Protein AF-0000000083336779 (afdb_homodimer)

Sequence (594 aa):
MQIEPLPPLNTLIAFECVARYGNISRACLELNLTQSAISRQIIQLEEMLGCKLFLRTQRRVLLTPRGEAYVAQVRTQLAALSQATAEVMGWNGQPLVTIACTSAMSSLWLSPRLAALHRQLPDLQVRMRISDSFADLRTSEFDLAIFYLREPPPGLESTVLFDEICYPMCAPDYLAKMGPLDSAADLLRFTLLVQDDPQREWTGWREWFESQQVPGFFPRQCWRANNYPFLVQAAVQGDGILLGWEGLVQDQITRGELVPAWPGKLGAAGKCFLMTPKERYLKPVIRQVINALYQSRMQIEPLPPLNTLIAFECVARYGNISRACLELNLTQSAISRQIIQLEEMLGCKLFLRTQRRVLLTPRGEAYVAQVRTQLAALSQATAEVMGWNGQPLVTIACTSAMSSLWLSPRLAALHRQLPDLQVRMRISDSFADLRTSEFDLAIFYLREPPPGLESTVLFDEICYPMCAPDYLAKMGPLDSAADLLRFTLLVQDDPQREWTGWREWFESQQVPGFFPRQCWRANNYPFLVQAAVQGDGILLGWEGLVQDQITRGELVPAWPGKLGAAGKCFLMTPKERYLKPVIRQVINALYQSR

Secondary structure (DSSP, 8-state):
----S---HHHHHHHHHHHHHT-HHHHHHHHT--HHHHHHHHHHHHHHHTS--EEE-SS-EEE-HHHHHHHHHHHHHHHHHHHHHHHHHSTTT--EEEEEE-HHIIIIIIHHHHHHHHHH-TT-EEEEEE-S-GGG--GGG-SEEEEEESSPPTTEEEEEEEEEEEEEEE-HHHHHHH---SSGGGGGGSEEEEE--TT--S--HHHHHHHTT------SEEEEES-HHHHHHHHHTTSSEEEEETTTTHHHHHTTS-EESS---EEEEEEEEEEEETTS---HHHHHHHHHHHHT-/----S---HHHHHHHHHHHHHT-HHHHHHHHT--HHHHHHHHHHHHHHHTS--EEE-SS-EEE-HHHHHHHHHHHHHHHHHHHHHHHHHS-SS--EEEEEE-HHIIIIIIHHHHHHHHHH-TT-EEEEEE-S-GGG--GGG-SEEEEEESSPPTTEEEEEEEEEEEEEEE-HHHHHHH---SSGGGGGGSEEEEE--TT--S--HHHHHHHTT------SEEEEES-HHHHHHHHHTTSSEEEEETTTTHHHHHTTS-EESS---EEEEEEEEEEEETTS---HHHHHHHHHHHHT-

InterPro domains:
  IPR000847 LysR, HTH, N-terminal domain [PF00126] (9-68)
  IPR000847 LysR, HTH, N-terminal domain [PR00039] (24-35)
  IPR000847 LysR, HTH, N-terminal domain [PR00039] (35-45)
  IPR000847 LysR, HTH, N-terminal domain [PR00039] (45-56)
  IPR000847 LysR, HTH, N-terminal domain [PS50931] (7-64)
  IPR005119 LysR, substrate-binding [PF03466] (96-293)
  IPR036388 Winged helix-like DNA-binding domain superfamily [G3DSA:1.10.10.10] (8-93)
  IPR036390 Winged helix DNA-binding domain superfamily [SSF46785] (6-86)
  IPR058163 LysR-type transcriptional regulator, proteobacterial-type [PTHR30537] (6-294)

Radius of gyration: 25.36 Å; Cα contacts (8 Å, |Δi|>4): 992; chains: 2; bounding box: 46×72×71 Å

Solvent-accessible surface area (backbone atoms only — not comparable to full-atom values): 32330 Å² total; per-residue (Å²): 128,76,71,71,90,60,72,61,61,67,28,50,52,47,43,43,40,26,63,72,63,30,25,59,68,60,28,19,64,74,67,72,42,51,62,66,55,47,50,49,31,42,50,50,44,22,60,74,70,70,46,67,38,60,44,83,52,100,84,42,48,38,68,30,74,62,22,52,57,47,39,55,50,46,47,50,51,49,49,43,44,46,44,47,38,40,48,54,63,62,32,77,73,52,52,70,44,33,38,28,26,24,60,43,46,43,62,54,46,43,44,66,51,49,51,55,46,37,73,77,36,74,65,59,26,41,34,41,45,65,42,87,48,69,88,78,57,58,75,83,75,37,60,32,35,41,45,77,34,73,62,83,61,85,74,44,44,74,43,81,70,44,66,34,38,35,30,38,22,18,9,57,71,42,50,64,70,66,53,89,73,91,50,79,65,56,58,35,74,36,39,33,40,40,74,54,47,93,78,57,83,56,94,48,69,56,62,48,35,50,76,69,72,32,85,76,80,77,58,74,35,48,35,36,24,61,42,61,55,52,44,54,51,38,12,53,71,47,65,27,36,25,70,33,43,49,71,51,44,43,63,42,41,74,71,55,42,35,38,74,69,43,84,70,70,38,77,51,80,33,29,28,31,42,31,30,54,57,93,48,87,76,52,69,65,52,54,51,50,49,52,53,54,62,70,68,102,128,76,73,71,90,61,72,60,62,68,27,51,53,47,42,40,40,24,63,73,63,30,26,58,70,60,28,17,65,74,67,71,43,53,60,67,55,46,51,48,32,42,50,50,45,24,59,74,69,68,45,65,37,61,44,81,52,99,84,42,48,37,69,30,75,62,22,51,57,47,40,55,50,47,45,52,49,48,49,42,45,47,45,47,38,43,47,54,67,59,33,77,70,53,51,71,44,33,38,28,24,24,61,44,46,42,60,53,46,43,44,66,50,50,51,56,47,38,73,75,36,74,65,59,26,41,34,41,46,65,43,86,46,68,87,76,58,59,76,83,75,38,57,33,34,41,44,76,35,72,63,83,60,86,74,43,43,73,42,80,69,44,67,34,36,34,31,38,22,18,9,57,71,43,49,63,70,66,53,89,74,93,49,80,65,54,58,34,74,37,40,34,41,41,76,53,47,93,78,58,84,58,94,46,68,57,60,48,35,50,74,69,72,31,85,75,79,75,57,72,34,50,36,36,24,60,40,62,54,53,44,53,52,38,13,54,71,47,67,26,36,23,72,33,45,50,71,48,44,44,63,43,41,75,71,56,40,35,38,74,68,44,86,71,70,37,78,51,80,33,29,30,30,43,31,32,54,57,92,48,88,75,52,69,63,52,53,51,51,51,52,54,54,62,71,67,104

Structure (mmCIF, N/CA/C/O backbone):
data_AF-0000000083336779-model_v1
#
loop_
_entity.id
_entity.type
_entity.pdbx_description
1 polymer 'LysR family transcriptional regulator'
#
loop_
_atom_site.group_PDB
_atom_site.id
_atom_site.type_symbol
_atom_site.label_atom_id
_atom_site.label_alt_id
_atom_site.label_comp_id
_atom_site.label_asym_id
_atom_site.label_entity_id
_atom_site.label_seq_id
_atom_site.pdbx_PDB_ins_code
_atom_site.Cartn_x
_atom_site.Cartn_y
_atom_site.Cartn_z
_atom_site.occupancy
_atom_site.B_iso_or_equiv
_atom_site.auth_seq_id
_atom_site.auth_comp_id
_atom_site.auth_asym_id
_atom_site.auth_atom_id
_atom_site.pdbx_PDB_model_num
ATOM 1 N N . MET A 1 1 ? 14.188 40.625 -8.062 1 27.42 1 MET A N 1
ATOM 2 C CA . MET A 1 1 ? 13.891 39.594 -9.031 1 27.42 1 MET A CA 1
ATOM 3 C C . MET A 1 1 ? 12.484 39.75 -9.609 1 27.42 1 MET A C 1
ATOM 5 O O . MET A 1 1 ? 11.516 39.906 -8.859 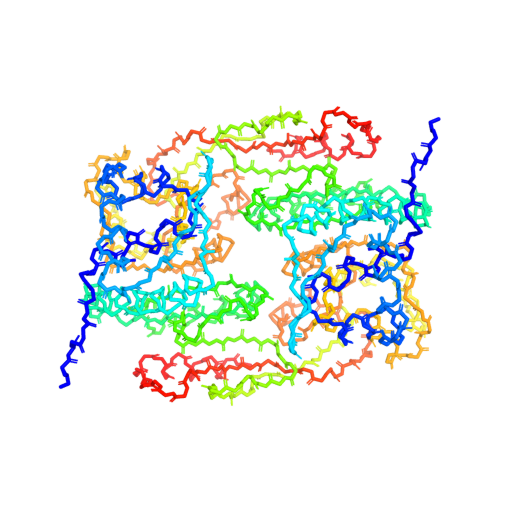1 27.42 1 MET A O 1
ATOM 9 N N . GLN A 1 2 ? 12.336 40.375 -10.68 1 30.06 2 GLN A N 1
ATOM 10 C CA . GLN A 1 2 ? 11.062 40.75 -11.297 1 30.06 2 GLN A CA 1
ATOM 11 C C . GLN A 1 2 ? 10.188 39.5 -11.531 1 30.06 2 GLN A C 1
ATOM 13 O O . GLN A 1 2 ? 10.617 38.531 -12.164 1 30.06 2 GLN A O 1
ATOM 18 N N . ILE A 1 3 ? 9.469 39.219 -10.609 1 45.75 3 ILE A N 1
ATOM 19 C CA . ILE A 1 3 ? 8.477 38.156 -10.695 1 45.75 3 ILE A CA 1
ATOM 20 C C . ILE A 1 3 ? 7.715 38.281 -12.016 1 45.75 3 ILE A C 1
ATOM 22 O O . ILE A 1 3 ? 6.801 37.469 -12.273 1 45.75 3 ILE A O 1
ATOM 26 N N . GLU A 1 4 ? 8.023 39.125 -12.969 1 48.72 4 GLU A N 1
ATOM 27 C CA . GLU A 1 4 ? 7.387 39.312 -14.273 1 48.72 4 GLU A CA 1
ATOM 28 C C . GLU A 1 4 ? 8.031 38.438 -15.336 1 48.72 4 GLU A C 1
ATOM 30 O O . GLU A 1 4 ? 9.234 38.188 -15.281 1 48.72 4 GLU A O 1
ATOM 35 N N . PRO A 1 5 ? 7.121 37.969 -16.203 1 54.41 5 PRO A N 1
ATOM 36 C CA . PRO A 1 5 ? 5.672 37.812 -16.375 1 54.41 5 PRO A CA 1
ATOM 37 C C . PRO A 1 5 ? 5.098 36.625 -15.602 1 54.41 5 PRO A C 1
ATOM 39 O O . PRO A 1 5 ? 5.676 35.531 -15.609 1 54.41 5 PRO A O 1
ATOM 42 N N . LEU A 1 6 ? 4.328 36.875 -14.562 1 56.88 6 LEU A N 1
ATOM 43 C CA . LEU A 1 6 ? 3.561 35.875 -13.828 1 56.88 6 LEU A CA 1
ATOM 44 C C . LEU A 1 6 ? 2.088 35.938 -14.219 1 56.88 6 LEU A C 1
ATOM 46 O O . LEU A 1 6 ? 1.431 36.969 -14.055 1 56.88 6 LEU A O 1
ATOM 50 N N . PRO A 1 7 ? 1.692 34.812 -14.969 1 60.56 7 PRO A N 1
ATOM 51 C CA . PRO A 1 7 ? 0.241 34.812 -15.164 1 60.56 7 PRO A CA 1
ATOM 52 C C . PRO A 1 7 ? -0.534 34.875 -13.852 1 60.56 7 PRO A C 1
ATOM 54 O O . PRO A 1 7 ? 0.007 34.531 -12.797 1 60.56 7 PRO A O 1
ATOM 57 N N . PRO A 1 8 ? -1.663 35.531 -13.953 1 62.25 8 PRO A N 1
ATOM 58 C CA . PRO A 1 8 ? -2.484 35.438 -12.742 1 62.25 8 PRO A CA 1
ATOM 59 C C . PRO A 1 8 ? -2.557 34.031 -12.164 1 62.25 8 PRO A C 1
ATOM 61 O O . PRO A 1 8 ? -2.816 33.094 -12.898 1 62.25 8 PRO A O 1
ATOM 64 N N . LEU A 1 9 ? -2.342 33.875 -10.953 1 65.06 9 LEU A N 1
ATOM 65 C CA . LEU A 1 9 ? -2.195 32.594 -10.281 1 65.06 9 LEU A CA 1
ATOM 66 C C . LEU A 1 9 ? -3.467 31.766 -10.422 1 65.06 9 LEU A C 1
ATOM 68 O O . LEU A 1 9 ? -3.406 30.547 -10.531 1 65.06 9 LEU A O 1
ATOM 72 N N . ASN A 1 10 ? -4.531 32.5 -10.43 1 72.31 10 ASN A N 1
ATOM 73 C CA . ASN A 1 10 ? -5.797 31.797 -10.578 1 72.31 10 ASN A CA 1
ATOM 74 C C . ASN A 1 10 ? -5.879 31.062 -11.914 1 72.31 10 ASN A C 1
ATOM 76 O O . ASN A 1 10 ? -6.48 29.984 -12.008 1 72.31 10 ASN A O 1
ATOM 80 N N . THR A 1 11 ? -5.23 31.672 -12.914 1 77.69 11 THR A N 1
ATOM 81 C CA . THR A 1 11 ? -5.238 31 -14.219 1 77.69 11 THR A CA 1
ATOM 82 C C . THR A 1 11 ? -4.375 29.75 -14.195 1 77.69 11 THR A C 1
ATOM 84 O O . THR A 1 11 ? -4.707 28.75 -14.844 1 77.69 11 THR A O 1
ATOM 87 N N . LEU A 1 12 ? -3.373 29.828 -13.43 1 78.69 12 LEU A N 1
ATOM 88 C CA . LEU A 1 12 ? -2.488 28.672 -13.32 1 78.69 12 LEU A CA 1
ATOM 89 C C . LEU A 1 12 ? -3.168 27.531 -12.562 1 78.69 12 LEU A C 1
ATOM 91 O O . LEU A 1 12 ? -3.031 26.359 -12.93 1 78.69 12 LEU A O 1
ATOM 95 N N . ILE A 1 13 ? -3.873 27.891 -11.562 1 77.31 13 ILE A N 1
ATOM 96 C CA . ILE A 1 13 ? -4.617 26.906 -10.773 1 77.31 13 ILE A CA 1
ATOM 97 C C . ILE A 1 13 ? -5.691 26.25 -11.633 1 77.31 13 ILE A C 1
ATOM 99 O O . ILE A 1 13 ? -5.84 25.031 -11.633 1 77.31 13 ILE A O 1
ATOM 103 N N . ALA A 1 14 ? -6.398 27.078 -12.367 1 80.81 14 ALA A N 1
ATOM 104 C CA . ALA A 1 14 ? -7.422 26.562 -13.281 1 80.81 14 ALA A CA 1
ATOM 105 C C . ALA A 1 14 ? -6.809 25.656 -14.336 1 80.81 14 ALA A C 1
ATOM 107 O O . ALA A 1 14 ? -7.348 24.578 -14.617 1 80.81 14 ALA A O 1
ATOM 108 N N . PHE A 1 15 ? -5.684 26.094 -14.852 1 84.81 15 PHE A N 1
ATOM 109 C CA . PHE A 1 15 ? -4.965 25.344 -15.867 1 84.81 15 PHE A CA 1
ATOM 110 C C . PHE A 1 15 ? -4.539 23.984 -15.328 1 84.81 15 PHE A C 1
ATOM 112 O O . PHE A 1 15 ? -4.793 22.953 -15.961 1 84.81 15 PHE A O 1
ATOM 119 N N . GLU A 1 16 ? -3.971 24.062 -14.258 1 80.69 16 GLU A N 1
ATOM 120 C CA . GLU A 1 16 ? -3.502 22.828 -13.641 1 80.69 16 GLU A CA 1
ATOM 121 C C . GLU A 1 16 ? -4.664 21.875 -13.359 1 80.69 16 GLU A C 1
ATOM 123 O O . GLU A 1 16 ? -4.555 20.672 -13.586 1 80.69 16 GLU A O 1
ATOM 128 N N . CYS A 1 17 ? -5.734 22.344 -12.883 1 79.75 17 CYS A N 1
ATOM 129 C CA . CYS A 1 17 ? -6.914 21.562 -12.539 1 79.75 17 CYS A CA 1
ATOM 130 C C . CYS A 1 17 ? -7.516 20.906 -13.781 1 79.75 17 CYS A C 1
ATOM 132 O O . CYS A 1 17 ? -7.828 19.719 -13.773 1 79.75 17 CYS A O 1
ATOM 134 N N . VAL A 1 18 ? -7.637 21.672 -14.789 1 84.25 18 VAL A N 1
ATOM 135 C CA . VAL A 1 18 ? -8.211 21.172 -16.031 1 84.25 18 VAL A CA 1
ATOM 136 C C . VAL A 1 18 ? -7.281 20.109 -16.641 1 84.25 18 VAL A C 1
ATOM 138 O O . VAL A 1 18 ? -7.742 19.094 -17.141 1 84.25 18 VAL A O 1
ATOM 141 N N . ALA A 1 19 ? -6.062 20.406 -16.578 1 82.69 19 ALA A N 1
ATOM 142 C CA . ALA A 1 19 ? -5.078 19.469 -17.125 1 82.69 19 ALA A CA 1
ATOM 143 C C . ALA A 1 19 ? -5.121 18.141 -16.375 1 82.69 19 ALA A C 1
ATOM 145 O O . ALA A 1 19 ? -4.996 17.062 -16.984 1 82.69 19 ALA A O 1
ATOM 146 N N . ARG A 1 20 ? -5.223 18.234 -15.141 1 77.94 20 ARG A N 1
ATOM 147 C CA . ARG A 1 20 ? -5.234 17.047 -14.273 1 77.94 20 ARG A CA 1
ATOM 148 C C . ARG A 1 20 ? -6.469 16.188 -14.539 1 77.94 20 ARG A C 1
ATOM 150 O O . ARG A 1 20 ? -6.363 14.969 -14.664 1 77.94 20 ARG A O 1
ATOM 157 N N . TYR A 1 21 ? -7.566 16.828 -14.672 1 75.19 21 TYR A N 1
ATOM 158 C CA . TYR A 1 21 ? -8.828 16.109 -14.844 1 75.19 21 TYR A CA 1
ATOM 159 C C . TYR A 1 21 ? -9.078 15.781 -16.312 1 75.19 21 TYR A C 1
ATOM 161 O O . TYR A 1 21 ? -9.805 14.844 -16.625 1 75.19 21 TYR A O 1
ATOM 169 N N . GLY A 1 22 ? -8.453 16.5 -17.188 1 78.12 22 GLY A N 1
ATOM 170 C CA . GLY A 1 22 ? -8.711 16.391 -18.609 1 78.12 22 GLY A CA 1
ATOM 171 C C . GLY A 1 22 ? -10.141 16.75 -18.984 1 78.12 22 GLY A C 1
ATOM 172 O O . GLY A 1 22 ? -10.633 16.344 -20.047 1 78.12 22 GLY A O 1
ATOM 173 N N . ASN A 1 23 ? -10.82 17.344 -18.047 1 79.56 23 ASN A N 1
ATOM 174 C CA . ASN A 1 23 ? -12.227 17.703 -18.188 1 79.56 23 ASN A CA 1
ATOM 175 C C . ASN A 1 23 ? -12.539 19 -17.453 1 79.56 23 ASN A C 1
ATOM 177 O O . ASN A 1 23 ? -12.297 19.109 -16.25 1 79.56 23 ASN A O 1
ATOM 181 N N . ILE A 1 24 ? -13.203 19.922 -18.172 1 81.88 24 ILE A N 1
ATOM 182 C CA . ILE A 1 24 ? -13.461 21.25 -17.625 1 81.88 24 ILE A CA 1
ATOM 183 C C . ILE A 1 24 ? -14.562 21.172 -16.578 1 81.88 24 ILE A C 1
ATOM 185 O O . ILE A 1 24 ? -14.492 21.844 -15.547 1 81.88 24 ILE A O 1
ATOM 189 N N . SER A 1 25 ? -15.484 20.297 -16.859 1 81.12 25 SER A N 1
ATOM 190 C CA . SER A 1 25 ? -16.594 20.188 -15.93 1 81.12 25 SER A CA 1
ATOM 191 C C . SER A 1 25 ? -16.125 19.719 -14.562 1 81.12 25 SER A C 1
ATOM 193 O O . SER A 1 25 ? -16.578 20.219 -13.531 1 81.12 25 SER A O 1
ATOM 195 N N . ARG A 1 26 ? -15.305 18.891 -14.594 1 78.75 26 ARG A N 1
ATOM 196 C CA . ARG A 1 26 ? -14.773 18.375 -13.336 1 78.75 26 ARG A CA 1
ATOM 197 C C . ARG A 1 26 ? -13.922 19.422 -12.633 1 78.75 26 ARG A C 1
ATOM 199 O O . ARG A 1 26 ? -13.938 19.516 -11.406 1 78.75 26 ARG A O 1
ATOM 206 N N . ALA A 1 27 ? -13.234 20.109 -13.367 1 80.31 27 ALA A N 1
ATOM 207 C CA . ALA A 1 27 ? -12.43 21.203 -12.812 1 80.31 27 ALA A CA 1
ATOM 208 C C . ALA A 1 27 ? -13.312 22.25 -12.164 1 80.31 27 ALA A C 1
ATOM 210 O O . ALA A 1 27 ? -12.961 22.828 -11.125 1 80.31 27 ALA A O 1
ATOM 211 N N . CYS A 1 28 ? -14.445 22.5 -12.703 1 80 28 CYS A N 1
ATOM 212 C CA . CYS A 1 28 ? -15.406 23.453 -12.164 1 80 28 CYS A CA 1
ATOM 213 C C . CYS A 1 28 ? -15.852 23.062 -10.766 1 80 28 CYS A C 1
ATOM 215 O O . CYS A 1 28 ? -15.938 23.891 -9.867 1 80 28 CYS A O 1
ATOM 217 N N . LEU A 1 29 ? -16.016 21.875 -10.688 1 70.44 29 LEU A N 1
ATOM 218 C CA . LEU A 1 29 ? -16.469 21.344 -9.406 1 70.44 29 LEU A CA 1
ATOM 219 C C . LEU A 1 29 ? -15.406 21.516 -8.336 1 70.44 29 LEU A C 1
ATOM 221 O O . LEU A 1 29 ? -15.703 21.938 -7.215 1 70.44 29 LEU A O 1
ATOM 225 N N . GLU A 1 30 ? -14.219 21.281 -8.719 1 68.38 30 GLU A N 1
ATOM 226 C CA . GLU A 1 30 ? -13.125 21.391 -7.75 1 68.38 30 GLU A CA 1
ATOM 227 C C . GLU A 1 30 ? -12.859 22.844 -7.371 1 68.38 30 GLU A C 1
ATOM 229 O O . GLU A 1 30 ? -12.625 23.156 -6.199 1 68.38 30 GLU A O 1
ATOM 234 N N . LEU A 1 31 ? -12.898 23.656 -8.273 1 69.94 31 LEU A N 1
ATOM 235 C CA . LEU A 1 31 ? -12.477 25.031 -8.062 1 69.94 31 LEU A CA 1
ATOM 236 C C . LEU A 1 31 ? -13.672 25.906 -7.699 1 69.94 31 LEU A C 1
ATOM 238 O O . LEU A 1 31 ? -13.508 27.078 -7.359 1 69.94 31 LEU A O 1
ATOM 242 N N . ASN A 1 32 ? -14.891 25.219 -7.699 1 73.62 32 ASN A N 1
ATOM 243 C CA . ASN A 1 32 ? -16.125 25.969 -7.457 1 73.62 32 ASN A CA 1
ATOM 244 C C . ASN A 1 32 ? -16.219 27.188 -8.359 1 73.62 32 ASN A C 1
ATOM 246 O O . ASN A 1 32 ? -16.453 28.297 -7.875 1 73.62 32 ASN A O 1
ATOM 250 N N . LEU A 1 33 ? -15.938 26.984 -9.57 1 76.81 33 LEU A N 1
ATOM 251 C CA . LEU A 1 33 ? -16.031 28 -10.609 1 76.81 33 LEU A CA 1
ATOM 252 C C . LEU A 1 33 ? -16.922 27.531 -11.75 1 76.81 33 LEU A C 1
ATOM 254 O O . LEU A 1 33 ? -17.125 26.344 -11.93 1 76.81 33 LEU A O 1
ATOM 258 N N . THR A 1 34 ? -17.562 28.406 -12.438 1 80.5 34 THR A N 1
ATOM 259 C CA . THR A 1 34 ? -18.375 28.062 -13.609 1 80.5 34 THR A CA 1
ATOM 260 C C . THR A 1 34 ? -17.484 27.672 -14.781 1 80.5 34 THR A C 1
ATOM 262 O O . THR A 1 34 ? -16.297 28 -14.812 1 80.5 34 THR A O 1
ATOM 265 N N . GLN A 1 35 ? -18.078 26.906 -15.648 1 85.94 35 GLN A N 1
ATOM 266 C CA . GLN A 1 35 ? -17.359 26.516 -16.859 1 85.94 35 GLN A CA 1
ATOM 267 C C . GLN A 1 35 ? -16.875 27.734 -17.641 1 85.94 35 GLN A C 1
ATOM 269 O O . GLN A 1 35 ? -15.781 27.734 -18.188 1 85.94 35 GLN A O 1
ATOM 274 N N . SER A 1 36 ? -17.719 28.703 -17.688 1 87.75 36 SER A N 1
ATOM 275 C CA . SER A 1 36 ? -17.359 29.922 -18.391 1 87.75 36 SER A CA 1
ATOM 276 C C . SER A 1 36 ? -16.156 30.594 -17.734 1 87.75 36 SER A C 1
ATOM 278 O O . SER A 1 36 ? -15.266 31.094 -18.438 1 87.75 36 SER A O 1
ATOM 280 N N . ALA A 1 37 ? -16.109 30.594 -16.469 1 82.38 37 ALA A N 1
ATOM 281 C CA . ALA A 1 37 ? -15 31.203 -15.727 1 82.38 37 ALA A CA 1
ATOM 282 C C . ALA A 1 37 ? -13.695 30.453 -15.961 1 82.38 37 ALA A C 1
ATOM 284 O O . ALA A 1 37 ? -12.656 31.062 -16.219 1 82.38 37 ALA A O 1
ATOM 285 N N . ILE A 1 38 ? -13.797 29.188 -15.883 1 86.62 38 ILE A N 1
ATOM 286 C CA . ILE A 1 38 ? -12.609 28.359 -16.094 1 86.62 38 ILE A CA 1
ATOM 287 C C . ILE A 1 38 ? -12.109 28.531 -17.531 1 86.62 38 ILE A C 1
ATOM 289 O O . ILE A 1 38 ? -10.906 28.688 -17.766 1 86.62 38 ILE A O 1
ATOM 293 N N . SER A 1 39 ? -13.047 28.484 -18.453 1 86.94 39 SER A N 1
ATOM 294 C CA . SER A 1 39 ? -12.688 28.672 -19.859 1 86.94 39 SER A CA 1
ATOM 295 C C . SER A 1 39 ? -12.016 30.016 -20.094 1 86.94 39 SER A C 1
ATOM 297 O O . SER A 1 39 ? -11.016 30.109 -20.812 1 86.94 39 SER A O 1
ATOM 299 N N . ARG A 1 40 ? -12.523 30.984 -19.51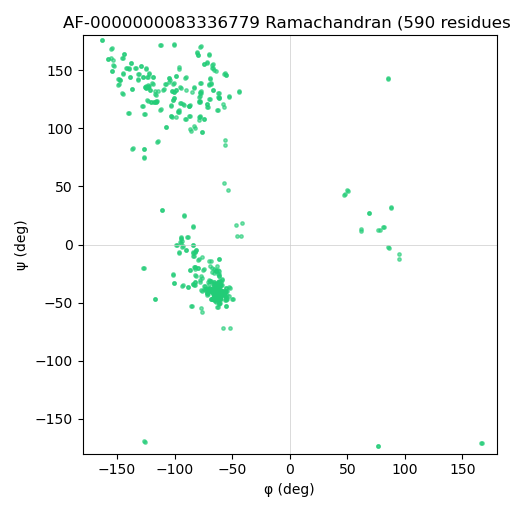6 1 86.12 40 ARG A N 1
ATOM 300 C CA . ARG A 1 40 ? -11.961 32.344 -19.641 1 86.12 40 ARG A CA 1
ATOM 301 C C . ARG A 1 40 ? -10.547 32.375 -19.062 1 86.12 40 ARG A C 1
ATOM 303 O O . ARG A 1 40 ? -9.664 33.031 -19.641 1 86.12 40 ARG A O 1
ATOM 310 N N . GLN A 1 41 ? -10.398 31.797 -17.922 1 85.31 41 GLN A N 1
ATOM 311 C CA . GLN A 1 41 ? -9.086 31.766 -17.281 1 85.31 41 GLN A CA 1
ATOM 312 C C . GLN A 1 41 ? -8.062 31.047 -18.156 1 85.31 41 GLN A C 1
ATOM 314 O O . GLN A 1 41 ? -6.918 31.484 -18.266 1 85.31 41 GLN A O 1
ATOM 319 N N . ILE A 1 42 ? -8.508 30.016 -18.75 1 87.62 42 ILE A N 1
ATOM 320 C CA . ILE A 1 42 ? -7.625 29.25 -19.625 1 87.62 42 ILE A CA 1
ATOM 321 C C . ILE A 1 42 ? -7.254 30.078 -20.844 1 87.62 42 ILE A C 1
ATOM 323 O O . ILE A 1 42 ? -6.082 30.141 -21.234 1 87.62 42 ILE A O 1
ATOM 327 N N . ILE A 1 43 ? -8.234 30.688 -21.406 1 86.5 43 ILE A N 1
ATOM 328 C CA . ILE A 1 43 ? -8.016 31.531 -22.578 1 86.5 43 ILE A CA 1
ATOM 329 C C . ILE A 1 43 ? -7.066 32.656 -22.219 1 86.5 43 ILE A C 1
ATOM 331 O O . ILE A 1 43 ? -6.133 32.969 -22.969 1 86.5 43 ILE A O 1
ATOM 335 N N . GLN A 1 44 ? -7.332 33.281 -21.109 1 82.56 44 GLN A N 1
ATOM 336 C CA . GLN A 1 44 ? -6.465 34.375 -20.625 1 82.56 44 GLN A CA 1
ATOM 337 C C . GLN A 1 44 ? -5.023 33.875 -20.484 1 82.56 44 GLN A C 1
ATOM 339 O O . GLN A 1 44 ? -4.09 34.594 -20.875 1 82.56 44 GLN A O 1
ATOM 344 N N . LEU A 1 45 ? -4.855 32.781 -19.891 1 84.5 45 LEU A N 1
ATOM 345 C CA . LEU A 1 45 ? -3.525 32.219 -19.719 1 84.5 45 LEU A CA 1
ATOM 346 C C . LEU A 1 45 ? -2.861 31.953 -21.062 1 84.5 45 LEU A C 1
ATOM 348 O O . LEU A 1 45 ? -1.695 32.312 -21.266 1 84.5 45 LEU A O 1
ATOM 352 N N . GLU A 1 46 ? -3.631 31.359 -21.969 1 87.62 46 GLU A N 1
ATOM 353 C CA . GLU A 1 46 ? -3.104 31.062 -23.297 1 87.62 46 GLU A CA 1
ATOM 354 C C . GLU A 1 46 ? -2.75 32.344 -24.047 1 87.62 46 GLU A C 1
ATOM 356 O O . GLU A 1 46 ? -1.74 32.375 -24.766 1 87.62 46 GLU A O 1
ATOM 361 N N . GLU A 1 47 ? -3.521 33.344 -23.891 1 81.88 47 GLU A N 1
ATOM 362 C CA . GLU A 1 47 ? -3.258 34.625 -24.516 1 81.88 47 GLU A CA 1
ATOM 363 C C . GLU A 1 47 ? -1.982 35.25 -23.969 1 81.88 47 GLU A C 1
ATOM 365 O O . GLU A 1 47 ? -1.169 35.812 -24.719 1 81.88 47 GLU A O 1
ATOM 370 N N . MET A 1 48 ? -1.874 35.188 -22.703 1 78.31 48 MET A N 1
ATOM 371 C CA . MET A 1 48 ? -0.688 35.75 -22.062 1 78.31 48 MET A CA 1
ATOM 372 C C . MET A 1 48 ? 0.57 35 -22.5 1 78.31 48 MET A C 1
ATOM 374 O O . MET A 1 48 ? 1.623 35.625 -22.688 1 78.31 48 MET A O 1
ATOM 378 N N . LEU A 1 49 ? 0.412 33.719 -22.656 1 80.56 49 LEU A N 1
ATOM 379 C CA . LEU A 1 49 ? 1.55 32.875 -23 1 80.56 49 LEU A CA 1
ATOM 380 C C . LEU A 1 49 ? 1.797 32.906 -24.516 1 80.56 49 LEU A C 1
ATOM 382 O O . LEU A 1 49 ? 2.883 32.562 -24.969 1 80.56 49 LEU A O 1
ATOM 386 N N . GLY A 1 50 ? 0.772 33.312 -25.219 1 81.81 50 GLY A N 1
ATOM 387 C CA . GLY A 1 50 ? 0.881 33.406 -26.656 1 81.81 50 GLY A CA 1
ATOM 388 C C . GLY A 1 50 ? 0.794 32.062 -27.359 1 81.81 50 GLY A C 1
ATOM 389 O O . GLY A 1 50 ? 1.255 31.891 -28.484 1 81.81 50 GLY A O 1
ATOM 390 N N . CYS A 1 51 ? 0.4 31.109 -26.625 1 83.56 51 CYS A N 1
ATOM 391 C CA . CYS A 1 51 ? 0.254 29.781 -27.219 1 83.56 51 CYS A CA 1
ATOM 392 C C . CYS A 1 51 ? -0.929 29.031 -26.609 1 83.56 51 CYS A C 1
ATOM 394 O O . CYS A 1 51 ? -1.407 29.391 -25.531 1 83.56 51 CYS A O 1
ATOM 396 N N . LYS A 1 52 ? -1.404 28.031 -27.297 1 87.06 52 LYS A N 1
ATOM 397 C CA . LYS A 1 52 ? -2.473 27.156 -26.812 1 87.06 52 LYS A CA 1
ATOM 398 C C . LYS A 1 52 ? -1.916 26.062 -25.906 1 87.06 52 LYS A C 1
ATOM 400 O O . LYS A 1 52 ? -0.862 25.484 -26.203 1 87.06 52 LYS A O 1
ATOM 405 N N . LEU A 1 53 ? -2.635 25.938 -24.859 1 87.81 53 LEU A N 1
ATOM 406 C CA . LEU A 1 53 ? -2.23 24.891 -23.922 1 87.81 53 LEU A CA 1
ATOM 407 C C . LEU A 1 53 ? -3.113 23.656 -24.062 1 87.81 53 LEU A C 1
ATOM 409 O O . LEU A 1 53 ? -2.701 22.547 -23.703 1 87.81 53 LEU A O 1
ATOM 413 N N . PHE A 1 54 ? -4.301 23.859 -24.531 1 88.81 54 PHE A N 1
ATOM 414 C CA . PHE A 1 54 ? -5.258 22.766 -24.688 1 88.81 54 PHE A CA 1
ATOM 415 C C . PHE A 1 54 ? -5.738 22.688 -26.141 1 88.81 54 PHE A C 1
ATOM 417 O O . PHE A 1 54 ? -5.777 23.703 -26.844 1 88.81 54 PHE A O 1
ATOM 424 N N . LEU A 1 55 ? -5.945 21.406 -26.531 1 81.31 55 LEU A N 1
ATOM 425 C CA . LEU A 1 55 ? -6.695 21.141 -27.766 1 81.31 55 LEU A CA 1
ATOM 426 C C . LEU A 1 55 ? -8.125 20.703 -27.438 1 81.31 55 LEU A C 1
ATOM 428 O O . LEU A 1 55 ? -8.336 19.844 -26.578 1 81.31 55 LEU A O 1
ATOM 432 N N . ARG A 1 56 ? -9.078 21.547 -27.734 1 70.75 56 ARG A N 1
ATOM 433 C CA . ARG A 1 56 ? -10.477 21.266 -27.453 1 70.75 56 ARG A CA 1
ATOM 434 C C . ARG A 1 56 ? -11.031 20.25 -28.438 1 70.75 56 ARG A C 1
ATOM 436 O O . ARG A 1 56 ? -10.875 20.406 -29.656 1 70.75 56 ARG A O 1
ATOM 443 N N . THR A 1 57 ? -11.234 19.109 -27.922 1 68.81 57 THR A N 1
ATOM 444 C CA . THR A 1 57 ? -12.023 18.172 -28.703 1 68.81 57 THR A CA 1
ATOM 445 C C . THR A 1 57 ? -13.461 18.125 -28.203 1 68.81 57 THR A C 1
ATOM 447 O O . THR A 1 57 ? -13.812 18.797 -27.234 1 68.81 57 THR A O 1
ATOM 450 N N . GLN A 1 58 ? -14.516 17.438 -28.844 1 60.31 58 GLN A N 1
ATOM 451 C CA . GLN A 1 58 ? -15.938 17.469 -28.531 1 60.31 58 GLN A CA 1
ATOM 452 C C . GLN A 1 58 ? -16.188 17.016 -27.094 1 60.31 58 GLN A C 1
ATOM 454 O O . GLN A 1 58 ? -17.141 17.453 -26.453 1 60.31 58 GLN A O 1
ATOM 459 N N . ARG A 1 59 ? -15.406 16.188 -26.578 1 57.94 59 ARG A N 1
ATOM 460 C CA . ARG A 1 59 ? -15.812 15.609 -25.297 1 57.94 59 ARG A CA 1
ATOM 461 C C . ARG A 1 59 ? -14.711 15.773 -24.25 1 57.94 59 ARG A C 1
ATOM 463 O O . ARG A 1 59 ? -14.953 15.594 -23.047 1 57.94 59 ARG A O 1
ATOM 470 N N . ARG A 1 60 ? -13.477 15.992 -24.625 1 67.81 60 ARG A N 1
ATOM 471 C CA . ARG A 1 60 ? -12.375 16.047 -23.672 1 67.81 60 ARG A CA 1
ATOM 472 C C . ARG A 1 60 ? -11.398 17.156 -24.016 1 67.81 60 ARG A C 1
ATOM 474 O O . ARG A 1 60 ? -11.391 17.656 -25.141 1 67.81 60 ARG A O 1
ATOM 481 N N . VAL A 1 61 ? -10.734 17.672 -22.969 1 77 61 VAL A N 1
ATOM 482 C CA . VAL A 1 61 ? -9.664 18.656 -23.109 1 77 61 VAL A CA 1
ATOM 483 C C . VAL A 1 61 ? -8.312 17.969 -23.062 1 77 61 VAL A C 1
ATOM 485 O O . VAL A 1 61 ? -8 17.25 -22.109 1 77 61 VAL A O 1
ATOM 488 N N . LEU A 1 62 ? -7.699 18.078 -24.219 1 81.44 62 LEU A N 1
ATOM 489 C CA . LEU A 1 62 ? -6.379 17.453 -24.297 1 81.44 62 LEU A CA 1
ATOM 490 C C . LEU A 1 62 ? -5.285 18.516 -24.25 1 81.44 62 LEU A C 1
ATOM 492 O O . LEU A 1 62 ? -5.441 19.609 -24.812 1 81.44 62 LEU A O 1
ATOM 496 N N . LEU A 1 63 ? -4.176 18.172 -23.578 1 83.5 63 LEU A N 1
ATOM 497 C CA . LEU A 1 63 ? -3.051 19.109 -23.484 1 83.5 63 LEU A CA 1
ATOM 498 C C . LEU A 1 63 ? -2.254 19.125 -24.797 1 83.5 63 LEU A C 1
ATOM 500 O O . LEU A 1 63 ? -2.059 18.078 -25.422 1 83.5 63 LEU A O 1
ATOM 504 N N . THR A 1 64 ? -1.804 20.297 -25.281 1 81.5 64 THR A N 1
ATOM 505 C CA . THR A 1 64 ? -0.772 20.438 -26.312 1 81.5 64 THR A CA 1
ATOM 506 C C . THR A 1 64 ? 0.592 20.031 -25.75 1 81.5 64 THR A C 1
ATOM 508 O O . THR A 1 64 ? 0.767 19.922 -24.547 1 81.5 64 THR A O 1
ATOM 511 N N . PRO A 1 65 ? 1.532 19.797 -26.578 1 76.06 65 PRO A N 1
ATOM 512 C CA . PRO A 1 65 ? 2.881 19.531 -26.078 1 76.06 65 PRO A CA 1
ATOM 513 C C . PRO A 1 65 ? 3.408 20.625 -25.172 1 76.06 65 PRO A C 1
ATOM 515 O O . PRO A 1 65 ? 4.043 20.344 -24.156 1 76.06 65 PRO A O 1
ATOM 518 N N . ARG A 1 66 ? 3.145 21.797 -25.516 1 79.31 66 ARG A N 1
ATOM 519 C CA . ARG A 1 66 ? 3.533 22.922 -24.672 1 79.31 66 ARG A CA 1
ATOM 520 C C . ARG A 1 66 ? 2.75 22.922 -23.359 1 79.31 66 ARG A C 1
ATOM 522 O O . ARG A 1 66 ? 3.295 23.25 -22.312 1 79.31 66 ARG A O 1
ATOM 529 N N . GLY A 1 67 ? 1.512 22.578 -23.5 1 84.12 67 GLY A N 1
ATOM 530 C CA . GLY A 1 67 ? 0.688 22.453 -22.312 1 84.12 67 GLY A CA 1
ATOM 531 C C . GLY A 1 67 ? 1.201 21.406 -21.344 1 84.12 67 GLY A C 1
ATOM 532 O O . GLY A 1 67 ? 1.21 21.625 -20.125 1 84.12 67 GLY A O 1
ATOM 533 N N . GLU A 1 68 ? 1.655 20.391 -21.844 1 80 68 GLU A N 1
ATOM 534 C CA . GLU A 1 68 ? 2.188 19.312 -21.031 1 80 68 GLU A CA 1
ATOM 535 C C . GLU A 1 68 ? 3.445 19.75 -20.281 1 80 68 GLU A C 1
ATOM 537 O O . GLU A 1 68 ? 3.59 19.484 -19.094 1 80 68 GLU A O 1
ATOM 542 N N . ALA A 1 69 ? 4.293 20.422 -21.031 1 76.69 69 ALA A N 1
ATOM 543 C CA . ALA A 1 69 ? 5.52 20.922 -20.422 1 76.69 69 ALA A CA 1
ATOM 544 C C . ALA A 1 69 ? 5.211 21.969 -19.359 1 76.69 69 ALA A C 1
ATOM 546 O O . ALA A 1 69 ? 5.809 21.969 -18.281 1 76.69 69 ALA A O 1
ATOM 547 N N . TYR A 1 70 ? 4.301 22.828 -19.766 1 80.94 70 TYR A N 1
ATOM 548 C CA . TYR A 1 70 ? 3.977 23.938 -18.875 1 80.94 70 TYR A CA 1
ATOM 549 C C . TYR A 1 70 ? 3.271 23.438 -17.609 1 80.94 70 TYR A C 1
ATOM 551 O O . TYR A 1 70 ? 3.553 23.891 -16.516 1 80.94 70 TYR A O 1
ATOM 559 N N . VAL A 1 71 ? 2.422 22.453 -17.781 1 81.19 71 VAL A N 1
ATOM 560 C CA . VAL A 1 71 ? 1.644 22 -16.625 1 81.19 71 VAL A CA 1
ATOM 561 C C . VAL A 1 71 ? 2.557 21.281 -15.641 1 81.19 71 VAL A C 1
ATOM 563 O O . VAL A 1 71 ? 2.369 21.391 -14.422 1 81.19 71 VAL A O 1
ATOM 566 N N . ALA A 1 72 ? 3.465 20.719 -16.125 1 72.62 72 ALA A N 1
ATOM 567 C CA . ALA A 1 72 ? 4.434 20.078 -15.234 1 72.62 72 ALA A CA 1
ATOM 568 C C . ALA A 1 72 ? 5.137 21.109 -14.352 1 72.62 72 ALA A C 1
ATOM 570 O O . ALA A 1 72 ? 5.312 20.891 -13.148 1 72.62 72 ALA A O 1
ATOM 571 N N . GLN A 1 73 ? 5.477 22.188 -14.992 1 71.81 73 GLN A N 1
ATOM 572 C CA . GLN A 1 73 ? 6.141 23.25 -14.25 1 71.81 73 GLN A CA 1
ATOM 573 C C . GLN A 1 73 ? 5.176 23.953 -13.297 1 71.81 73 GLN A C 1
ATOM 575 O O . GLN A 1 73 ? 5.52 24.219 -12.148 1 71.81 73 GLN A O 1
ATOM 580 N N . VAL A 1 74 ? 3.994 24.203 -13.797 1 74.44 74 VAL A N 1
ATOM 581 C CA . VAL A 1 74 ? 2.984 24.891 -13 1 74.44 74 VAL A CA 1
ATOM 582 C C . VAL A 1 74 ? 2.635 24.047 -11.773 1 74.44 74 VAL A C 1
ATOM 584 O O . VAL A 1 74 ? 2.555 24.578 -10.656 1 74.44 74 VAL A O 1
ATOM 587 N N . ARG A 1 75 ? 2.443 22.859 -12.062 1 69 75 ARG A N 1
ATOM 588 C CA . ARG A 1 75 ? 2.129 21.953 -10.961 1 69 75 ARG A CA 1
ATOM 589 C C . ARG A 1 75 ? 3.223 21.984 -9.898 1 69 75 ARG A C 1
ATOM 591 O O . ARG A 1 75 ? 2.932 22.062 -8.703 1 69 75 ARG A O 1
ATOM 598 N N . THR A 1 76 ? 4.406 21.969 -10.289 1 63.38 76 THR A N 1
ATOM 599 C CA . THR A 1 76 ? 5.547 21.984 -9.383 1 63.38 76 THR A CA 1
ATOM 600 C C . THR A 1 76 ? 5.578 23.297 -8.586 1 63.38 76 THR A C 1
ATOM 602 O O . THR A 1 76 ? 5.77 23.281 -7.367 1 63.38 76 THR A O 1
ATOM 605 N N . GLN A 1 77 ? 5.367 24.297 -9.32 1 62.84 77 GLN A N 1
ATOM 606 C CA . GLN A 1 77 ? 5.473 25.609 -8.68 1 62.84 77 GLN A CA 1
ATOM 607 C C . GLN A 1 77 ? 4.277 25.875 -7.77 1 62.84 77 GLN A C 1
ATOM 609 O O . GLN A 1 77 ? 4.434 26.422 -6.68 1 62.84 77 GLN A O 1
ATOM 614 N N . LEU A 1 78 ? 3.119 25.453 -8.242 1 64 78 LEU A N 1
ATOM 615 C CA . LEU A 1 78 ? 1.94 25.641 -7.402 1 64 78 LEU A CA 1
ATOM 616 C C . LEU A 1 78 ? 2.012 24.766 -6.16 1 64 78 LEU A C 1
ATOM 618 O O . LEU A 1 78 ? 1.623 25.188 -5.07 1 64 78 LEU A O 1
ATOM 622 N N . ALA A 1 79 ? 2.457 23.609 -6.398 1 58.44 79 ALA A N 1
ATOM 623 C CA . ALA A 1 79 ? 2.678 22.75 -5.246 1 58.44 79 ALA A CA 1
ATOM 624 C C . ALA A 1 79 ? 3.691 23.359 -4.281 1 58.44 79 ALA A C 1
ATOM 626 O O . ALA A 1 79 ? 3.494 23.328 -3.064 1 58.44 79 ALA A O 1
ATOM 627 N N . ALA A 1 80 ? 4.691 23.906 -4.832 1 56.69 80 ALA A N 1
ATOM 628 C CA . ALA A 1 80 ? 5.699 24.578 -4.02 1 56.69 80 ALA A CA 1
ATOM 629 C C . ALA A 1 80 ? 5.105 25.781 -3.293 1 56.69 80 ALA A C 1
ATOM 631 O O . ALA A 1 80 ? 5.395 26.016 -2.117 1 56.69 80 ALA A O 1
ATOM 632 N N . LEU A 1 81 ? 4.312 26.5 -4.02 1 55.97 81 LEU A N 1
ATOM 633 C CA . LEU A 1 81 ? 3.648 27.641 -3.406 1 55.97 81 LEU A CA 1
ATOM 634 C C . LEU A 1 81 ? 2.67 27.188 -2.328 1 55.97 81 LEU A C 1
ATOM 636 O O . LEU A 1 81 ? 2.574 27.812 -1.27 1 55.97 81 LEU A O 1
ATOM 640 N N . SER A 1 82 ? 1.921 26.203 -2.764 1 52.69 82 SER A N 1
ATOM 641 C CA . SER A 1 82 ? 1.016 25.656 -1.767 1 52.69 82 SER A CA 1
ATOM 642 C C . SER A 1 82 ? 1.776 25.172 -0.531 1 52.69 82 SER A C 1
ATOM 644 O O . SER A 1 82 ? 1.358 25.438 0.599 1 52.69 82 SER A O 1
ATOM 646 N N . GLN A 1 83 ? 2.787 24.547 -0.89 1 49.78 83 GLN A N 1
ATOM 647 C CA . GLN A 1 83 ? 3.627 24.094 0.215 1 49.78 83 GLN A CA 1
ATOM 648 C C . GLN A 1 83 ? 4.199 25.266 0.991 1 49.78 83 GLN A C 1
ATOM 650 O O . GLN A 1 83 ? 4.207 25.266 2.223 1 49.78 83 GLN A O 1
ATOM 655 N N . ALA A 1 84 ? 4.641 26.125 0.254 1 49.19 84 ALA A N 1
ATOM 656 C CA . ALA A 1 84 ? 5.164 27.328 0.893 1 49.19 84 ALA A CA 1
ATOM 657 C C . ALA A 1 84 ? 4.078 28.047 1.694 1 49.19 84 ALA A C 1
ATOM 659 O O . ALA A 1 84 ? 4.332 28.531 2.797 1 49.19 84 ALA A O 1
ATOM 660 N N . THR A 1 85 ? 2.965 28.125 1.024 1 46.59 85 THR A N 1
ATOM 661 C CA . THR A 1 85 ? 1.838 28.734 1.716 1 46.59 85 THR A CA 1
ATOM 662 C C . THR A 1 85 ? 1.436 27.906 2.936 1 46.59 85 THR A C 1
ATOM 664 O O . THR A 1 85 ? 1.19 28.469 4.012 1 46.59 85 THR A O 1
ATOM 667 N N . ALA A 1 86 ? 1.217 26.625 2.531 1 44.91 86 ALA A N 1
ATOM 668 C CA . ALA A 1 86 ? 0.934 25.75 3.66 1 44.91 86 ALA A CA 1
ATOM 669 C C . ALA A 1 86 ? 1.975 25.922 4.762 1 44.91 86 ALA A C 1
ATOM 671 O O . ALA A 1 86 ? 1.638 25.906 5.949 1 44.91 86 ALA A O 1
ATOM 672 N N . GLU A 1 87 ? 3.111 25.906 4.188 1 43.62 87 GLU A N 1
ATOM 673 C CA . GLU A 1 87 ? 4.195 26.141 5.137 1 43.62 87 GLU A CA 1
ATOM 674 C C . GLU A 1 87 ? 3.986 27.453 5.891 1 43.62 87 GLU A C 1
ATOM 676 O O . GLU A 1 87 ? 4.246 27.531 7.094 1 43.62 87 GLU A O 1
ATOM 681 N N . VAL A 1 88 ? 3.545 28.359 5.008 1 41.12 88 VAL A N 1
ATOM 682 C CA . VAL A 1 88 ? 3.309 29.656 5.645 1 41.12 88 VAL A CA 1
ATOM 683 C C . VAL A 1 88 ? 2 29.609 6.434 1 41.12 88 VAL A C 1
ATOM 685 O O . VAL A 1 88 ? 1.917 30.141 7.539 1 41.12 88 VAL A O 1
ATOM 688 N N . MET A 1 89 ? 1.05 29.25 5.719 1 39.44 89 MET A N 1
ATOM 689 C CA . MET A 1 89 ? -0.234 29.188 6.41 1 39.44 89 MET A CA 1
ATOM 690 C C . MET A 1 89 ? -0.163 28.234 7.602 1 39.44 89 MET A C 1
ATOM 692 O O . MET A 1 89 ? -0.723 28.516 8.664 1 39.44 89 MET A O 1
ATOM 696 N N . GLY A 1 90 ? -0.107 26.938 7.191 1 41 90 GLY A N 1
ATOM 697 C CA . GLY A 1 90 ? -0.119 25.969 8.266 1 41 90 GLY A CA 1
ATOM 698 C C . GLY A 1 90 ? 1.085 26.062 9.18 1 41 90 GLY A C 1
ATOM 699 O O . GLY A 1 90 ? 1.286 25.219 10.055 1 41 90 GLY A O 1
ATOM 700 N N . TRP A 1 91 ? 2.154 26.734 8.648 1 39.94 91 TRP A N 1
ATOM 701 C CA . TRP A 1 91 ? 3.178 26.781 9.688 1 39.94 91 TRP A CA 1
ATOM 702 C C . TRP A 1 91 ? 2.635 27.453 10.953 1 39.94 91 TRP A C 1
ATOM 704 O O . TRP A 1 91 ? 2.439 28.656 10.992 1 39.94 91 TRP A O 1
ATOM 714 N N . ASN A 1 92 ? 1.64 26.969 11.336 1 44.31 92 ASN A N 1
ATOM 715 C CA . ASN A 1 92 ? 1.405 27.438 12.703 1 44.31 92 ASN A CA 1
ATOM 716 C C . ASN A 1 92 ? 2.668 27.328 13.555 1 44.31 92 ASN A C 1
ATOM 718 O O . ASN A 1 92 ? 2.594 27.297 14.781 1 44.31 92 ASN A O 1
ATOM 722 N N . GLY A 1 93 ? 3.803 27.172 12.781 1 53.94 93 GLY A N 1
ATOM 723 C CA . GLY A 1 93 ? 5.023 27.062 13.562 1 53.94 93 GLY A CA 1
ATOM 724 C C . GLY A 1 93 ? 5.441 25.625 13.828 1 53.94 93 GLY A C 1
ATOM 725 O O . GLY A 1 93 ? 6.516 25.375 14.383 1 53.94 93 GLY A O 1
ATOM 726 N N . GLN A 1 94 ? 4.52 24.688 13.453 1 61.09 94 GLN A N 1
ATOM 727 C CA . GLN A 1 94 ? 4.93 23.344 13.867 1 61.09 94 GLN A CA 1
ATOM 728 C C . GLN A 1 94 ? 5.762 22.656 12.789 1 61.09 94 GLN A C 1
ATOM 730 O O . GLN A 1 94 ? 5.551 22.891 11.602 1 61.09 94 GLN A O 1
ATOM 735 N N . PRO A 1 95 ? 6.809 22.094 13.141 1 76.19 95 PRO A N 1
ATOM 736 C CA . PRO A 1 95 ? 7.742 21.422 12.227 1 76.19 95 PRO A CA 1
ATOM 737 C C . PRO A 1 95 ? 7.082 20.297 11.43 1 76.19 95 PRO A C 1
ATOM 739 O O . PRO A 1 95 ? 6.402 19.438 12.008 1 76.19 95 PRO A O 1
ATOM 742 N N . LEU A 1 96 ? 7.117 20.406 10.047 1 85.75 96 LEU A N 1
ATOM 743 C CA . LEU A 1 96 ? 6.555 19.422 9.133 1 85.75 96 LEU A CA 1
ATOM 744 C C . LEU A 1 96 ? 7.648 18.797 8.266 1 85.75 96 LEU A C 1
ATOM 746 O O . LEU A 1 96 ? 8.523 19.516 7.766 1 85.75 96 LEU A O 1
ATOM 750 N N . VAL A 1 97 ? 7.613 17.484 8.188 1 91.19 97 VAL A N 1
ATOM 751 C CA . VAL A 1 97 ? 8.516 16.766 7.301 1 91.19 97 VAL A CA 1
ATOM 752 C C . VAL A 1 97 ? 7.711 15.891 6.344 1 91.19 97 VAL A C 1
ATOM 754 O O . VAL A 1 97 ? 6.883 15.086 6.777 1 91.19 97 VAL A O 1
ATOM 757 N N . THR A 1 98 ? 7.914 16.078 5.023 1 92.44 98 THR A N 1
ATOM 758 C CA . THR A 1 98 ? 7.305 15.219 4.016 1 92.44 98 THR A CA 1
ATOM 759 C C . THR A 1 98 ? 8.266 14.109 3.6 1 92.44 98 THR A C 1
ATOM 761 O O . THR A 1 98 ? 9.359 14.383 3.1 1 92.44 98 THR A O 1
ATOM 764 N N . ILE A 1 99 ? 7.801 12.883 3.781 1 96 99 ILE A N 1
ATOM 765 C CA . ILE A 1 99 ? 8.641 11.727 3.492 1 96 99 ILE A CA 1
ATOM 766 C C . ILE A 1 99 ? 8.039 10.922 2.35 1 96 99 ILE A C 1
ATOM 768 O O . ILE A 1 99 ? 6.879 10.492 2.426 1 96 99 ILE A O 1
ATOM 772 N N . ALA A 1 100 ? 8.805 10.75 1.302 1 96.12 100 ALA A N 1
ATOM 773 C CA . ALA A 1 100 ? 8.414 9.875 0.2 1 96.12 100 ALA A CA 1
ATOM 774 C C . ALA A 1 100 ? 9.086 8.508 0.32 1 96.12 100 ALA A C 1
ATOM 776 O O . ALA A 1 100 ? 10.289 8.422 0.587 1 96.12 100 ALA A O 1
ATOM 777 N N . CYS A 1 101 ? 8.273 7.477 0.15 1 96.38 101 CYS A N 1
ATOM 778 C CA . CYS A 1 101 ? 8.82 6.129 0.234 1 96.38 101 CYS A CA 1
ATOM 779 C C . CYS A 1 101 ? 7.863 5.113 -0.375 1 96.38 101 CYS A C 1
ATOM 781 O O . CYS A 1 101 ? 6.805 5.48 -0.89 1 96.38 101 CYS A O 1
ATOM 783 N N . THR A 1 102 ? 8.297 3.855 -0.431 1 93.69 102 THR A N 1
ATOM 784 C CA . THR A 1 102 ? 7.453 2.775 -0.93 1 93.69 102 THR A CA 1
ATOM 785 C C . THR A 1 102 ? 6.488 2.297 0.152 1 93.69 102 THR A C 1
ATOM 787 O O . THR A 1 102 ? 6.648 2.639 1.326 1 93.69 102 THR A O 1
ATOM 790 N N . SER A 1 103 ? 5.488 1.53 -0.313 1 94.44 103 SER A N 1
ATOM 791 C CA . SER A 1 103 ? 4.551 0.926 0.627 1 94.44 103 SER A CA 1
ATOM 792 C C . SER A 1 103 ? 5.273 0.039 1.636 1 94.44 103 SER A C 1
ATOM 794 O O . SER A 1 103 ? 4.965 0.07 2.828 1 94.44 103 SER A O 1
ATOM 796 N N . ALA A 1 104 ? 6.219 -0.662 1.183 1 95 104 ALA A N 1
ATOM 797 C CA . ALA A 1 104 ? 6.973 -1.569 2.043 1 95 104 ALA A CA 1
ATOM 798 C C . ALA A 1 104 ? 7.766 -0.796 3.094 1 95 104 ALA A C 1
ATOM 800 O O . ALA A 1 104 ? 7.691 -1.103 4.285 1 95 104 ALA A O 1
ATOM 801 N N . MET A 1 105 ? 8.43 0.202 2.637 1 95.38 105 MET A N 1
ATOM 802 C CA . MET A 1 105 ? 9.234 1.009 3.549 1 95.38 105 MET A CA 1
ATOM 803 C C . MET A 1 105 ? 8.359 1.68 4.602 1 95.38 105 MET A C 1
ATOM 805 O O . MET A 1 105 ? 8.711 1.7 5.785 1 95.38 105 MET A O 1
ATOM 809 N N . SER A 1 106 ? 7.297 2.215 4.164 1 96.75 106 SER A N 1
ATOM 810 C CA . SER A 1 106 ? 6.398 2.932 5.062 1 96.75 106 SER A CA 1
ATOM 811 C C . SER A 1 106 ? 5.852 2.01 6.148 1 96.75 106 SER A C 1
ATOM 813 O O . SER A 1 106 ? 5.918 2.334 7.336 1 96.75 106 SER A O 1
ATOM 815 N N . SER A 1 107 ? 5.395 0.845 5.781 1 95.75 107 SER A N 1
ATOM 816 C CA . SER A 1 107 ? 4.668 -0.05 6.68 1 95.75 107 SER A CA 1
ATOM 817 C C . SER A 1 107 ? 5.629 -0.871 7.535 1 95.75 107 SER A C 1
ATOM 819 O O . SER A 1 107 ? 5.371 -1.106 8.719 1 95.75 107 SER A O 1
ATOM 821 N N . LEU A 1 108 ? 6.75 -1.245 7.016 1 96.25 108 LEU A N 1
ATOM 822 C CA . LEU A 1 108 ? 7.562 -2.27 7.66 1 96.25 108 LEU A CA 1
ATOM 823 C C . LEU A 1 108 ? 8.711 -1.642 8.438 1 96.25 108 LEU A C 1
ATOM 825 O O . LEU A 1 108 ? 9.141 -2.176 9.469 1 96.25 108 LEU A O 1
ATOM 829 N N . TRP A 1 109 ? 9.211 -0.551 7.926 1 96.06 109 TRP A N 1
ATOM 830 C CA . TRP A 1 109 ? 10.43 -0.021 8.531 1 96.06 109 TRP A CA 1
ATOM 831 C C . TRP A 1 109 ? 10.18 1.358 9.133 1 96.06 109 TRP A C 1
ATOM 833 O O . TRP A 1 109 ? 10.547 1.619 10.281 1 96.06 109 TRP A O 1
ATOM 843 N N . LEU A 1 110 ? 9.531 2.254 8.438 1 96.25 110 LEU A N 1
ATOM 844 C CA . LEU A 1 110 ? 9.414 3.652 8.836 1 96.25 110 LEU A CA 1
ATOM 845 C C . LEU A 1 110 ? 8.375 3.812 9.945 1 96.25 110 LEU A C 1
ATOM 847 O O . LEU A 1 110 ? 8.562 4.621 10.852 1 96.25 110 LEU A O 1
ATOM 851 N N . SER A 1 111 ? 7.297 3.084 9.859 1 95.31 111 SER A N 1
ATOM 852 C CA . SER A 1 111 ? 6.184 3.266 10.781 1 95.31 111 SER A CA 1
ATOM 853 C C . SER A 1 111 ? 6.641 3.139 12.227 1 95.31 111 SER A C 1
ATOM 855 O O . SER A 1 111 ? 6.461 4.059 13.031 1 95.31 111 SER A O 1
ATOM 857 N N . PRO A 1 112 ? 7.328 2.078 12.633 1 94.44 112 PRO A N 1
ATOM 858 C CA . PRO A 1 112 ? 7.77 1.963 14.031 1 94.44 112 PRO A CA 1
ATOM 859 C C . PRO A 1 112 ? 8.797 3.027 14.414 1 94.44 112 PRO A C 1
ATOM 861 O O . PRO A 1 112 ? 8.812 3.492 15.555 1 94.44 112 PRO A O 1
ATOM 864 N N . ARG A 1 113 ? 9.586 3.377 13.523 1 95.25 113 ARG A N 1
ATOM 865 C CA . ARG A 1 113 ? 10.617 4.363 13.797 1 95.25 113 ARG A CA 1
ATOM 866 C C . ARG A 1 113 ? 10.023 5.762 13.93 1 95.25 113 ARG A C 1
ATOM 868 O O . ARG A 1 113 ? 10.477 6.562 14.75 1 95.25 113 ARG A O 1
ATOM 875 N N . LEU A 1 114 ? 9.07 6.031 13.117 1 95.19 114 LEU A N 1
ATOM 876 C CA . LEU A 1 114 ? 8.391 7.316 13.227 1 95.19 114 LEU A CA 1
ATOM 877 C C . LEU A 1 114 ? 7.621 7.414 14.547 1 95.19 114 LEU A C 1
ATOM 879 O O . LEU A 1 114 ? 7.523 8.492 15.133 1 95.19 114 LEU A O 1
ATOM 883 N N . ALA A 1 115 ? 7.078 6.301 14.969 1 94.25 115 ALA A N 1
ATOM 884 C CA . ALA A 1 115 ? 6.406 6.277 16.266 1 94.25 115 ALA A CA 1
ATOM 885 C C . ALA A 1 115 ? 7.371 6.625 17.391 1 94.25 115 ALA A C 1
ATOM 887 O O . ALA A 1 115 ? 7.039 7.402 18.281 1 94.25 115 ALA A O 1
ATOM 888 N N . ALA A 1 116 ? 8.508 6.051 17.328 1 93.25 116 ALA A N 1
ATOM 889 C CA . ALA A 1 116 ? 9.547 6.348 18.312 1 93.25 116 ALA A CA 1
ATOM 890 C C . ALA A 1 116 ? 9.961 7.816 18.25 1 93.25 116 ALA A C 1
ATOM 892 O O . ALA A 1 116 ? 10.156 8.461 19.281 1 93.25 116 ALA A O 1
ATOM 893 N N . LEU A 1 117 ? 10.078 8.281 17.078 1 92.56 117 LEU A N 1
ATOM 894 C CA . LEU A 1 117 ? 10.461 9.672 16.875 1 92.56 117 LEU A CA 1
ATOM 895 C C . LEU A 1 117 ? 9.391 10.617 17.406 1 92.56 117 LEU A C 1
ATOM 897 O O . LEU A 1 117 ? 9.711 11.68 17.938 1 92.56 117 LEU A O 1
ATOM 901 N N . HIS A 1 118 ? 8.18 10.25 17.188 1 90.81 118 HIS A N 1
ATOM 902 C CA . HIS A 1 118 ? 7.062 11.062 17.672 1 90.81 118 HIS A CA 1
ATOM 903 C C . HIS A 1 118 ? 7.109 11.227 19.188 1 90.81 118 HIS A C 1
ATOM 905 O O . HIS A 1 118 ? 6.734 12.281 19.703 1 90.81 118 HIS A O 1
ATOM 911 N N . ARG A 1 119 ? 7.539 10.25 19.875 1 90.31 119 ARG A N 1
ATOM 912 C CA . ARG A 1 119 ? 7.688 10.32 21.328 1 90.31 119 ARG A CA 1
ATOM 913 C C . ARG A 1 119 ? 8.758 11.336 21.719 1 90.31 119 ARG A C 1
ATOM 915 O O . ARG A 1 119 ? 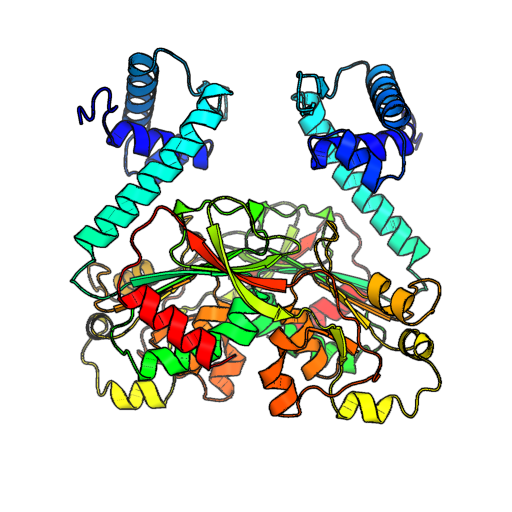8.641 12 22.75 1 90.31 119 ARG A O 1
ATOM 922 N N . GLN A 1 120 ? 9.742 11.477 20.906 1 88.25 120 GLN A N 1
ATOM 923 C CA . GLN A 1 120 ? 10.844 12.406 21.156 1 88.25 120 GLN A CA 1
ATOM 924 C C . GLN A 1 120 ? 10.484 13.812 20.688 1 88.25 120 GLN A C 1
ATOM 926 O O . GLN A 1 120 ? 10.945 14.797 21.266 1 88.25 120 GLN A O 1
ATOM 931 N N . LEU A 1 121 ? 9.766 13.836 19.672 1 89.12 121 LEU A N 1
ATOM 932 C CA . LEU A 1 121 ? 9.336 15.102 19.078 1 89.12 121 LEU A CA 1
ATOM 933 C C . LEU A 1 121 ? 7.816 15.141 18.922 1 89.12 121 LEU A C 1
ATOM 935 O O . LEU A 1 121 ? 7.297 15.07 17.812 1 89.12 121 LEU A O 1
ATOM 939 N N . PRO A 1 122 ? 7.117 15.469 19.953 1 87 122 PRO A N 1
ATOM 940 C CA . PRO A 1 122 ? 5.656 15.344 19.953 1 87 122 PRO A CA 1
ATOM 941 C C . PRO A 1 122 ? 4.98 16.344 19.016 1 87 122 PRO A C 1
ATOM 943 O O . PRO A 1 122 ? 3.85 16.109 18.578 1 87 122 PRO A O 1
ATOM 946 N N . ASP A 1 123 ? 5.707 17.391 18.641 1 85.44 123 ASP A N 1
ATOM 947 C CA . ASP A 1 123 ? 5.102 18.422 17.797 1 85.44 123 ASP A CA 1
ATOM 948 C C . ASP A 1 123 ? 5.418 18.172 16.328 1 85.44 123 ASP A C 1
ATOM 950 O O . ASP A 1 123 ? 4.977 18.922 15.453 1 85.44 123 ASP A O 1
ATOM 954 N N . LEU A 1 124 ? 6.102 17.125 16.078 1 88.44 124 LEU A N 1
ATOM 955 C CA . LEU A 1 124 ? 6.469 16.812 14.711 1 88.44 124 LEU A CA 1
ATOM 956 C C . LEU A 1 124 ? 5.246 16.391 13.906 1 88.44 124 LEU A C 1
ATOM 958 O O . LEU A 1 124 ? 4.477 15.531 14.336 1 88.44 124 LEU A O 1
ATOM 962 N N . GLN A 1 125 ? 5.113 17.109 12.859 1 90.25 125 GLN A N 1
ATOM 963 C CA . GLN A 1 125 ? 4.102 16.703 11.891 1 90.25 125 GLN A CA 1
ATOM 964 C C . GLN A 1 125 ? 4.727 15.961 10.711 1 90.25 125 GLN A C 1
ATOM 966 O O . GLN A 1 125 ? 5.801 16.344 10.234 1 90.25 125 GLN A O 1
ATOM 971 N N . VAL A 1 126 ? 4.031 14.906 10.289 1 93.75 126 VAL A N 1
ATOM 972 C CA . VAL A 1 126 ? 4.57 14.078 9.219 1 93.75 126 VAL A CA 1
ATOM 973 C C . VAL A 1 126 ? 3.555 13.969 8.078 1 93.75 126 VAL A C 1
ATOM 975 O O . VAL A 1 126 ? 2.355 13.82 8.328 1 93.75 126 VAL A O 1
ATOM 978 N N . ARG A 1 127 ? 4.055 14.133 6.91 1 93.56 127 ARG A N 1
ATOM 979 C CA . ARG A 1 127 ? 3.299 13.812 5.703 1 93.56 127 ARG A CA 1
ATOM 980 C C . ARG A 1 127 ? 3.984 12.703 4.91 1 93.56 127 ARG A C 1
ATOM 982 O O . ARG A 1 127 ? 5.148 12.844 4.523 1 93.56 127 ARG A O 1
ATOM 989 N N . MET A 1 128 ? 3.236 11.633 4.699 1 95.94 128 MET A N 1
ATOM 990 C CA . MET A 1 128 ? 3.783 10.5 3.961 1 95.94 128 MET A CA 1
ATOM 991 C C . MET A 1 128 ? 3.285 10.492 2.52 1 95.94 128 MET A C 1
ATOM 993 O O . MET A 1 128 ? 2.078 10.531 2.275 1 95.94 128 MET A O 1
ATOM 997 N N . ARG A 1 129 ? 4.219 10.477 1.617 1 93.94 129 ARG A N 1
ATOM 998 C CA . ARG A 1 129 ? 3.943 10.258 0.202 1 93.94 129 ARG A CA 1
ATOM 999 C C . ARG A 1 129 ? 4.402 8.867 -0.234 1 93.94 129 ARG A C 1
ATOM 1001 O O . ARG A 1 129 ? 5.578 8.664 -0.538 1 93.94 129 ARG A O 1
ATOM 1008 N N . ILE A 1 130 ? 3.422 8.023 -0.316 1 93.56 130 ILE A N 1
ATOM 1009 C CA . ILE A 1 130 ? 3.748 6.621 -0.539 1 93.56 130 ILE A CA 1
ATOM 1010 C C . ILE A 1 130 ? 3.48 6.254 -1.997 1 93.56 130 ILE A C 1
ATOM 1012 O O . ILE A 1 130 ? 2.367 6.43 -2.494 1 93.56 130 ILE A O 1
ATOM 1016 N N . SER A 1 131 ? 4.547 5.836 -2.654 1 90.38 131 SER A N 1
ATOM 1017 C CA . SER A 1 131 ? 4.523 5.383 -4.043 1 90.38 131 SER A CA 1
ATOM 1018 C C . SER A 1 131 ? 5.57 4.301 -4.289 1 90.38 131 SER A C 1
ATOM 1020 O O . SER A 1 131 ? 6.715 4.426 -3.846 1 90.38 131 SER A O 1
ATOM 1022 N N . ASP A 1 132 ? 5.133 3.27 -5.055 1 87.25 132 ASP A N 1
ATOM 1023 C CA . ASP A 1 132 ? 6.086 2.188 -5.281 1 87.25 132 ASP A CA 1
ATOM 1024 C C . ASP A 1 132 ? 6.934 2.459 -6.523 1 87.25 132 ASP A C 1
ATOM 1026 O O . ASP A 1 132 ? 7.75 1.623 -6.918 1 87.25 132 ASP A O 1
ATOM 1030 N N . SER A 1 133 ? 6.777 3.584 -7.062 1 81.5 133 SER A N 1
ATOM 1031 C CA . SER A 1 133 ? 7.613 4.016 -8.18 1 81.5 133 SER A CA 1
ATOM 1032 C C . SER A 1 133 ? 8.219 5.391 -7.91 1 81.5 133 SER A C 1
ATOM 1034 O O . SER A 1 133 ? 7.504 6.391 -7.848 1 81.5 133 SER A O 1
ATOM 1036 N N . PHE A 1 134 ? 9.492 5.418 -7.883 1 80.94 134 PHE A N 1
ATOM 1037 C CA . PHE A 1 134 ? 10.164 6.695 -7.676 1 80.94 134 PHE A CA 1
ATOM 1038 C C . PHE A 1 134 ? 9.969 7.613 -8.875 1 80.94 134 PHE A C 1
ATOM 1040 O O . PHE A 1 134 ? 9.945 8.836 -8.734 1 80.94 134 PHE A O 1
ATOM 1047 N N . ALA A 1 135 ? 9.859 7.004 -10.008 1 75.75 135 ALA A N 1
ATOM 1048 C CA . ALA A 1 135 ? 9.727 7.762 -11.25 1 75.75 135 ALA A CA 1
ATOM 1049 C C . ALA A 1 135 ? 8.461 8.609 -11.234 1 75.75 135 ALA A C 1
ATOM 1051 O O . ALA A 1 135 ? 8.352 9.586 -11.984 1 75.75 135 ALA A O 1
ATOM 1052 N N . ASP A 1 136 ? 7.707 8.336 -10.352 1 71.62 136 ASP A N 1
ATOM 1053 C CA . ASP A 1 136 ? 6.43 9.039 -10.266 1 71.62 136 ASP A CA 1
ATOM 1054 C C . ASP A 1 136 ? 6.559 10.297 -9.406 1 71.62 136 ASP A C 1
ATOM 1056 O O . ASP A 1 136 ? 5.617 11.086 -9.312 1 71.62 136 ASP A O 1
ATOM 1060 N N . LEU A 1 137 ? 7.793 10.422 -8.828 1 79.25 137 LEU A N 1
ATOM 1061 C CA . LEU A 1 137 ? 7.926 11.484 -7.836 1 79.25 137 LEU A CA 1
ATOM 1062 C C . LEU A 1 137 ? 8.766 12.633 -8.383 1 79.25 137 LEU A C 1
ATOM 1064 O O . LEU A 1 137 ? 9.742 12.414 -9.094 1 79.25 137 LEU A O 1
ATOM 1068 N N . ARG A 1 138 ? 8.297 13.812 -8.094 1 73.5 138 ARG A N 1
ATOM 1069 C CA . ARG A 1 138 ? 9.109 15.008 -8.32 1 73.5 138 ARG A CA 1
ATOM 1070 C C . ARG A 1 138 ? 9.828 15.422 -7.047 1 73.5 138 ARG A C 1
ATOM 1072 O O . ARG A 1 138 ? 9.305 15.258 -5.945 1 73.5 138 ARG A O 1
ATOM 1079 N N . THR A 1 139 ? 10.961 16.047 -7.215 1 75.12 139 THR A N 1
ATOM 1080 C CA . THR A 1 139 ? 11.797 16.438 -6.082 1 75.12 139 THR A CA 1
ATOM 1081 C C . THR A 1 139 ? 11.078 17.453 -5.203 1 75.12 139 THR A C 1
ATOM 1083 O O . THR A 1 139 ? 11.367 17.578 -4.012 1 75.12 139 THR A O 1
ATOM 1086 N N . SER A 1 140 ? 10.172 18.109 -5.711 1 74.94 140 SER A N 1
ATOM 1087 C CA . SER A 1 140 ? 9.453 19.141 -4.973 1 74.94 140 SER A CA 1
ATOM 1088 C C . SER A 1 140 ? 8.367 18.531 -4.09 1 74.94 140 SER A C 1
ATOM 1090 O O . SER A 1 140 ? 7.812 19.203 -3.221 1 74.94 140 SER A O 1
ATOM 1092 N N . GLU A 1 141 ? 8.195 17.312 -4.18 1 80 141 GLU A N 1
ATOM 1093 C CA . GLU A 1 141 ? 7.047 16.688 -3.527 1 80 141 GLU A CA 1
ATOM 1094 C C . GLU A 1 141 ? 7.438 16.062 -2.189 1 80 141 GLU A C 1
ATOM 1096 O O . GLU A 1 141 ? 6.59 15.531 -1.476 1 80 141 GLU A O 1
ATOM 1101 N N . PHE A 1 142 ? 8.719 16.219 -1.913 1 89.69 142 PHE A N 1
ATOM 1102 C CA . PHE A 1 142 ? 9.156 15.617 -0.654 1 89.69 142 PHE A CA 1
ATOM 1103 C C . PHE A 1 142 ? 10.367 16.359 -0.1 1 89.69 142 PHE A C 1
ATOM 1105 O O . PHE A 1 142 ? 11.062 17.062 -0.836 1 89.69 142 PHE A O 1
ATOM 1112 N N . ASP A 1 143 ? 10.469 16.266 1.229 1 89.25 143 ASP A N 1
ATOM 1113 C CA . ASP A 1 143 ? 11.68 16.734 1.895 1 89.25 143 ASP A CA 1
ATOM 1114 C C . ASP A 1 143 ? 12.734 15.641 1.974 1 89.25 143 ASP A C 1
ATOM 1116 O O . ASP A 1 143 ? 13.938 15.914 1.92 1 89.25 143 ASP A O 1
ATOM 1120 N N . LEU A 1 144 ? 12.227 14.43 2.18 1 93.25 144 LEU A N 1
ATOM 1121 C CA . LEU A 1 144 ? 13.031 13.227 2.352 1 93.25 144 LEU A CA 1
ATOM 1122 C C . LEU A 1 144 ? 12.43 12.062 1.573 1 93.25 144 LEU A C 1
ATOM 1124 O O . LEU A 1 144 ? 11.211 11.867 1.571 1 93.25 144 LEU A O 1
ATOM 1128 N N . ALA A 1 145 ? 13.312 11.352 0.854 1 95.5 145 ALA A N 1
ATOM 1129 C CA . ALA A 1 145 ? 12.875 10.156 0.133 1 95.5 145 ALA A CA 1
ATOM 1130 C C . ALA A 1 145 ? 13.68 8.93 0.556 1 95.5 145 ALA A C 1
ATOM 1132 O O . ALA A 1 145 ? 14.898 9.016 0.725 1 95.5 145 ALA A O 1
ATOM 1133 N N . ILE A 1 146 ? 13.008 7.859 0.77 1 95.62 146 ILE A N 1
ATOM 1134 C CA . ILE A 1 146 ? 13.664 6.602 1.112 1 95.62 146 ILE A CA 1
ATOM 1135 C C . ILE A 1 146 ? 13.211 5.504 0.151 1 95.62 146 ILE A C 1
ATOM 1137 O O . ILE A 1 146 ? 12.055 5.066 0.198 1 95.62 146 ILE A O 1
ATOM 1141 N N . PHE A 1 147 ? 14.156 5.051 -0.684 1 94 147 PHE A N 1
ATOM 1142 C CA . PHE A 1 147 ? 13.828 4.094 -1.734 1 94 147 PHE A CA 1
ATOM 1143 C C . PHE A 1 147 ? 14.977 3.113 -1.951 1 94 147 PHE A C 1
ATOM 1145 O O . PHE A 1 147 ? 16.141 3.461 -1.762 1 94 147 PHE A O 1
ATOM 1152 N N . TYR A 1 148 ? 14.57 1.902 -2.309 1 91.19 148 TYR A N 1
ATOM 1153 C CA . TYR A 1 148 ? 15.539 0.987 -2.898 1 91.19 148 TYR A CA 1
ATOM 1154 C C . TYR A 1 148 ? 15.797 1.327 -4.363 1 91.19 148 TYR A C 1
ATOM 1156 O O . TYR A 1 148 ? 14.852 1.419 -5.156 1 91.19 148 TYR A O 1
ATOM 1164 N N . LEU A 1 149 ? 17.062 1.565 -4.648 1 90.94 149 LEU A N 1
ATOM 1165 C CA . LEU A 1 149 ? 17.453 1.902 -6.016 1 90.94 149 LEU A CA 1
ATOM 1166 C C . LEU A 1 149 ? 18.781 1.254 -6.379 1 90.94 149 LEU A C 1
ATOM 1168 O O . LEU A 1 149 ? 19.578 0.935 -5.496 1 90.94 149 LEU A O 1
ATOM 1172 N N . ARG A 1 150 ? 18.906 1.016 -7.652 1 87.69 150 ARG A N 1
ATOM 1173 C CA . ARG A 1 150 ? 20.188 0.513 -8.117 1 87.69 150 ARG A CA 1
ATOM 1174 C C . ARG A 1 150 ? 21.25 1.604 -8.062 1 87.69 150 ARG A C 1
ATOM 1176 O O . ARG A 1 150 ? 22.406 1.342 -7.688 1 87.69 150 ARG A O 1
ATOM 1183 N N . GLU A 1 151 ? 20.844 2.785 -8.461 1 88.19 151 GLU A N 1
ATOM 1184 C CA . GLU A 1 151 ? 21.688 3.975 -8.398 1 88.19 151 GLU A CA 1
ATOM 1185 C C . GLU A 1 151 ? 20.891 5.188 -7.926 1 88.19 151 GLU A C 1
ATOM 1187 O O . GLU A 1 151 ? 19.719 5.324 -8.25 1 88.19 151 GLU A O 1
ATOM 1192 N N . PRO A 1 152 ? 21.625 5.973 -7.172 1 87.94 152 PRO A N 1
ATOM 1193 C CA . PRO A 1 152 ? 20.906 7.188 -6.762 1 87.94 152 PRO A CA 1
ATOM 1194 C C . PRO A 1 152 ? 20.641 8.133 -7.93 1 87.94 152 PRO A C 1
ATOM 1196 O O . PRO A 1 152 ? 21.469 8.273 -8.828 1 87.94 152 PRO A O 1
ATOM 1199 N N . PRO A 1 153 ? 19.484 8.648 -7.93 1 86.94 153 PRO A N 1
ATOM 1200 C CA . PRO A 1 153 ? 19.188 9.609 -8.992 1 86.94 153 PRO A CA 1
ATOM 1201 C C . PRO A 1 153 ? 20 10.891 -8.883 1 86.94 153 PRO A C 1
ATOM 1203 O O . PRO A 1 153 ? 20.375 11.289 -7.777 1 86.94 153 PRO A O 1
ATOM 1206 N N . PRO A 1 154 ? 20.203 11.477 -10.008 1 85.25 154 PRO A N 1
ATOM 1207 C CA . PRO A 1 154 ? 20.906 12.758 -9.961 1 85.25 154 PRO A CA 1
ATOM 1208 C C . PRO A 1 154 ? 20.094 13.852 -9.281 1 85.25 154 PRO A C 1
ATOM 1210 O O . PRO A 1 154 ? 18.859 13.797 -9.273 1 85.25 154 PRO A O 1
ATOM 1213 N N . GLY A 1 155 ? 20.781 14.875 -8.727 1 85.19 155 GLY A N 1
ATOM 1214 C CA . GLY A 1 155 ? 20.125 16.016 -8.125 1 85.19 155 GLY A CA 1
ATOM 1215 C C . GLY A 1 155 ? 19.734 15.781 -6.676 1 85.19 155 GLY A C 1
ATOM 1216 O O . GLY A 1 155 ? 19.219 16.688 -6.012 1 85.19 155 GLY A O 1
ATOM 1217 N N . LEU A 1 156 ? 20.016 14.594 -6.234 1 91.12 156 LEU A N 1
ATOM 1218 C CA . LEU A 1 156 ? 19.703 14.266 -4.852 1 91.12 156 LEU A CA 1
ATOM 1219 C C . LEU A 1 156 ? 20.969 13.883 -4.086 1 91.12 156 LEU A C 1
ATOM 1221 O O . LEU A 1 156 ? 21.891 13.281 -4.652 1 91.12 156 LEU A O 1
ATOM 1225 N N . GLU A 1 157 ? 21.031 14.367 -2.865 1 91.56 157 GLU A N 1
ATOM 1226 C CA . GLU A 1 157 ? 22.016 13.828 -1.938 1 91.56 157 GLU A CA 1
ATOM 1227 C C . GLU A 1 157 ? 21.562 12.492 -1.36 1 91.56 157 GLU A C 1
ATOM 1229 O O . GLU A 1 157 ? 20.438 12.375 -0.857 1 91.56 157 GLU A O 1
ATOM 1234 N N . SER A 1 158 ? 22.438 11.523 -1.487 1 93.56 158 SER A N 1
ATOM 1235 C CA . SER A 1 158 ? 22.031 10.18 -1.108 1 93.56 158 SER A CA 1
ATOM 1236 C C . SER A 1 158 ? 22.953 9.586 -0.049 1 93.56 158 SER A C 1
ATOM 1238 O O . SER A 1 158 ? 24.172 9.773 -0.107 1 93.56 158 SER A O 1
ATOM 1240 N N . THR A 1 159 ? 22.359 8.977 0.924 1 92.31 159 THR A N 1
ATOM 1241 C CA . THR A 1 159 ? 23.047 8.172 1.93 1 92.31 159 THR A CA 1
ATOM 1242 C C . THR A 1 159 ? 22.5 6.75 1.957 1 92.31 159 THR A C 1
ATOM 1244 O O . THR A 1 159 ? 21.281 6.551 1.863 1 92.31 159 THR A O 1
ATOM 1247 N N . VAL A 1 160 ? 23.391 5.789 2.043 1 93.06 160 VAL A N 1
ATOM 1248 C CA . VAL A 1 160 ? 22.953 4.395 2.082 1 93.06 160 VAL A CA 1
ATOM 1249 C C . VAL A 1 160 ? 22.469 4.047 3.484 1 93.06 160 VAL A C 1
ATOM 1251 O O . VAL A 1 160 ? 23.172 4.27 4.473 1 93.06 160 VAL A O 1
ATOM 1254 N N . LEU A 1 161 ? 21.25 3.59 3.553 1 92.62 161 LEU A N 1
ATOM 1255 C CA . LEU A 1 161 ? 20.719 3.125 4.824 1 92.62 161 LEU A CA 1
ATOM 1256 C C . LEU A 1 161 ? 21.078 1.662 5.066 1 92.62 161 LEU A C 1
ATOM 1258 O O . LEU A 1 161 ? 21.531 1.303 6.152 1 92.62 161 LEU A O 1
ATOM 1262 N N . PHE A 1 162 ? 20.766 0.798 4.086 1 90.5 162 PHE A N 1
ATOM 1263 C CA . PHE A 1 162 ? 21.156 -0.606 4.18 1 90.5 162 PHE A CA 1
ATOM 1264 C C . PHE A 1 162 ? 21.312 -1.215 2.791 1 90.5 162 PHE A C 1
ATOM 1266 O O . PHE A 1 162 ? 20.766 -0.708 1.814 1 90.5 162 PHE A O 1
ATOM 1273 N N . ASP A 1 163 ? 22.109 -2.324 2.846 1 92.25 163 ASP A N 1
ATOM 1274 C CA . ASP A 1 163 ? 22.297 -3.115 1.633 1 92.25 163 ASP A CA 1
ATOM 1275 C C . ASP A 1 163 ? 21.047 -3.938 1.318 1 92.25 163 ASP A C 1
ATOM 1277 O O . ASP A 1 163 ? 20.188 -4.141 2.186 1 92.25 163 ASP A O 1
ATOM 1281 N N . GLU A 1 164 ? 20.969 -4.219 0.094 1 92.88 164 GLU A N 1
ATOM 1282 C CA . GLU A 1 164 ? 19.891 -5.109 -0.313 1 92.88 164 GLU A CA 1
ATOM 1283 C C . GLU A 1 164 ? 20.297 -6.574 -0.176 1 92.88 164 GLU A C 1
ATOM 1285 O O . GLU A 1 164 ? 21 -7.113 -1.04 1 92.88 164 GLU A O 1
ATOM 1290 N N . ILE A 1 165 ? 19.922 -7.176 0.866 1 95.69 165 ILE A N 1
ATOM 1291 C CA . ILE A 1 165 ? 20.172 -8.586 1.139 1 95.69 165 ILE A CA 1
ATOM 1292 C C . ILE A 1 165 ? 18.859 -9.352 1.191 1 95.69 165 ILE A C 1
ATOM 1294 O O . ILE A 1 165 ? 17.969 -9.008 1.965 1 95.69 165 ILE A O 1
ATOM 1298 N N . CYS A 1 166 ? 18.797 -10.375 0.333 1 96.5 166 CYS A N 1
ATOM 1299 C CA . CYS A 1 166 ? 17.547 -11.125 0.217 1 96.5 166 CYS A CA 1
ATOM 1300 C C . CYS A 1 166 ? 17.781 -12.609 0.437 1 96.5 166 CYS A C 1
ATOM 1302 O O . CYS A 1 166 ? 18.781 -13.164 -0.036 1 96.5 166 CYS A O 1
ATOM 1304 N N . TYR A 1 167 ? 16.922 -13.219 1.195 1 98.06 167 TYR A N 1
ATOM 1305 C CA . TYR A 1 167 ? 16.938 -14.672 1.337 1 98.06 167 TYR A CA 1
ATOM 1306 C C . TYR A 1 167 ? 15.578 -15.195 1.79 1 98.06 167 TYR A C 1
ATOM 1308 O O . TYR A 1 167 ? 14.758 -14.43 2.305 1 98.06 167 TYR A O 1
ATOM 1316 N N . PRO A 1 168 ? 15.32 -16.484 1.563 1 98.5 168 PRO A N 1
ATOM 1317 C CA . PRO A 1 168 ? 14.008 -17.047 1.896 1 98.5 168 PRO A CA 1
ATOM 1318 C C . PRO A 1 168 ? 13.734 -17.062 3.396 1 98.5 168 PRO A C 1
ATOM 1320 O O . PRO A 1 168 ? 14.602 -17.453 4.184 1 98.5 168 PRO A O 1
ATOM 1323 N N . MET A 1 169 ? 12.5 -16.578 3.746 1 98.69 169 MET A N 1
ATOM 1324 C CA . MET A 1 169 ? 12.047 -16.547 5.133 1 98.69 169 MET A CA 1
ATOM 1325 C C . MET A 1 169 ? 10.617 -17.078 5.25 1 98.69 169 MET A C 1
ATOM 1327 O O . MET A 1 169 ? 9.844 -17.016 4.289 1 98.69 169 MET A O 1
ATOM 1331 N N . CYS A 1 170 ? 10.312 -17.625 6.395 1 98.62 170 CYS A N 1
ATOM 1332 C CA . CYS A 1 170 ? 8.961 -18.094 6.66 1 98.62 170 CYS A CA 1
ATOM 1333 C C . CYS A 1 170 ? 8.672 -18.094 8.156 1 98.62 170 CYS A C 1
ATOM 1335 O O . CYS A 1 170 ? 9.539 -17.766 8.969 1 98.62 170 CYS A O 1
ATOM 1337 N N . ALA A 1 171 ? 7.383 -18.297 8.453 1 98.44 171 ALA A N 1
ATOM 1338 C CA . ALA A 1 171 ? 7.008 -18.438 9.852 1 98.44 171 ALA A CA 1
ATOM 1339 C C . ALA A 1 171 ? 7.617 -19.703 10.453 1 98.44 171 ALA A C 1
ATOM 1341 O O . ALA A 1 171 ? 7.789 -20.719 9.758 1 98.44 171 ALA A O 1
ATOM 1342 N N . PRO A 1 172 ? 7.902 -19.688 11.742 1 97.75 172 PRO A N 1
ATOM 1343 C CA . PRO A 1 172 ? 8.484 -20.859 12.398 1 97.75 172 PRO A CA 1
ATOM 1344 C C . PRO A 1 172 ? 7.633 -22.109 12.227 1 97.75 172 PRO A C 1
ATOM 1346 O O . PRO A 1 172 ? 8.172 -23.188 11.977 1 97.75 172 PRO A O 1
ATOM 1349 N N . ASP A 1 173 ? 6.355 -21.938 12.391 1 96.25 173 ASP A N 1
ATOM 1350 C CA . ASP A 1 173 ? 5.457 -23.078 12.242 1 96.25 173 ASP A CA 1
ATOM 1351 C C . ASP A 1 173 ? 5.52 -23.641 10.828 1 96.25 173 ASP A C 1
ATOM 1353 O O . ASP A 1 173 ? 5.395 -24.859 10.625 1 96.25 173 ASP A O 1
ATOM 1357 N N . TYR A 1 174 ? 5.68 -22.812 9.914 1 96.19 174 TYR A N 1
ATOM 1358 C CA . TYR A 1 174 ? 5.801 -23.266 8.531 1 96.19 174 TYR A CA 1
ATOM 1359 C C . TYR A 1 174 ? 7.09 -24.047 8.328 1 96.19 174 TYR A C 1
ATOM 1361 O O . TYR A 1 174 ? 7.086 -25.094 7.668 1 96.19 174 TYR A O 1
ATOM 1369 N N . LEU A 1 175 ? 8.141 -23.516 8.805 1 95.56 175 LEU A N 1
ATOM 1370 C CA . LEU A 1 175 ? 9.438 -24.203 8.742 1 95.56 175 LEU A CA 1
ATOM 1371 C C . LEU A 1 175 ? 9.344 -25.609 9.32 1 95.56 175 LEU A C 1
ATOM 1373 O O . LEU A 1 175 ? 9.883 -26.547 8.75 1 95.56 175 LEU A O 1
ATOM 1377 N N . ALA A 1 176 ? 8.688 -25.672 10.422 1 95.19 176 ALA A N 1
ATOM 1378 C CA . ALA A 1 176 ? 8.531 -26.953 11.102 1 95.19 176 ALA A CA 1
ATOM 1379 C C . ALA A 1 176 ? 7.801 -27.953 10.211 1 95.19 176 ALA A C 1
ATOM 1381 O O . ALA A 1 176 ? 8.133 -29.141 10.211 1 95.19 176 ALA A O 1
ATOM 1382 N N . LYS A 1 177 ? 6.875 -27.484 9.453 1 92.5 177 LYS A N 1
ATOM 1383 C CA . LYS A 1 177 ? 6.07 -28.344 8.586 1 92.5 177 LYS A CA 1
ATOM 1384 C C . LYS A 1 177 ? 6.859 -28.766 7.352 1 92.5 177 LYS A C 1
ATOM 1386 O O . LYS A 1 177 ? 6.594 -29.812 6.77 1 92.5 177 LYS A O 1
ATOM 1391 N N . MET A 1 178 ? 7.754 -28 6.91 1 92.81 178 MET A N 1
ATOM 1392 C CA . MET A 1 178 ? 8.539 -28.266 5.703 1 92.81 178 MET A CA 1
ATOM 1393 C C . MET A 1 178 ? 9.516 -29.422 5.934 1 92.81 178 MET A C 1
ATOM 1395 O O . MET A 1 178 ? 9.758 -30.219 5.035 1 92.81 178 MET A O 1
ATOM 1399 N N . GLY A 1 179 ? 10.086 -29.469 7.172 1 88.38 179 GLY A N 1
ATOM 1400 C CA . GLY A 1 179 ? 11.141 -30.438 7.414 1 88.38 179 GLY A CA 1
ATOM 1401 C C . GLY A 1 179 ? 12.469 -30.031 6.809 1 88.38 179 GLY A C 1
ATOM 1402 O O . GLY A 1 179 ? 12.625 -28.906 6.332 1 88.38 179 GLY A O 1
ATOM 1403 N N . PRO A 1 180 ? 13.43 -30.922 6.867 1 89.19 180 PRO A N 1
ATOM 1404 C CA . PRO A 1 180 ? 14.766 -30.609 6.367 1 89.19 180 PRO A CA 1
ATOM 1405 C C . PRO A 1 180 ? 14.82 -30.5 4.848 1 89.19 180 PRO A C 1
ATOM 1407 O O . PRO A 1 180 ? 14.141 -31.25 4.148 1 89.19 180 PRO A O 1
ATOM 1410 N N . LEU A 1 181 ? 15.516 -29.516 4.383 1 92.94 181 LEU A N 1
ATOM 1411 C CA . LEU A 1 181 ? 15.719 -29.312 2.955 1 92.94 181 LEU A CA 1
ATOM 1412 C C . LEU A 1 181 ? 17.141 -29.734 2.549 1 92.94 181 LEU A C 1
ATOM 1414 O O . LEU A 1 181 ? 18.094 -29.484 3.285 1 92.94 181 LEU A O 1
ATOM 1418 N N . ASP A 1 182 ? 17.281 -30.328 1.423 1 92.81 182 ASP A N 1
ATOM 1419 C CA . ASP A 1 182 ? 18.578 -30.781 0.95 1 92.81 182 ASP A CA 1
ATOM 1420 C C . ASP A 1 182 ? 19.234 -29.734 0.057 1 92.81 182 ASP A C 1
ATOM 1422 O O . ASP A 1 182 ? 20.469 -29.656 -0.012 1 92.81 182 ASP A O 1
ATOM 1426 N N . SER A 1 183 ? 18.453 -29.078 -0.682 1 95.12 183 SER A N 1
ATOM 1427 C CA . SER A 1 183 ? 18.953 -28.078 -1.614 1 95.12 183 SER A CA 1
ATOM 1428 C C . SER A 1 183 ? 18 -26.891 -1.717 1 95.12 183 SER A C 1
ATOM 1430 O O . SER A 1 183 ? 16.828 -27 -1.327 1 95.12 183 SER A O 1
ATOM 1432 N N . ALA A 1 184 ? 18.5 -25.844 -2.248 1 96.38 184 ALA A N 1
ATOM 1433 C CA . ALA A 1 184 ? 17.672 -24.656 -2.473 1 96.38 184 ALA A CA 1
ATOM 1434 C C . ALA A 1 184 ? 16.516 -24.969 -3.4 1 96.38 184 ALA A C 1
ATOM 1436 O O . ALA A 1 184 ? 15.43 -24.375 -3.27 1 96.38 184 ALA A O 1
ATOM 1437 N N . ALA A 1 185 ? 16.688 -25.859 -4.305 1 94.75 185 ALA A N 1
ATOM 1438 C CA . ALA A 1 185 ? 15.664 -26.234 -5.273 1 94.75 185 ALA A CA 1
ATOM 1439 C C . ALA A 1 185 ? 14.438 -26.828 -4.578 1 94.75 185 ALA A C 1
ATOM 1441 O O . ALA A 1 185 ? 13.328 -26.766 -5.105 1 94.75 185 ALA A O 1
ATOM 1442 N N . ASP A 1 186 ? 14.656 -27.391 -3.393 1 95.5 186 ASP A N 1
ATOM 1443 C CA . ASP A 1 186 ? 13.562 -28.016 -2.65 1 95.5 186 ASP A CA 1
ATOM 1444 C C . ASP A 1 186 ? 12.508 -26.984 -2.262 1 95.5 186 ASP A C 1
ATOM 1446 O O . ASP A 1 186 ? 11.352 -27.344 -2.018 1 95.5 186 ASP A O 1
ATOM 1450 N N . LEU A 1 187 ? 12.891 -25.703 -2.205 1 96.88 187 LEU A N 1
ATOM 1451 C CA . LEU A 1 187 ? 11.945 -24.656 -1.869 1 96.88 187 LEU A CA 1
ATOM 1452 C C . LEU A 1 187 ? 10.82 -24.594 -2.898 1 96.88 187 LEU A C 1
ATOM 1454 O O . LEU A 1 187 ? 9.719 -24.125 -2.592 1 96.88 187 LEU A O 1
ATOM 1458 N N . LEU A 1 188 ? 11.062 -25.078 -4.078 1 93.12 188 LEU A N 1
ATOM 1459 C CA . LEU A 1 188 ? 10.109 -25.016 -5.176 1 93.12 188 LEU A CA 1
ATOM 1460 C C . LEU A 1 188 ? 8.906 -25.906 -4.91 1 93.12 188 LEU A C 1
ATOM 1462 O O . LEU A 1 188 ? 7.871 -25.781 -5.57 1 93.12 188 LEU A O 1
ATOM 1466 N N . ARG A 1 189 ? 9.047 -26.734 -3.986 1 91.31 189 ARG A N 1
ATOM 1467 C CA . ARG A 1 189 ? 7.977 -27.688 -3.67 1 91.31 189 ARG A CA 1
ATOM 1468 C C . ARG A 1 189 ? 6.949 -27.047 -2.738 1 91.31 189 ARG A C 1
ATOM 1470 O O . ARG A 1 189 ? 5.863 -27.609 -2.539 1 91.31 189 ARG A O 1
ATOM 1477 N N . PHE A 1 190 ? 7.246 -25.922 -2.242 1 94.44 190 PHE A N 1
ATOM 1478 C CA . PHE A 1 190 ? 6.383 -25.25 -1.276 1 94.44 190 PHE A CA 1
ATOM 1479 C C . PHE A 1 190 ? 5.777 -24 -1.878 1 94.44 190 PHE A C 1
ATOM 1481 O O . PHE A 1 190 ? 6.074 -23.641 -3.02 1 94.44 190 PHE A O 1
ATOM 1488 N N . THR A 1 191 ? 4.84 -23.438 -1.102 1 94.94 191 THR A N 1
ATOM 1489 C CA . THR A 1 191 ? 4.219 -22.203 -1.569 1 94.94 191 THR A CA 1
ATOM 1490 C C . THR A 1 191 ? 5.199 -21.031 -1.479 1 94.94 191 THR A C 1
ATOM 1492 O O . THR A 1 191 ? 5.695 -20.719 -0.396 1 94.94 191 THR A O 1
ATOM 1495 N N . LEU A 1 192 ? 5.477 -20.469 -2.65 1 97 192 LEU A N 1
ATOM 1496 C CA . LEU A 1 192 ? 6.328 -19.281 -2.688 1 97 192 LEU A CA 1
ATOM 1497 C C . LEU A 1 192 ? 5.492 -18.016 -2.836 1 97 192 LEU A C 1
ATOM 1499 O O . LEU A 1 192 ? 4.52 -17.984 -3.594 1 97 192 LEU A O 1
ATOM 1503 N N . LEU A 1 193 ? 5.773 -17.062 -2.002 1 97.5 193 LEU A N 1
ATOM 1504 C CA . LEU A 1 193 ? 5.145 -15.75 -2.098 1 97.5 193 LEU A CA 1
ATOM 1505 C C . LEU A 1 193 ? 5.934 -14.836 -3.035 1 97.5 193 LEU A C 1
ATOM 1507 O O . LEU A 1 193 ? 7.082 -14.5 -2.754 1 97.5 193 LEU A O 1
ATOM 1511 N N . VAL A 1 194 ? 5.262 -14.406 -4.082 1 94.88 194 VAL A N 1
ATOM 1512 C CA . VAL A 1 194 ? 5.992 -13.805 -5.191 1 94.88 194 VAL A CA 1
ATOM 1513 C C . VAL A 1 194 ? 5.516 -12.367 -5.406 1 94.88 194 VAL A C 1
ATOM 1515 O O . VAL A 1 194 ? 4.316 -12.125 -5.578 1 94.88 194 VAL A O 1
ATOM 1518 N N . GLN A 1 195 ? 6.465 -11.469 -5.332 1 93.31 195 GLN A N 1
ATOM 1519 C CA . GLN A 1 195 ? 6.184 -10.078 -5.664 1 93.31 195 GLN A CA 1
ATOM 1520 C C . GLN A 1 195 ? 5.984 -9.898 -7.164 1 93.31 195 GLN A C 1
ATOM 1522 O O . GLN A 1 195 ? 6.867 -10.234 -7.957 1 93.31 195 GLN A O 1
ATOM 1527 N N . ASP A 1 196 ? 4.766 -9.383 -7.488 1 87.06 196 ASP A N 1
ATOM 1528 C CA . ASP A 1 196 ? 4.523 -9.055 -8.891 1 87.06 196 ASP A CA 1
ATOM 1529 C C . ASP A 1 196 ? 5.188 -7.73 -9.266 1 87.06 196 ASP A C 1
ATOM 1531 O O . ASP A 1 196 ? 4.844 -6.676 -8.727 1 87.06 196 ASP A O 1
ATOM 1535 N N . ASP A 1 197 ? 6.117 -7.809 -10.008 1 75.62 197 ASP A N 1
ATOM 1536 C CA . ASP A 1 197 ? 6.898 -6.676 -10.492 1 75.62 197 ASP A CA 1
ATOM 1537 C C . ASP A 1 197 ? 7.191 -6.816 -11.984 1 75.62 197 ASP A C 1
ATOM 1539 O O . ASP A 1 197 ? 8.305 -7.188 -12.375 1 75.62 197 ASP A O 1
ATOM 1543 N N . PRO A 1 198 ? 6.215 -6.414 -12.688 1 55.41 198 PRO A N 1
ATOM 1544 C CA . PRO A 1 198 ? 6.41 -6.629 -14.125 1 55.41 198 PRO A CA 1
ATOM 1545 C C . PRO A 1 198 ? 7.613 -5.871 -14.672 1 55.41 198 PRO A C 1
ATOM 1547 O O . PRO A 1 198 ? 8.219 -6.297 -15.664 1 55.41 198 PRO A O 1
ATOM 1550 N N . GLN A 1 199 ? 7.902 -4.824 -14.016 1 54.72 199 GLN A N 1
ATOM 1551 C CA . GLN A 1 199 ? 9.016 -4.016 -14.492 1 54.72 199 GLN A CA 1
ATOM 1552 C C . GLN A 1 199 ? 10.352 -4.559 -13.977 1 54.72 199 GLN A C 1
ATOM 1554 O O . GLN A 1 199 ? 11.414 -4.125 -14.422 1 54.72 199 GLN A O 1
ATOM 1559 N N . ARG A 1 200 ? 10.273 -5.578 -13.242 1 60.47 200 ARG A N 1
ATOM 1560 C CA . ARG A 1 200 ? 11.445 -6.238 -12.672 1 60.47 200 ARG A CA 1
ATOM 1561 C C . ARG A 1 200 ? 12.398 -5.223 -12.055 1 60.47 200 ARG A C 1
ATOM 1563 O O . ARG A 1 200 ? 13.602 -5.242 -12.328 1 60.47 200 ARG A O 1
ATOM 1570 N N . GLU A 1 201 ? 11.828 -4.355 -11.406 1 66.38 201 GLU A N 1
ATOM 1571 C CA . GLU A 1 201 ? 12.594 -3.322 -10.711 1 66.38 201 GLU A CA 1
ATOM 1572 C C . GLU A 1 201 ? 13.188 -3.854 -9.406 1 66.38 201 GLU A C 1
ATOM 1574 O O . GLU A 1 201 ? 14.188 -3.328 -8.922 1 66.38 201 GLU A O 1
ATOM 1579 N N . TRP A 1 202 ? 12.648 -5.012 -9.109 1 78.06 202 TRP A N 1
ATOM 1580 C CA . TRP A 1 202 ? 13.031 -5.52 -7.793 1 78.06 202 TRP A CA 1
ATOM 1581 C C . TRP A 1 202 ? 13.68 -6.895 -7.91 1 78.06 202 TRP A C 1
ATOM 1583 O O . TRP A 1 202 ? 13.398 -7.645 -8.844 1 78.06 202 TRP A O 1
ATOM 1593 N N . THR A 1 203 ? 14.617 -7.109 -6.996 1 86.44 203 THR A N 1
ATOM 1594 C CA . THR A 1 203 ? 15.156 -8.461 -6.887 1 86.44 203 THR A CA 1
ATOM 1595 C C . THR A 1 203 ? 14.062 -9.453 -6.512 1 86.44 203 THR A C 1
ATOM 1597 O O . THR A 1 203 ? 13.289 -9.211 -5.578 1 86.44 203 THR A O 1
ATOM 1600 N N . GLY A 1 204 ? 13.984 -10.516 -7.352 1 91.88 204 GLY A N 1
ATOM 1601 C CA . GLY A 1 204 ? 12.93 -11.484 -7.105 1 91.88 204 GLY A CA 1
ATOM 1602 C C . GLY A 1 204 ? 13.445 -12.906 -6.98 1 91.88 204 GLY A C 1
ATOM 1603 O O . GLY A 1 204 ? 14.648 -13.125 -6.82 1 91.88 204 GLY A O 1
ATOM 1604 N N . TRP A 1 205 ? 12.555 -13.812 -6.977 1 94.19 205 TRP A N 1
ATOM 1605 C CA . TRP A 1 205 ? 12.852 -15.227 -6.766 1 94.19 205 TRP A CA 1
ATOM 1606 C C . TRP A 1 205 ? 13.766 -15.766 -7.867 1 94.19 205 TRP A C 1
ATOM 1608 O O . TRP A 1 205 ? 14.656 -16.562 -7.602 1 94.19 205 TRP A O 1
ATOM 1618 N N . ARG A 1 206 ? 13.562 -15.289 -9.023 1 88.94 206 ARG A N 1
ATOM 1619 C CA . ARG A 1 206 ? 14.375 -15.766 -10.141 1 88.94 206 ARG A CA 1
ATOM 1620 C C . ARG A 1 206 ? 15.852 -15.469 -9.914 1 88.94 206 ARG A C 1
ATOM 1622 O O . ARG A 1 206 ? 16.703 -16.344 -10.07 1 88.94 206 ARG A O 1
ATOM 1629 N N . GLU A 1 207 ? 16.078 -14.227 -9.602 1 90.81 207 GLU A N 1
ATOM 1630 C CA . GLU A 1 207 ? 17.469 -13.828 -9.336 1 90.81 207 GLU A CA 1
ATOM 1631 C C . GLU A 1 207 ? 18.047 -14.617 -8.164 1 90.81 207 GLU A C 1
ATOM 1633 O O . GLU A 1 207 ? 19.219 -15.008 -8.203 1 90.81 207 GLU A O 1
ATOM 1638 N N . TRP A 1 208 ? 17.25 -14.844 -7.168 1 95.44 208 TRP A N 1
ATOM 1639 C CA . TRP A 1 208 ? 17.75 -15.562 -5.996 1 95.44 208 TRP A CA 1
ATOM 1640 C C . TRP A 1 208 ? 18.078 -17.016 -6.348 1 95.44 208 TRP A C 1
ATOM 1642 O O . TRP A 1 208 ? 19.156 -17.5 -6.02 1 95.44 208 TRP A O 1
ATOM 1652 N N . PHE A 1 209 ? 17.203 -17.719 -7.039 1 94.88 209 PHE A N 1
ATOM 1653 C CA . PHE A 1 209 ? 17.453 -19.109 -7.391 1 94.88 209 PHE A CA 1
ATOM 1654 C C . PHE A 1 209 ? 18.672 -19.234 -8.289 1 94.88 209 PHE A C 1
ATOM 1656 O O . PHE A 1 209 ? 19.469 -20.156 -8.133 1 94.88 209 PHE A O 1
ATOM 1663 N N . GLU A 1 210 ? 18.781 -18.266 -9.195 1 93 210 GLU A N 1
ATOM 1664 C CA . GLU A 1 210 ? 19.953 -18.266 -10.055 1 93 210 GLU A CA 1
ATOM 1665 C C . GLU A 1 210 ? 21.234 -18.141 -9.234 1 93 210 GLU A C 1
ATOM 1667 O O . GLU A 1 210 ? 22.234 -18.812 -9.516 1 93 210 GLU A O 1
ATOM 1672 N N . SER A 1 211 ? 21.188 -17.328 -8.273 1 94.69 211 SER A N 1
ATOM 1673 C CA . SER A 1 211 ? 22.344 -17.109 -7.418 1 94.69 211 SER A CA 1
ATOM 1674 C C . SER A 1 211 ? 22.672 -18.375 -6.621 1 94.69 211 SER A C 1
ATOM 1676 O O . SER A 1 211 ? 23.812 -18.547 -6.164 1 94.69 211 SER A O 1
ATOM 1678 N N . GLN A 1 212 ? 21.688 -19.25 -6.406 1 95.31 212 GLN A N 1
ATOM 1679 C CA . GLN A 1 212 ? 21.875 -20.5 -5.695 1 95.31 212 GLN A CA 1
ATOM 1680 C C . GLN A 1 212 ? 22.141 -21.656 -6.66 1 95.31 212 GLN A C 1
ATOM 1682 O O . GLN A 1 212 ? 22.109 -22.828 -6.27 1 95.31 212 GLN A O 1
ATOM 1687 N N . GLN A 1 213 ? 22.281 -21.359 -7.902 1 94.12 213 GLN A N 1
ATOM 1688 C CA . GLN A 1 213 ? 22.609 -22.312 -8.961 1 94.12 213 GLN A CA 1
ATOM 1689 C C . GLN A 1 213 ? 21.438 -23.266 -9.211 1 94.12 213 GLN A C 1
ATOM 1691 O O . GLN A 1 213 ? 21.656 -24.453 -9.453 1 94.12 213 GLN A O 1
ATOM 1696 N N . VAL A 1 214 ? 20.312 -22.844 -8.945 1 91.75 214 VAL A N 1
ATOM 1697 C CA . VAL A 1 214 ? 19.109 -23.578 -9.312 1 91.75 214 VAL A CA 1
ATOM 1698 C C . VAL A 1 214 ? 18.562 -23.047 -10.633 1 91.75 214 VAL A C 1
ATOM 1700 O O . VAL A 1 214 ? 18.188 -21.875 -10.734 1 91.75 214 VAL A O 1
ATOM 1703 N N . PRO A 1 215 ? 18.594 -23.953 -11.633 1 84.69 215 PRO A N 1
ATOM 1704 C CA . PRO A 1 215 ? 18.141 -23.453 -12.93 1 84.69 215 PRO A CA 1
ATOM 1705 C C . PRO A 1 215 ? 16.609 -23.375 -13.023 1 84.69 215 PRO A C 1
ATOM 1707 O O . PRO A 1 215 ? 15.922 -24.312 -12.625 1 84.69 215 PRO A O 1
ATOM 1710 N N . GLY A 1 216 ? 16.094 -22.281 -13.445 1 81.12 216 GLY A N 1
ATOM 1711 C CA . GLY A 1 216 ? 14.672 -22.141 -13.727 1 81.12 216 GLY A CA 1
ATOM 1712 C C . GLY A 1 216 ? 13.852 -21.781 -12.508 1 81.12 216 GLY A C 1
ATOM 1713 O O . GLY A 1 216 ? 14.234 -22.094 -11.375 1 81.12 216 GLY A O 1
ATOM 1714 N N . PHE A 1 217 ? 12.883 -21.016 -12.57 1 83.81 217 PHE A N 1
ATOM 1715 C CA . PHE A 1 217 ? 11.938 -20.641 -11.523 1 83.81 217 PHE A CA 1
ATOM 1716 C C . PHE A 1 217 ? 10.539 -21.125 -11.867 1 83.81 217 PHE A C 1
ATOM 1718 O O . PHE A 1 217 ? 9.758 -20.406 -12.477 1 83.81 217 PHE A O 1
ATOM 1725 N N . PHE A 1 218 ? 10.234 -22.406 -11.438 1 81.94 218 PHE A N 1
ATOM 1726 C CA . PHE A 1 218 ? 8.945 -23.047 -11.672 1 81.94 218 PHE A CA 1
ATOM 1727 C C . PHE A 1 218 ? 8.344 -23.562 -10.367 1 81.94 218 PHE A C 1
ATOM 1729 O O . PHE A 1 218 ? 8.305 -24.766 -10.141 1 81.94 218 PHE A O 1
ATOM 1736 N N . PRO A 1 219 ? 7.852 -22.625 -9.594 1 87.38 219 PRO A N 1
ATOM 1737 C CA . PRO A 1 219 ? 7.301 -23.078 -8.305 1 87.38 219 PRO A CA 1
ATOM 1738 C C . PRO A 1 219 ? 6.016 -23.875 -8.469 1 87.38 219 PRO A C 1
ATOM 1740 O O . PRO A 1 219 ? 5.203 -23.594 -9.352 1 87.38 219 PRO A O 1
ATOM 1743 N N . ARG A 1 220 ? 5.867 -24.859 -7.656 1 82.88 220 ARG A N 1
ATOM 1744 C CA . ARG A 1 220 ? 4.66 -25.672 -7.652 1 82.88 220 ARG A CA 1
ATOM 1745 C C . ARG A 1 220 ? 3.438 -24.844 -7.27 1 82.88 220 ARG A C 1
ATOM 1747 O O . ARG A 1 220 ? 2.371 -25 -7.867 1 82.88 220 ARG A O 1
ATOM 1754 N N . GLN A 1 221 ? 3.572 -24.062 -6.211 1 88.75 221 GLN A N 1
ATOM 1755 C CA . GLN A 1 221 ? 2.518 -23.188 -5.711 1 88.75 221 GLN A CA 1
ATOM 1756 C C . GLN A 1 221 ? 3.055 -21.781 -5.441 1 88.75 221 GLN A C 1
ATOM 1758 O O . GLN A 1 221 ? 4.176 -21.625 -4.953 1 88.75 221 GLN A O 1
ATOM 1763 N N . CYS A 1 222 ? 2.146 -20.781 -5.789 1 91.06 222 CYS A N 1
ATOM 1764 C CA . CYS A 1 222 ? 2.584 -19.406 -5.523 1 91.06 222 CYS A CA 1
ATOM 1765 C C . CYS A 1 222 ? 1.402 -18.516 -5.16 1 91.06 222 CYS A C 1
ATOM 1767 O O . CYS A 1 222 ? 0.293 -18.719 -5.66 1 91.06 222 CYS A O 1
ATOM 1769 N N . TRP A 1 223 ? 1.625 -17.672 -4.262 1 94.06 223 TRP A N 1
ATOM 1770 C CA . TRP A 1 223 ? 0.824 -16.453 -4.094 1 94.06 223 TRP A CA 1
ATOM 1771 C C . TRP A 1 223 ? 1.553 -15.242 -4.656 1 94.06 223 TRP A C 1
ATOM 1773 O O . TRP A 1 223 ? 2.752 -15.07 -4.426 1 94.06 223 TRP A O 1
ATOM 1783 N N . ARG A 1 224 ? 0.809 -14.508 -5.422 1 93.69 224 ARG A N 1
ATOM 1784 C CA . ARG A 1 224 ? 1.409 -13.328 -6.039 1 93.69 224 ARG A CA 1
ATOM 1785 C C . ARG A 1 224 ? 0.7 -12.055 -5.594 1 93.69 224 ARG A C 1
ATOM 1787 O O . ARG A 1 224 ? -0.511 -12.062 -5.363 1 93.69 224 ARG A O 1
ATOM 1794 N N . ALA A 1 225 ? 1.47 -11.055 -5.445 1 95.25 225 ALA A N 1
ATOM 1795 C CA . ALA A 1 225 ? 0.909 -9.742 -5.148 1 95.25 225 ALA A CA 1
ATOM 1796 C C . ALA A 1 225 ? 1.845 -8.625 -5.613 1 95.25 225 ALA A C 1
ATOM 1798 O O . ALA A 1 225 ? 3.066 -8.789 -5.605 1 95.25 225 ALA A O 1
ATOM 1799 N N . ASN A 1 226 ? 1.282 -7.504 -5.984 1 92.25 226 ASN A N 1
ATOM 1800 C CA . ASN A 1 226 ? 2.086 -6.332 -6.328 1 92.25 226 ASN A CA 1
ATOM 1801 C C . ASN A 1 226 ? 2.312 -5.438 -5.113 1 92.25 226 ASN A C 1
ATOM 1803 O O . ASN A 1 226 ? 2.443 -4.219 -5.25 1 92.25 226 ASN A O 1
ATOM 1807 N N . ASN A 1 227 ? 2.236 -6 -4.039 1 94.62 227 ASN A N 1
ATOM 1808 C CA . ASN A 1 227 ? 2.369 -5.316 -2.756 1 94.62 227 ASN A CA 1
ATOM 1809 C C . ASN A 1 227 ? 3.172 -6.145 -1.759 1 94.62 227 ASN A C 1
ATOM 1811 O O . ASN A 1 227 ? 2.684 -7.156 -1.251 1 94.62 227 ASN A O 1
ATOM 1815 N N . TYR A 1 228 ? 4.328 -5.664 -1.402 1 95.31 228 TYR A N 1
ATOM 1816 C CA . TYR A 1 228 ? 5.254 -6.449 -0.591 1 95.31 228 TYR A CA 1
ATOM 1817 C C . TYR A 1 228 ? 4.742 -6.59 0.837 1 95.31 228 TYR A C 1
ATOM 1819 O O . TYR A 1 228 ? 4.852 -7.66 1.441 1 95.31 228 TYR A O 1
ATOM 1827 N N . PRO A 1 229 ? 4.172 -5.535 1.449 1 96.56 229 PRO A N 1
ATOM 1828 C CA . PRO A 1 229 ? 3.631 -5.695 2.801 1 96.56 229 PRO A CA 1
ATOM 1829 C C . PRO A 1 229 ? 2.611 -6.832 2.895 1 96.56 229 PRO A C 1
ATOM 1831 O O . PRO A 1 229 ? 2.594 -7.566 3.885 1 96.56 229 PRO A O 1
ATOM 1834 N N . PHE A 1 230 ? 1.829 -6.984 1.885 1 96.62 230 PHE A N 1
ATOM 1835 C CA . PHE A 1 230 ? 0.875 -8.086 1.875 1 96.62 230 PHE A CA 1
ATOM 1836 C C . PHE A 1 230 ? 1.599 -9.43 1.927 1 96.62 230 PHE A C 1
ATOM 1838 O O . PHE A 1 230 ? 1.187 -10.336 2.654 1 96.62 230 PHE A O 1
ATOM 1845 N N . LEU A 1 231 ? 2.613 -9.562 1.186 1 97.81 231 LEU A N 1
ATOM 1846 C CA . LEU A 1 231 ? 3.367 -10.812 1.136 1 97.81 231 LEU A CA 1
ATOM 1847 C C . LEU A 1 231 ? 4.043 -11.094 2.475 1 97.81 231 LEU A C 1
ATOM 1849 O O . LEU A 1 231 ? 4.109 -12.25 2.908 1 97.81 231 LEU A O 1
ATOM 1853 N N . VAL A 1 232 ? 4.559 -10.062 3.104 1 98.25 232 VAL A N 1
ATOM 1854 C CA . VAL A 1 232 ? 5.172 -10.227 4.418 1 98.25 232 VAL A CA 1
ATOM 1855 C C . VAL A 1 232 ? 4.129 -10.734 5.41 1 98.25 232 VAL A C 1
ATOM 1857 O O . VAL A 1 232 ? 4.395 -11.664 6.184 1 98.25 232 VAL A O 1
ATOM 1860 N N . GLN A 1 233 ? 2.963 -10.156 5.355 1 97.25 233 GLN A N 1
ATOM 1861 C CA . GLN A 1 233 ? 1.893 -10.594 6.246 1 97.25 233 GLN A CA 1
ATOM 1862 C C . GLN A 1 233 ? 1.526 -12.055 5.988 1 97.25 233 GLN A C 1
ATOM 1864 O O . GLN A 1 233 ? 1.328 -12.828 6.926 1 97.25 233 GLN A O 1
ATOM 1869 N N . ALA A 1 234 ? 1.433 -12.398 4.762 1 97.5 234 ALA A N 1
ATOM 1870 C CA . ALA A 1 234 ? 1.122 -13.773 4.395 1 97.5 234 ALA A CA 1
ATOM 1871 C C . ALA A 1 234 ? 2.164 -14.742 4.949 1 97.5 234 ALA A C 1
ATOM 1873 O O . ALA A 1 234 ? 1.82 -15.812 5.457 1 97.5 234 ALA A O 1
ATOM 1874 N N . ALA A 1 235 ? 3.428 -14.375 4.875 1 98.31 235 ALA A N 1
ATOM 1875 C CA . ALA A 1 235 ? 4.508 -15.211 5.383 1 98.31 235 ALA A CA 1
ATOM 1876 C C . ALA A 1 235 ? 4.406 -15.383 6.895 1 98.31 235 ALA A C 1
ATOM 1878 O O . ALA A 1 235 ? 4.531 -16.5 7.41 1 98.31 235 ALA A O 1
ATOM 1879 N N . VAL A 1 236 ? 4.152 -14.273 7.559 1 97.81 236 VAL A N 1
ATOM 1880 C CA . VAL A 1 236 ? 4.047 -14.281 9.016 1 97.81 236 VAL A CA 1
ATOM 1881 C C . VAL A 1 236 ? 2.889 -15.18 9.445 1 97.81 236 VAL A C 1
ATOM 1883 O O . VAL A 1 236 ? 2.971 -15.859 10.469 1 97.81 236 VAL A O 1
ATOM 1886 N N . GLN A 1 237 ? 1.863 -15.203 8.641 1 96.44 237 GLN A N 1
ATOM 1887 C CA . GLN A 1 237 ? 0.667 -15.977 8.961 1 96.44 237 GLN A CA 1
ATOM 1888 C C . GLN A 1 237 ? 0.842 -17.438 8.578 1 96.44 237 GLN A C 1
ATOM 1890 O O . GLN A 1 237 ? -0.043 -18.266 8.82 1 96.44 237 GLN A O 1
ATOM 1895 N N . GLY A 1 238 ? 1.933 -17.719 7.938 1 96.31 238 GLY A N 1
ATOM 1896 C CA . GLY A 1 238 ? 2.236 -19.109 7.605 1 96.31 238 GLY A CA 1
ATOM 1897 C C . GLY A 1 238 ? 1.646 -19.547 6.281 1 96.31 238 GLY A C 1
ATOM 1898 O O . GLY A 1 238 ? 1.29 -20.719 6.109 1 96.31 238 GLY A O 1
ATOM 1899 N N . ASP A 1 239 ? 1.542 -18.641 5.383 1 96.06 239 ASP A N 1
ATOM 1900 C CA . ASP A 1 239 ? 0.885 -18.969 4.121 1 96.06 239 ASP A CA 1
ATOM 1901 C C . ASP A 1 239 ? 1.907 -19.344 3.053 1 96.06 239 ASP A C 1
ATOM 1903 O O . ASP A 1 239 ? 1.538 -19.781 1.961 1 96.06 239 ASP A O 1
ATOM 1907 N N . GLY A 1 240 ? 3.172 -19.203 3.35 1 97.38 240 GLY A N 1
ATOM 1908 C CA . GLY A 1 240 ? 4.207 -19.562 2.389 1 97.38 240 GLY A CA 1
ATOM 1909 C C . GLY A 1 240 ? 5.574 -19.016 2.764 1 97.38 240 GLY A C 1
ATOM 1910 O O . GLY A 1 240 ? 5.785 -18.578 3.895 1 97.38 240 GLY A O 1
ATOM 1911 N N . ILE A 1 241 ? 6.496 -19.172 1.763 1 98.38 241 ILE A N 1
ATOM 1912 C CA . ILE A 1 241 ? 7.879 -18.734 1.93 1 98.38 241 ILE A CA 1
ATOM 1913 C C . ILE A 1 241 ? 8.078 -17.391 1.226 1 98.38 241 ILE A C 1
ATOM 1915 O O . ILE A 1 241 ? 7.777 -17.25 0.038 1 98.38 241 ILE A O 1
ATOM 1919 N N . LEU A 1 242 ? 8.578 -16.453 1.984 1 98.56 242 LEU A N 1
ATOM 1920 C CA . LEU A 1 242 ? 8.836 -15.094 1.512 1 98.56 242 LEU A CA 1
ATOM 1921 C C . LEU A 1 242 ? 10.289 -14.945 1.062 1 98.56 242 LEU A C 1
ATOM 1923 O O . LEU A 1 242 ? 11.195 -15.477 1.7 1 98.56 242 LEU A O 1
ATOM 1927 N N . LEU A 1 243 ? 10.469 -14.289 -0.109 1 97.88 243 LEU A N 1
ATOM 1928 C CA . LEU A 1 243 ? 11.805 -13.742 -0.298 1 97.88 243 LEU A CA 1
ATOM 1929 C C . LEU A 1 243 ? 12 -12.477 0.528 1 97.88 243 LEU A C 1
ATOM 1931 O O . LEU A 1 243 ? 11.625 -11.383 0.093 1 97.88 243 LEU A O 1
ATOM 1935 N N . GLY A 1 244 ? 12.578 -12.688 1.629 1 97.62 244 GLY A N 1
ATOM 1936 C CA . GLY A 1 244 ? 12.711 -11.602 2.588 1 97.62 244 GLY A CA 1
ATOM 1937 C C . GLY A 1 244 ? 13.812 -10.625 2.236 1 97.62 244 GLY A C 1
ATOM 1938 O O . GLY A 1 244 ? 14.914 -11.031 1.856 1 97.62 244 GLY A O 1
ATOM 1939 N N . TRP A 1 245 ? 13.484 -9.414 2.281 1 95.31 245 TRP A N 1
ATOM 1940 C CA . TRP A 1 245 ? 14.477 -8.344 2.285 1 95.31 245 TRP A CA 1
ATOM 1941 C C . TRP A 1 245 ? 14.883 -7.98 3.711 1 95.31 245 TRP A C 1
ATOM 1943 O O . TRP A 1 245 ? 14.133 -7.309 4.426 1 95.31 245 TRP A O 1
ATOM 1953 N N . GLU A 1 246 ? 16.031 -8.336 4.047 1 95.56 246 GLU A N 1
ATOM 1954 C CA . GLU A 1 246 ? 16.469 -8.336 5.441 1 95.56 246 GLU A CA 1
ATOM 1955 C C . GLU A 1 246 ? 16.281 -6.961 6.078 1 95.56 246 GLU A C 1
ATOM 1957 O O . GLU A 1 246 ? 15.758 -6.855 7.191 1 95.56 246 GLU A O 1
ATOM 1962 N N . GLY A 1 247 ? 16.688 -5.934 5.418 1 94.12 247 GLY A N 1
ATOM 1963 C CA . GLY A 1 247 ? 16.578 -4.59 5.957 1 94.12 247 GLY A CA 1
ATOM 1964 C C . GLY A 1 247 ? 15.141 -4.16 6.219 1 94.12 247 GLY A C 1
ATOM 1965 O O . GLY A 1 247 ? 14.867 -3.455 7.191 1 94.12 247 GLY A O 1
ATOM 1966 N N . LEU A 1 248 ? 14.195 -4.633 5.441 1 94.69 248 LEU A N 1
ATOM 1967 C CA . LEU A 1 248 ? 12.797 -4.223 5.527 1 94.69 248 LEU A CA 1
ATOM 1968 C C . LEU A 1 248 ? 12.07 -4.992 6.625 1 94.69 248 LEU A C 1
ATOM 1970 O O . LEU A 1 248 ? 11.148 -4.465 7.25 1 94.69 248 LEU A O 1
ATOM 1974 N N . VAL A 1 249 ? 12.5 -6.262 6.836 1 97.25 249 VAL A N 1
ATOM 1975 C CA . VAL A 1 249 ? 11.711 -7.105 7.73 1 97.25 249 VAL A CA 1
ATOM 1976 C C . VAL A 1 249 ? 12.5 -7.375 9.008 1 97.25 249 VAL A C 1
ATOM 1978 O O . VAL A 1 249 ? 12.32 -8.414 9.648 1 97.25 249 VAL A O 1
ATOM 1981 N N . GLN A 1 250 ? 13.336 -6.484 9.398 1 95.06 250 GLN A N 1
ATOM 1982 C CA . GLN A 1 250 ? 14.18 -6.645 10.578 1 95.06 250 GLN A CA 1
ATOM 1983 C C . GLN A 1 250 ? 13.336 -6.863 11.828 1 95.06 250 GLN A C 1
ATOM 1985 O O . GLN A 1 250 ? 13.688 -7.688 12.68 1 95.06 250 GLN A O 1
ATOM 1990 N N . ASP A 1 251 ? 12.281 -6.152 11.953 1 95.56 251 ASP A N 1
ATOM 1991 C CA . ASP A 1 251 ? 11.453 -6.25 13.148 1 95.56 251 ASP A CA 1
ATOM 1992 C C . ASP A 1 251 ? 10.789 -7.625 13.25 1 95.56 251 ASP A C 1
ATOM 1994 O O . ASP A 1 251 ? 10.703 -8.195 14.336 1 95.56 251 ASP A O 1
ATOM 1998 N N . GLN A 1 252 ? 10.312 -8.141 12.133 1 97.5 252 GLN A N 1
ATOM 1999 C CA . GLN A 1 252 ? 9.703 -9.469 12.109 1 97.5 252 GLN A CA 1
ATOM 2000 C C . GLN A 1 252 ? 10.727 -10.547 12.445 1 97.5 252 GLN A C 1
ATOM 2002 O O . GLN A 1 252 ? 10.398 -11.547 13.102 1 97.5 252 GLN A O 1
ATOM 2007 N N . ILE A 1 253 ? 11.984 -10.305 12.008 1 97.38 253 ILE A N 1
ATOM 2008 C CA . ILE A 1 253 ? 13.062 -11.234 12.32 1 97.38 253 ILE A CA 1
ATOM 2009 C C . ILE A 1 253 ? 13.367 -11.195 13.812 1 97.38 253 ILE A C 1
ATOM 2011 O O . ILE A 1 253 ? 13.445 -12.234 14.469 1 97.38 253 ILE A O 1
ATOM 2015 N N . THR A 1 254 ? 13.477 -10.023 14.352 1 96.56 254 THR A N 1
ATOM 2016 C CA . THR A 1 254 ? 13.836 -9.812 15.75 1 96.56 254 THR A CA 1
ATOM 2017 C C . THR A 1 254 ? 12.766 -10.391 16.672 1 96.56 254 THR A C 1
ATOM 2019 O O . THR A 1 254 ? 13.078 -10.953 17.719 1 96.56 254 THR A O 1
ATOM 2022 N N . ARG A 1 255 ? 11.516 -10.328 16.281 1 96.81 255 ARG A N 1
ATOM 2023 C CA . ARG A 1 255 ? 10.406 -10.828 17.094 1 96.81 255 ARG A CA 1
ATOM 2024 C C . ARG A 1 255 ? 10.203 -12.32 16.891 1 96.81 255 ARG A C 1
ATOM 2026 O O . ARG A 1 255 ? 9.32 -12.93 17.5 1 96.81 255 ARG A O 1
ATOM 2033 N N . GLY A 1 256 ? 10.93 -12.875 15.969 1 97.62 256 GLY A N 1
ATOM 2034 C CA . GLY A 1 256 ? 10.867 -14.305 15.727 1 97.62 256 GLY A CA 1
ATOM 2035 C C . GLY A 1 256 ? 9.68 -14.711 14.867 1 97.62 256 GLY A C 1
ATOM 2036 O O . GLY A 1 256 ? 9.328 -15.891 14.805 1 97.62 256 GLY A O 1
ATOM 2037 N N . GLU A 1 257 ? 9.086 -13.781 14.242 1 98.06 257 GLU A N 1
ATOM 2038 C CA . GLU A 1 257 ? 7.938 -14.055 13.383 1 98.06 257 GLU A CA 1
ATOM 2039 C C . GLU A 1 257 ? 8.375 -14.625 12.039 1 98.06 257 GLU A C 1
ATOM 2041 O O . GLU A 1 257 ? 7.625 -15.375 11.406 1 98.06 257 GLU A O 1
ATOM 2046 N N . LEU A 1 258 ? 9.547 -14.203 11.625 1 98.5 258 LEU A N 1
ATOM 2047 C CA . LEU A 1 258 ? 10.172 -14.719 10.414 1 98.5 258 LEU A CA 1
ATOM 2048 C C . LEU A 1 258 ? 11.531 -15.336 10.719 1 98.5 258 LEU A C 1
ATOM 2050 O O . LEU A 1 258 ? 12.336 -14.75 11.445 1 98.5 258 LEU A O 1
ATOM 2054 N N . VAL A 1 259 ? 11.727 -16.5 10.188 1 98.25 259 VAL A N 1
ATOM 2055 C CA . VAL A 1 259 ? 12.992 -17.203 10.32 1 98.25 259 VAL A CA 1
ATOM 2056 C C . VAL A 1 259 ? 13.484 -17.656 8.945 1 98.25 259 VAL A C 1
ATOM 2058 O O . VAL A 1 259 ? 12.688 -17.812 8.016 1 98.25 259 VAL A O 1
ATOM 2061 N N . PRO A 1 260 ? 14.82 -17.812 8.812 1 97.81 260 PRO A N 1
ATOM 2062 C CA . PRO A 1 260 ? 15.328 -18.266 7.516 1 97.81 260 PRO A CA 1
ATOM 2063 C C . PRO A 1 260 ? 14.797 -19.641 7.129 1 97.81 260 PRO A C 1
ATOM 2065 O O . PRO A 1 260 ? 14.883 -20.594 7.926 1 97.81 260 PRO A O 1
ATOM 2068 N N . ALA A 1 261 ? 14.219 -19.719 5.953 1 97.88 261 ALA A N 1
ATOM 2069 C CA . ALA A 1 261 ? 13.828 -21 5.398 1 97.88 261 ALA A CA 1
ATOM 2070 C C . ALA A 1 261 ? 15.008 -21.703 4.742 1 97.88 261 ALA A C 1
ATOM 2072 O O . ALA A 1 261 ? 15.016 -22.938 4.594 1 97.88 261 ALA A O 1
ATOM 2073 N N . TRP A 1 262 ? 15.906 -20.938 4.309 1 96.38 262 TRP A N 1
ATOM 2074 C CA . TRP A 1 262 ? 17.156 -21.344 3.691 1 96.38 262 TRP A CA 1
ATOM 2075 C C . TRP A 1 262 ? 18.266 -20.328 3.971 1 96.38 262 TRP A C 1
ATOM 2077 O O . TRP A 1 262 ? 18.016 -19.125 3.961 1 96.38 262 TRP A O 1
ATOM 2087 N N . PRO A 1 263 ? 19.484 -20.75 4.191 1 93.62 263 PRO A N 1
ATOM 2088 C CA . PRO A 1 263 ? 20.516 -19.828 4.645 1 93.62 263 PRO A CA 1
ATOM 2089 C C . PRO A 1 263 ? 21.156 -19.031 3.496 1 93.62 263 PRO A C 1
ATOM 2091 O O . PRO A 1 263 ? 21.781 -18 3.725 1 93.62 263 PRO A O 1
ATOM 2094 N N . GLY A 1 264 ? 21.062 -19.453 2.264 1 95.25 264 GLY A N 1
ATOM 2095 C CA . GLY A 1 264 ? 21.703 -18.766 1.153 1 95.25 264 GLY A CA 1
ATOM 2096 C C . GLY A 1 264 ? 21.188 -17.359 0.933 1 95.25 264 GLY A C 1
ATOM 2097 O O . GLY A 1 264 ? 20.047 -17.172 0.527 1 95.25 264 GLY A O 1
ATOM 2098 N N . LYS A 1 265 ? 22.094 -16.375 1.129 1 96.75 265 LYS A N 1
ATOM 2099 C CA . LYS A 1 265 ? 21.75 -14.969 0.957 1 96.75 265 LYS A CA 1
ATOM 2100 C C . LYS A 1 265 ? 22.188 -14.453 -0.411 1 96.75 265 LYS A C 1
ATOM 2102 O O . LYS A 1 265 ? 23.172 -14.93 -0.968 1 96.75 265 LYS A O 1
ATOM 2107 N N . LEU A 1 266 ? 21.391 -13.594 -0.918 1 96.12 266 LEU A N 1
ATOM 2108 C CA . LEU A 1 266 ? 21.75 -12.852 -2.123 1 96.12 266 LEU A CA 1
ATOM 2109 C C . LEU A 1 266 ? 21.953 -11.375 -1.812 1 96.12 266 LEU A C 1
ATOM 2111 O O . LEU A 1 266 ? 21.031 -10.703 -1.33 1 96.12 266 LEU A O 1
ATOM 2115 N N . GLY A 1 267 ? 23.172 -10.883 -1.996 1 93.62 267 GLY A N 1
ATOM 2116 C CA . GLY A 1 267 ? 23.438 -9.445 -2.016 1 93.62 267 GLY A CA 1
ATOM 2117 C C . GLY A 1 267 ? 23.156 -8.812 -3.363 1 93.62 267 GLY A C 1
ATOM 2118 O O . GLY A 1 267 ? 23.969 -8.914 -4.285 1 93.62 267 GLY A O 1
ATOM 2119 N N . ALA A 1 268 ? 22.016 -8.195 -3.418 1 86.81 268 ALA A N 1
ATOM 2120 C CA . ALA A 1 268 ? 21.625 -7.594 -4.691 1 86.81 268 ALA A CA 1
ATOM 2121 C C . ALA A 1 268 ? 22.375 -6.281 -4.93 1 86.81 268 ALA A C 1
ATOM 2123 O O . ALA A 1 268 ? 23.109 -5.812 -4.062 1 86.81 268 ALA A O 1
ATOM 2124 N N . ALA A 1 269 ? 22.234 -5.773 -6.137 1 84.19 269 ALA A N 1
ATOM 2125 C CA . ALA A 1 269 ? 22.984 -4.59 -6.543 1 84.19 269 ALA A CA 1
ATOM 2126 C C . ALA A 1 269 ? 22.344 -3.316 -6.016 1 84.19 269 ALA A C 1
ATOM 2128 O O . ALA A 1 269 ? 23.016 -2.299 -5.828 1 84.19 269 ALA A O 1
ATOM 2129 N N . GLY A 1 270 ? 21.188 -3.457 -5.719 1 89.06 270 GLY A N 1
ATOM 2130 C CA . GLY A 1 270 ? 20.5 -2.279 -5.227 1 89.06 270 GLY A CA 1
ATOM 2131 C C . GLY A 1 270 ? 20.797 -1.975 -3.77 1 89.06 270 GLY A C 1
ATOM 2132 O O . GLY A 1 270 ? 21.422 -2.779 -3.078 1 89.06 270 GLY A O 1
ATOM 2133 N N . LYS A 1 271 ? 20.484 -0.735 -3.363 1 92.81 271 LYS A N 1
ATOM 2134 C CA . LYS A 1 271 ? 20.578 -0.273 -1.983 1 92.81 271 LYS A CA 1
ATOM 2135 C C . LYS A 1 271 ? 19.375 0.575 -1.592 1 92.81 271 LYS A C 1
ATOM 2137 O O . LYS A 1 271 ? 18.672 1.097 -2.457 1 92.81 271 LYS A O 1
ATOM 2142 N N . CYS A 1 272 ? 19.219 0.545 -0.299 1 94.31 272 CYS A N 1
ATOM 2143 C CA . CYS A 1 272 ? 18.219 1.478 0.227 1 94.31 272 CYS A CA 1
ATOM 2144 C C . CYS A 1 272 ? 18.844 2.84 0.503 1 94.31 272 CYS A C 1
ATOM 2146 O O . CYS A 1 272 ? 19.734 2.959 1.354 1 94.31 272 CYS A O 1
ATOM 2148 N N . PHE A 1 273 ? 18.297 3.834 -0.199 1 94.69 273 PHE A N 1
ATOM 2149 C CA . PHE A 1 273 ? 18.875 5.168 -0.082 1 94.69 273 PHE A CA 1
ATOM 2150 C C . PHE A 1 273 ? 17.938 6.098 0.68 1 94.69 273 PHE A C 1
ATOM 2152 O O . PHE A 1 273 ? 16.719 6.051 0.495 1 94.69 273 PHE A O 1
ATOM 2159 N N . LEU A 1 274 ? 18.516 6.801 1.597 1 95.69 274 LEU A N 1
ATOM 2160 C CA . LEU A 1 274 ? 17.891 8.008 2.123 1 95.69 274 LEU A CA 1
ATOM 2161 C C . LEU A 1 274 ? 18.359 9.242 1.347 1 95.69 274 LEU A C 1
ATOM 2163 O O . LEU A 1 274 ? 19.562 9.523 1.281 1 95.69 274 LEU A O 1
ATOM 2167 N N . MET A 1 275 ? 17.375 9.922 0.758 1 95.38 275 MET A N 1
ATOM 2168 C CA . MET A 1 275 ? 17.75 10.969 -0.185 1 95.38 275 MET A CA 1
ATOM 2169 C C . MET A 1 275 ? 17.078 12.289 0.17 1 95.38 275 MET A C 1
ATOM 2171 O O . MET A 1 275 ? 15.922 12.305 0.61 1 95.38 275 MET A O 1
ATOM 2175 N N . THR A 1 276 ? 17.797 13.367 -0.039 1 92.81 276 THR A N 1
ATOM 2176 C CA . THR A 1 276 ? 17.281 14.727 0.1 1 92.81 276 THR A CA 1
ATOM 2177 C C . THR A 1 276 ? 17.641 15.57 -1.118 1 92.81 276 THR A C 1
ATOM 2179 O O . THR A 1 276 ? 18.688 15.367 -1.737 1 92.81 276 THR A O 1
ATOM 2182 N N . PRO A 1 277 ? 16.75 16.469 -1.448 1 85.88 277 PRO A N 1
ATOM 2183 C CA . PRO A 1 277 ? 17.109 17.359 -2.561 1 85.88 277 PRO A CA 1
ATOM 2184 C C . PRO A 1 277 ? 18.344 18.203 -2.266 1 85.88 277 PRO A C 1
ATOM 2186 O O . PRO A 1 277 ? 18.438 18.812 -1.195 1 85.88 277 PRO A O 1
ATOM 2189 N N . LYS A 1 278 ? 19.297 18.219 -3.172 1 79.56 278 LYS A N 1
ATOM 2190 C CA . LYS A 1 278 ? 20.562 18.906 -2.98 1 79.56 278 LYS A CA 1
ATOM 2191 C C . LYS A 1 278 ? 20.359 20.406 -2.85 1 79.56 278 LYS A C 1
ATOM 2193 O O . LYS A 1 278 ? 20.984 21.062 -2.008 1 79.56 278 LYS A O 1
ATOM 2198 N N . GLU A 1 279 ? 19.641 21 -3.707 1 66.56 279 GLU A N 1
ATOM 2199 C CA . GLU A 1 279 ? 19.609 22.453 -3.824 1 66.56 279 GLU A CA 1
ATOM 2200 C C . GLU A 1 279 ? 18.625 23.062 -2.824 1 66.56 279 GLU A C 1
ATOM 2202 O O . GLU A 1 279 ? 18.375 24.266 -2.848 1 66.56 279 GLU A O 1
ATOM 2207 N N . ARG A 1 280 ? 18.25 22.281 -1.878 1 66.81 280 ARG A N 1
ATOM 2208 C CA . ARG A 1 280 ? 17.25 22.812 -0.943 1 66.81 280 ARG A CA 1
ATOM 2209 C C . ARG A 1 280 ? 17.828 22.891 0.47 1 66.81 280 ARG A C 1
ATOM 2211 O O . ARG A 1 280 ? 18.609 22.016 0.875 1 66.81 280 ARG A O 1
ATOM 2218 N N . TYR A 1 281 ? 17.688 24.047 1.096 1 66.75 281 TYR A N 1
ATOM 2219 C CA . TYR A 1 281 ? 18 24.156 2.518 1 66.75 281 TYR A CA 1
ATOM 2220 C C . TYR A 1 281 ? 17.25 23.094 3.32 1 66.75 281 TYR A C 1
ATOM 2222 O O . TYR A 1 281 ? 16.047 22.906 3.133 1 66.75 281 TYR A O 1
ATOM 2230 N N . LEU A 1 282 ? 18.109 22.422 4.078 1 76.44 282 LEU A N 1
ATOM 2231 C CA . LEU A 1 282 ? 17.5 21.422 4.949 1 76.44 282 LEU A CA 1
ATOM 2232 C C . LEU A 1 282 ? 17.078 22.047 6.273 1 76.44 282 LEU A C 1
ATOM 2234 O O . LEU A 1 282 ? 17.922 22.422 7.086 1 76.44 282 LEU A O 1
ATOM 2238 N N . LYS A 1 283 ? 15.82 22.141 6.461 1 77.75 283 LYS A N 1
ATOM 2239 C CA . LYS A 1 283 ? 15.305 22.609 7.742 1 77.75 283 LYS A CA 1
ATOM 2240 C C . LYS A 1 283 ? 15.836 21.766 8.891 1 77.75 283 LYS A C 1
ATOM 2242 O O . LYS A 1 283 ? 16.094 20.562 8.727 1 77.75 283 LYS A O 1
ATOM 2247 N N . PRO A 1 284 ? 16.062 22.375 10.016 1 81.44 284 PRO A N 1
ATOM 2248 C CA . PRO A 1 284 ? 16.594 21.641 11.18 1 81.44 284 PRO A CA 1
ATOM 2249 C C . PRO A 1 284 ? 15.781 20.406 11.523 1 81.44 284 PRO A C 1
ATOM 2251 O O . PRO A 1 284 ? 16.344 19.375 11.883 1 81.44 284 PRO A O 1
ATOM 2254 N N . VAL A 1 285 ? 14.539 20.5 11.375 1 85.62 285 VAL A N 1
ATOM 2255 C CA . VAL A 1 285 ? 13.688 19.375 11.734 1 85.62 285 VAL A CA 1
ATOM 2256 C C . VAL A 1 285 ? 13.953 18.188 10.805 1 85.62 285 VAL A C 1
ATOM 2258 O O . VAL A 1 285 ? 13.906 17.031 11.227 1 85.62 285 VAL A O 1
ATOM 2261 N N . ILE A 1 286 ? 14.25 18.469 9.594 1 88.31 286 ILE A N 1
ATOM 2262 C CA . ILE A 1 286 ? 14.555 17.422 8.625 1 88.31 286 ILE A CA 1
ATOM 2263 C C . ILE A 1 286 ? 15.859 16.719 9 1 88.31 286 ILE A C 1
ATOM 2265 O O . ILE A 1 286 ? 15.945 15.484 8.969 1 88.31 286 ILE A O 1
ATOM 2269 N N . ARG A 1 287 ? 16.812 17.484 9.414 1 87.56 287 ARG A N 1
ATOM 2270 C CA . ARG A 1 287 ? 18.078 16.938 9.867 1 87.56 287 ARG A CA 1
ATOM 2271 C C . ARG A 1 287 ? 17.891 16.062 11.102 1 87.56 287 ARG A C 1
ATOM 2273 O O . ARG A 1 287 ? 18.516 15.008 11.227 1 87.56 287 ARG A O 1
ATOM 2280 N N . GLN A 1 288 ? 17.078 16.516 11.93 1 89.06 288 GLN A N 1
ATOM 2281 C CA . GLN A 1 288 ? 16.781 15.75 13.133 1 89.06 288 GLN A CA 1
ATOM 2282 C C . GLN A 1 288 ? 16.141 14.406 12.773 1 89.06 288 GLN A C 1
ATOM 2284 O O . GLN A 1 288 ? 16.5 13.375 13.344 1 89.06 288 GLN A O 1
ATOM 2289 N N . VAL A 1 289 ? 15.219 14.461 11.883 1 92.94 289 VAL A N 1
ATOM 2290 C CA . VAL A 1 289 ? 14.523 13.25 11.453 1 92.94 289 VAL A CA 1
ATOM 2291 C C . VAL A 1 289 ? 15.516 12.305 10.781 1 92.94 289 VAL A C 1
ATOM 2293 O O . VAL A 1 289 ? 15.539 11.109 11.086 1 92.94 289 VAL A O 1
ATOM 2296 N N . ILE A 1 290 ? 16.344 12.844 9.969 1 92.75 290 ILE A N 1
ATOM 2297 C CA . ILE A 1 290 ? 17.344 12.047 9.25 1 92.75 290 ILE A CA 1
ATOM 2298 C C . ILE A 1 290 ? 18.281 11.375 10.25 1 92.75 290 ILE A C 1
ATOM 2300 O O . ILE A 1 290 ? 18.531 10.172 10.156 1 92.75 290 ILE A O 1
ATOM 2304 N N . ASN A 1 291 ? 18.734 12.102 11.188 1 91 291 ASN A N 1
ATOM 2305 C CA . ASN A 1 291 ? 19.641 11.57 12.188 1 91 291 ASN A CA 1
ATOM 2306 C C . ASN A 1 291 ? 18.984 10.469 13.016 1 91 291 ASN A C 1
ATOM 2308 O O . ASN A 1 291 ? 19.609 9.445 13.297 1 91 291 ASN A O 1
ATOM 2312 N N . ALA A 1 292 ? 17.812 10.688 13.383 1 92.5 292 ALA A N 1
ATOM 2313 C CA . ALA A 1 292 ? 17.094 9.695 14.18 1 92.5 292 ALA A CA 1
ATOM 2314 C C . ALA A 1 292 ? 16.906 8.398 13.391 1 92.5 292 ALA A C 1
ATOM 2316 O O . ALA A 1 292 ? 17.078 7.309 13.945 1 92.5 292 ALA A O 1
ATOM 2317 N N . LEU A 1 293 ? 16.547 8.523 12.125 1 92.25 293 LEU A N 1
ATOM 2318 C CA . LEU A 1 293 ? 16.328 7.348 11.281 1 92.25 293 LEU A CA 1
ATOM 2319 C C . LEU A 1 293 ? 17.641 6.602 11.039 1 92.25 293 LEU A C 1
ATOM 2321 O O . LEU A 1 293 ? 17.656 5.367 11.039 1 92.25 293 LEU A O 1
ATOM 2325 N N . TYR A 1 294 ? 18.609 7.348 10.883 1 89.38 294 TYR A N 1
ATOM 2326 C CA . TYR A 1 294 ? 19.922 6.738 10.641 1 89.38 294 TYR A CA 1
ATOM 2327 C C . TYR A 1 294 ? 20.375 5.945 11.859 1 89.38 294 TYR A C 1
ATOM 2329 O O . TYR A 1 294 ? 20.984 4.875 11.719 1 89.38 294 TYR A O 1
ATOM 2337 N N . GLN A 1 295 ? 20.094 6.406 13.023 1 87.06 295 GLN A N 1
ATOM 2338 C CA . GLN A 1 295 ? 20.5 5.75 14.258 1 87.06 295 GLN A CA 1
ATOM 2339 C C . GLN A 1 295 ? 19.656 4.504 14.523 1 87.06 295 GLN A C 1
ATOM 2341 O O . GLN A 1 295 ? 20.078 3.611 15.266 1 87.06 295 GLN A O 1
ATOM 2346 N N . SER A 1 296 ? 18.562 4.465 13.953 1 84.38 296 SER A N 1
ATOM 2347 C CA . SER A 1 296 ? 17.641 3.363 14.227 1 84.38 296 SER A CA 1
ATOM 2348 C C . SER A 1 296 ? 17.797 2.248 13.195 1 84.38 296 SER A C 1
ATOM 2350 O O . SER A 1 296 ? 17.094 1.235 13.258 1 84.38 296 SER A O 1
ATOM 2352 N N . ARG A 1 297 ? 18.734 2.326 12.289 1 79.5 297 ARG A N 1
ATOM 2353 C CA . ARG A 1 297 ? 18.859 1.358 11.203 1 79.5 297 ARG A CA 1
ATOM 2354 C C . ARG A 1 297 ? 19.375 0.018 11.719 1 79.5 297 ARG A C 1
ATOM 2356 O O . ARG A 1 297 ? 20.047 -0.039 12.75 1 79.5 297 ARG A O 1
ATOM 2363 N N . MET B 1 1 ? -15.648 -18.938 -35.438 1 27.38 1 MET B N 1
ATOM 2364 C CA . MET B 1 1 ? -15.352 -17.531 -35.219 1 27.38 1 MET B CA 1
ATOM 2365 C C . MET B 1 1 ? -13.992 -17.172 -35.812 1 27.38 1 MET B C 1
ATOM 2367 O O . MET B 1 1 ? -12.992 -17.844 -35.531 1 27.38 1 MET B O 1
ATOM 2371 N N . GLN B 1 2 ? -13.922 -16.703 -36.969 1 30.08 2 GLN B N 1
ATOM 2372 C CA . GLN B 1 2 ? -12.719 -16.422 -37.75 1 30.08 2 GLN B CA 1
ATOM 2373 C C . GLN B 1 2 ? -11.789 -15.477 -37 1 30.08 2 GLN B C 1
ATOM 2375 O O . GLN B 1 2 ? -12.195 -14.391 -36.594 1 30.08 2 GLN B O 1
ATOM 2380 N N . ILE B 1 3 ? -11.016 -16 -36.219 1 45.56 3 ILE B N 1
ATOM 2381 C CA . ILE B 1 3 ? -9.977 -15.266 -35.531 1 45.56 3 ILE B CA 1
ATOM 2382 C C . ILE B 1 3 ? -9.297 -14.289 -36.469 1 45.56 3 ILE B C 1
ATOM 2384 O O . ILE B 1 3 ? -8.344 -13.602 -36.094 1 45.56 3 ILE B O 1
ATOM 2388 N N . GLU B 1 4 ? -9.734 -14.031 -37.75 1 48.88 4 GLU B N 1
ATOM 2389 C CA . GLU B 1 4 ? -9.172 -13.117 -38.719 1 48.88 4 GLU B CA 1
ATOM 2390 C C . GLU B 1 4 ? -9.789 -11.727 -38.594 1 48.88 4 GLU B C 1
ATOM 2392 O O . GLU B 1 4 ? -10.961 -11.594 -38.25 1 48.88 4 GLU B O 1
ATOM 2397 N N . PRO B 1 5 ? -8.875 -10.75 -38.844 1 54.22 5 PRO B N 1
ATOM 2398 C CA . PRO B 1 5 ? -7.43 -10.516 -38.969 1 54.22 5 PRO B CA 1
ATOM 2399 C C . PRO B 1 5 ? -6.734 -10.414 -37.625 1 54.22 5 PRO B C 1
ATOM 2401 O O . PRO B 1 5 ? -7.23 -9.727 -36.719 1 54.22 5 PRO B O 1
ATOM 2404 N N . LEU B 1 6 ? -5.969 -11.406 -37.219 1 56.56 6 LEU B N 1
ATOM 2405 C CA . LEU B 1 6 ? -5.098 -11.375 -36.062 1 56.56 6 LEU B CA 1
ATOM 2406 C C . LEU B 1 6 ? -3.654 -11.094 -36.469 1 56.56 6 LEU B C 1
ATOM 2408 O O . LEU B 1 6 ? -3.061 -11.852 -37.25 1 56.56 6 LEU B O 1
ATOM 2412 N N . PRO B 1 7 ? -3.221 -9.844 -36.094 1 60.34 7 PRO B N 1
ATOM 2413 C CA . PRO B 1 7 ? -1.783 -9.68 -36.344 1 60.34 7 PRO B CA 1
ATOM 2414 C C . PRO B 1 7 ? -0.948 -10.75 -35.625 1 60.34 7 PRO B C 1
ATOM 2416 O O . PRO B 1 7 ? -1.411 -11.359 -34.656 1 60.34 7 PRO B O 1
ATOM 2419 N N . PRO B 1 8 ? 0.114 -11.07 -36.312 1 62.06 8 PRO B N 1
ATOM 2420 C CA . PRO B 1 8 ? 1 -11.977 -35.562 1 62.06 8 PRO B CA 1
ATOM 2421 C C . PRO B 1 8 ? 1.196 -11.57 -34.125 1 62.06 8 PRO B C 1
ATOM 2423 O O . PRO B 1 8 ? 1.477 -10.398 -33.844 1 62.06 8 PRO B O 1
ATOM 2426 N N . LEU B 1 9 ? 1.073 -12.43 -33.219 1 65.25 9 LEU B N 1
ATOM 2427 C CA . LEU B 1 9 ? 1.053 -12.164 -31.797 1 65.25 9 LEU B CA 1
ATOM 2428 C C . LEU B 1 9 ? 2.369 -11.547 -31.344 1 65.25 9 LEU B C 1
ATOM 2430 O O . LEU B 1 9 ? 2.385 -10.711 -30.422 1 65.25 9 LEU B O 1
ATOM 2434 N N . ASN B 1 10 ? 3.383 -11.984 -32 1 72.12 10 ASN B N 1
ATOM 2435 C CA . ASN B 1 10 ? 4.684 -11.43 -31.641 1 72.12 10 ASN B CA 1
ATOM 2436 C C . ASN B 1 10 ? 4.746 -9.93 -31.891 1 72.12 10 ASN B C 1
ATOM 2438 O O . ASN B 1 10 ? 5.406 -9.195 -31.156 1 72.12 10 ASN B O 1
ATOM 2442 N N . THR B 1 11 ? 4 -9.516 -32.938 1 77.12 11 THR B N 1
ATOM 2443 C CA . THR B 1 11 ? 3.988 -8.086 -33.219 1 77.12 11 THR B CA 1
ATOM 2444 C C . THR B 1 11 ? 3.209 -7.328 -32.125 1 77.12 11 THR B C 1
ATOM 2446 O O . THR B 1 11 ? 3.568 -6.207 -31.766 1 77.12 11 THR B O 1
ATOM 2449 N N . LEU B 1 12 ? 2.244 -7.977 -31.656 1 77.94 12 LEU B N 1
ATOM 2450 C CA . LEU B 1 12 ? 1.447 -7.352 -30.609 1 77.94 12 LEU B CA 1
ATOM 2451 C C . LEU B 1 12 ? 2.238 -7.254 -29.312 1 77.94 12 LEU B C 1
ATOM 2453 O O . LEU B 1 12 ? 2.162 -6.246 -28.609 1 77.94 12 LEU B O 1
ATOM 2457 N N . ILE B 1 13 ? 2.971 -8.266 -29.047 1 77.06 13 ILE B N 1
ATOM 2458 C CA . ILE B 1 13 ? 3.814 -8.289 -27.844 1 77.06 13 ILE B CA 1
ATOM 2459 C C . ILE B 1 13 ? 4.883 -7.203 -27.953 1 77.06 13 ILE B C 1
ATOM 2461 O O . ILE B 1 13 ? 5.113 -6.457 -27 1 77.06 13 ILE B O 1
ATOM 2465 N N . ALA B 1 14 ? 5.496 -7.125 -29.109 1 80.38 14 ALA B N 1
ATOM 2466 C CA . ALA B 1 14 ? 6.504 -6.098 -29.344 1 80.38 14 ALA B CA 1
ATOM 2467 C C . ALA B 1 14 ? 5.906 -4.699 -29.219 1 80.38 14 ALA B C 1
ATOM 2469 O O . ALA B 1 14 ? 6.5 -3.816 -28.594 1 80.38 14 ALA B O 1
ATOM 2470 N N . PHE B 1 15 ? 4.727 -4.566 -29.797 1 84.38 15 PHE B N 1
ATOM 2471 C CA . PHE B 1 15 ? 4.012 -3.299 -29.766 1 84.38 15 PHE B CA 1
ATOM 2472 C C . PHE B 1 15 ? 3.707 -2.885 -28.328 1 84.38 15 PHE B C 1
ATOM 2474 O O . PHE B 1 15 ? 3.998 -1.755 -27.922 1 84.38 15 PHE B O 1
ATOM 2481 N N . GLU B 1 16 ? 3.186 -3.791 -27.688 1 80.19 16 GLU B N 1
ATOM 2482 C CA . GLU B 1 16 ? 2.836 -3.512 -26.297 1 80.19 16 GLU B CA 1
ATOM 2483 C C . GLU B 1 16 ? 4.074 -3.158 -25.484 1 80.19 16 GLU B C 1
ATOM 2485 O O . GLU B 1 16 ? 4.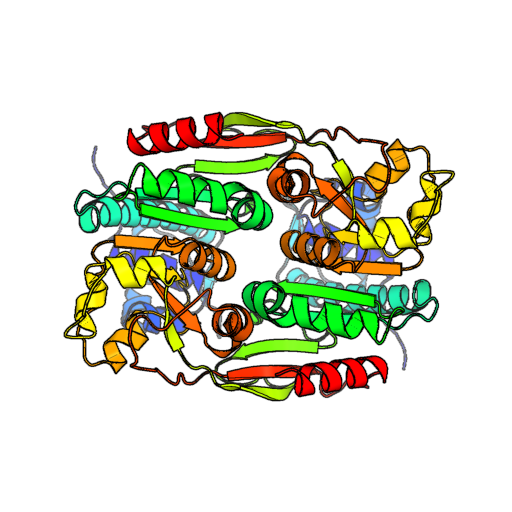039 -2.238 -24.656 1 80.19 16 GLU B O 1
ATOM 2490 N N . CYS B 1 17 ? 5.133 -3.811 -25.641 1 79 17 CYS B N 1
ATOM 2491 C CA . CYS B 1 17 ? 6.387 -3.605 -24.922 1 79 17 CYS B CA 1
ATOM 2492 C C . CYS B 1 17 ? 6.969 -2.229 -25.234 1 79 17 CYS B C 1
ATOM 2494 O O . CYS B 1 17 ? 7.363 -1.505 -24.312 1 79 17 CYS B O 1
ATOM 2496 N N . VAL B 1 18 ? 6.969 -1.906 -26.438 1 83.38 18 VAL B N 1
ATOM 2497 C CA . VAL B 1 18 ? 7.512 -0.616 -26.859 1 83.38 18 VAL B CA 1
ATOM 2498 C C . VAL B 1 18 ? 6.633 0.511 -26.312 1 83.38 18 VAL B C 1
ATOM 2500 O O . VAL B 1 18 ? 7.141 1.54 -25.859 1 83.38 18 VAL B O 1
ATOM 2503 N N . ALA B 1 19 ? 5.391 0.298 -26.406 1 82.06 19 ALA B N 1
ATOM 2504 C CA . ALA B 1 19 ? 4.453 1.304 -25.922 1 82.06 19 ALA B CA 1
ATOM 2505 C C . ALA B 1 19 ? 4.625 1.536 -24.422 1 82.06 19 ALA B C 1
ATOM 2507 O O . ALA B 1 19 ? 4.543 2.672 -23.953 1 82.06 19 ALA B O 1
ATOM 2508 N N . ARG B 1 20 ? 4.797 0.51 -23.781 1 77.5 20 ARG B N 1
ATOM 2509 C CA . ARG B 1 20 ? 4.938 0.543 -22.328 1 77.5 20 ARG B CA 1
ATOM 2510 C C . ARG B 1 20 ? 6.215 1.27 -21.906 1 77.5 20 ARG B C 1
ATOM 2512 O O . ARG B 1 20 ? 6.195 2.117 -21.016 1 77.5 20 ARG B O 1
ATOM 2519 N N . TYR B 1 21 ? 7.262 0.989 -22.594 1 74.38 21 TYR B N 1
ATOM 2520 C CA . TYR B 1 21 ? 8.562 1.551 -22.25 1 74.38 21 TYR B CA 1
ATOM 2521 C C . TYR B 1 21 ? 8.766 2.91 -22.906 1 74.38 21 TYR B C 1
ATOM 2523 O O . TYR B 1 21 ? 9.555 3.727 -22.422 1 74.38 21 TYR B O 1
ATOM 2531 N N . GLY B 1 22 ? 8.039 3.148 -23.938 1 77.69 22 GLY B N 1
ATOM 2532 C CA . GLY B 1 22 ? 8.242 4.348 -24.734 1 77.69 22 GLY B CA 1
ATOM 2533 C C . GLY B 1 22 ? 9.617 4.418 -25.375 1 77.69 22 GLY B C 1
ATOM 2534 O O . GLY B 1 22 ? 10.078 5.5 -25.75 1 77.69 22 GLY B O 1
ATOM 2535 N N . ASN B 1 23 ? 10.297 3.303 -25.312 1 79.44 23 ASN B N 1
ATOM 2536 C CA . ASN B 1 23 ? 11.664 3.184 -25.812 1 79.44 23 ASN B CA 1
ATOM 2537 C C . ASN B 1 23 ? 11.922 1.805 -26.422 1 79.44 23 ASN B C 1
ATOM 2539 O O . ASN B 1 23 ? 11.734 0.786 -25.75 1 79.44 23 ASN B O 1
ATOM 2543 N N . ILE B 1 24 ? 12.461 1.804 -27.641 1 81.62 24 ILE B N 1
ATOM 2544 C CA . ILE B 1 24 ? 12.656 0.555 -28.375 1 81.62 24 ILE B CA 1
ATOM 2545 C C . ILE B 1 24 ? 13.82 -0.225 -27.766 1 81.62 24 ILE B C 1
ATOM 2547 O O . ILE B 1 24 ? 13.758 -1.451 -27.656 1 81.62 24 ILE B O 1
ATOM 2551 N N . SER B 1 25 ? 14.797 0.536 -27.328 1 80.94 25 SER B N 1
ATOM 2552 C CA . SER B 1 25 ? 15.969 -0.143 -26.766 1 80.94 25 SER B CA 1
ATOM 2553 C C . SER B 1 25 ? 15.602 -0.923 -25.516 1 80.94 25 SER B C 1
ATOM 2555 O O . SER B 1 25 ? 16.078 -2.047 -25.312 1 80.94 25 SER B O 1
ATOM 2557 N N . ARG B 1 26 ? 14.836 -0.387 -24.797 1 78.06 26 ARG B N 1
ATOM 2558 C CA . ARG B 1 26 ? 14.406 -1.062 -23.578 1 78.06 26 ARG B CA 1
ATOM 2559 C C . ARG B 1 26 ? 13.523 -2.264 -23.891 1 78.06 26 ARG B C 1
ATOM 2561 O O . ARG B 1 26 ? 13.602 -3.291 -23.219 1 78.06 26 ARG B O 1
ATOM 2568 N N . ALA B 1 27 ? 12.758 -2.104 -24.828 1 80.06 27 ALA B N 1
ATOM 2569 C CA . ALA B 1 27 ? 11.914 -3.211 -25.281 1 80.06 27 ALA B CA 1
ATOM 2570 C C . ALA B 1 27 ? 12.758 -4.375 -25.781 1 80.06 27 ALA B C 1
ATOM 2572 O O . ALA B 1 27 ? 12.414 -5.539 -25.562 1 80.06 27 ALA B O 1
ATOM 2573 N N . CYS B 1 28 ? 13.836 -4.09 -26.406 1 79.31 28 CYS B N 1
ATOM 2574 C CA . CYS B 1 28 ? 14.75 -5.109 -26.922 1 79.31 28 CYS B CA 1
ATOM 2575 C C . CYS B 1 28 ? 15.297 -5.965 -25.781 1 79.31 28 CYS B C 1
ATOM 2577 O O . CYS B 1 28 ? 15.375 -7.188 -25.906 1 79.31 28 CYS B O 1
ATOM 2579 N N . LEU B 1 29 ? 15.555 -5.309 -24.812 1 70.81 29 LEU B N 1
ATOM 2580 C CA . LEU B 1 29 ? 16.109 -5.996 -23.656 1 70.81 29 LEU B CA 1
ATOM 2581 C C . LEU B 1 29 ? 15.094 -6.945 -23.031 1 70.81 29 LEU B C 1
ATOM 2583 O O . LEU B 1 29 ? 15.422 -8.086 -22.703 1 70.81 29 LEU B O 1
ATOM 2587 N N . GLU B 1 30 ? 13.898 -6.488 -23 1 68.12 30 GLU B N 1
ATOM 2588 C CA . GLU B 1 30 ? 12.852 -7.312 -22.391 1 68.12 30 GLU B CA 1
ATOM 2589 C C . GLU B 1 30 ? 12.508 -8.508 -23.281 1 68.12 30 GLU B C 1
ATOM 2591 O O . GLU B 1 30 ? 12.305 -9.617 -22.781 1 68.12 30 GLU B O 1
ATOM 2596 N N . LEU B 1 31 ? 12.438 -8.273 -24.453 1 69.94 31 LEU B N 1
ATOM 2597 C CA . LEU B 1 31 ? 11.945 -9.297 -25.375 1 69.94 31 LEU B CA 1
ATOM 2598 C C . LEU B 1 31 ? 13.094 -10.117 -25.938 1 69.94 31 LEU B C 1
ATOM 2600 O O . LEU B 1 31 ? 12.875 -11.109 -26.641 1 69.94 31 LEU B O 1
ATOM 2604 N N . ASN B 1 32 ? 14.352 -9.695 -25.484 1 73.25 32 ASN B N 1
ATOM 2605 C CA . ASN B 1 32 ? 15.547 -10.344 -26.031 1 73.25 32 ASN B CA 1
ATOM 2606 C C . ASN B 1 32 ? 15.516 -10.391 -27.547 1 73.25 32 ASN B C 1
ATOM 2608 O O . ASN B 1 32 ? 15.703 -11.453 -28.141 1 73.25 32 ASN B O 1
ATOM 2612 N N . LEU B 1 33 ? 15.188 -9.289 -28.094 1 76.81 33 LEU B N 1
ATOM 2613 C CA . LEU B 1 33 ? 15.156 -9.102 -29.547 1 76.81 33 LEU B CA 1
ATOM 2614 C C . LEU B 1 33 ? 16.016 -7.91 -29.969 1 76.81 33 LEU B C 1
ATOM 2616 O O . LEU B 1 33 ? 16.297 -7.031 -29.141 1 76.81 33 LEU B O 1
ATOM 2620 N N . THR B 1 34 ? 16.547 -7.891 -31.125 1 80.44 34 THR B N 1
ATOM 2621 C CA . THR B 1 34 ? 17.297 -6.762 -31.641 1 80.44 34 THR B CA 1
ATOM 2622 C C . THR B 1 34 ? 16.375 -5.594 -31.969 1 80.44 34 THR B C 1
ATOM 2624 O O . THR B 1 34 ? 15.172 -5.777 -32.156 1 80.44 34 THR B O 1
ATOM 2627 N N . GLN B 1 35 ? 16.969 -4.461 -31.969 1 85.88 35 GLN B N 1
ATOM 2628 C CA . GLN B 1 35 ? 16.203 -3.264 -32.312 1 85.88 35 GLN B CA 1
ATOM 2629 C C . GLN B 1 35 ? 15.602 -3.389 -33.719 1 85.88 35 GLN B C 1
ATOM 2631 O O . GLN B 1 35 ? 14.477 -2.945 -33.969 1 85.88 35 GLN B O 1
ATOM 2636 N N . SER B 1 36 ? 16.375 -3.939 -34.594 1 87.5 36 SER B N 1
ATOM 2637 C CA . SER B 1 36 ? 15.891 -4.133 -35.938 1 87.5 36 SER B CA 1
ATOM 2638 C C . SER B 1 36 ? 14.68 -5.055 -35.969 1 87.5 36 SER B C 1
ATOM 2640 O O . SER B 1 36 ? 13.727 -4.809 -36.719 1 87.5 36 SER B O 1
ATOM 2642 N N . ALA B 1 37 ? 14.695 -6.066 -35.188 1 82.38 37 ALA B N 1
ATOM 2643 C CA . ALA B 1 37 ? 13.594 -7.023 -35.125 1 82.38 37 ALA B CA 1
ATOM 2644 C C . ALA B 1 37 ? 12.336 -6.367 -34.562 1 82.38 37 ALA B C 1
ATOM 2646 O O . ALA B 1 37 ? 11.242 -6.539 -35.125 1 82.38 37 ALA B O 1
ATOM 2647 N N . ILE B 1 38 ? 12.516 -5.66 -33.531 1 86.5 38 ILE B N 1
ATOM 2648 C CA . ILE B 1 38 ? 11.375 -4.988 -32.938 1 86.5 38 ILE B CA 1
ATOM 2649 C C . ILE B 1 38 ? 10.797 -3.961 -33.906 1 86.5 38 ILE B C 1
ATOM 2651 O O . ILE B 1 38 ? 9.578 -3.869 -34.062 1 86.5 38 ILE B O 1
ATOM 2655 N N . SER B 1 39 ? 11.68 -3.199 -34.5 1 86.62 39 SER B N 1
ATOM 2656 C CA . SER B 1 39 ? 11.242 -2.197 -35.469 1 86.62 39 SER B CA 1
ATOM 2657 C C . SER B 1 39 ? 10.469 -2.84 -36.625 1 86.62 39 SER B C 1
ATOM 2659 O O . SER B 1 39 ? 9.43 -2.326 -37.031 1 86.62 39 SER B O 1
ATOM 2661 N N . ARG B 1 40 ? 10.938 -3.885 -37.062 1 86.06 40 ARG B N 1
ATOM 2662 C CA . ARG B 1 40 ? 10.281 -4.609 -38.156 1 86.06 40 ARG B CA 1
ATOM 2663 C C . ARG B 1 40 ? 8.898 -5.094 -37.719 1 86.06 40 ARG B C 1
ATOM 2665 O O . ARG B 1 40 ? 7.949 -5.031 -38.5 1 86.06 40 ARG B O 1
ATOM 2672 N N . GLN B 1 41 ? 8.859 -5.648 -36.562 1 85.06 41 GLN B N 1
ATOM 2673 C CA . GLN B 1 41 ? 7.582 -6.129 -36.031 1 85.06 41 GLN B CA 1
ATOM 2674 C C . GLN B 1 41 ? 6.57 -4.996 -35.938 1 85.06 41 GLN B C 1
ATOM 2676 O O . GLN B 1 41 ? 5.391 -5.172 -36.219 1 85.06 41 GLN B O 1
ATOM 2681 N N . ILE B 1 42 ? 7.039 -3.891 -35.531 1 87.44 42 ILE B N 1
ATOM 2682 C CA . ILE B 1 42 ? 6.168 -2.73 -35.375 1 87.44 42 ILE B CA 1
ATOM 2683 C C . ILE B 1 42 ? 5.68 -2.273 -36.75 1 87.44 42 ILE B C 1
ATOM 2685 O O . ILE B 1 42 ? 4.492 -1.995 -36.938 1 87.44 42 ILE B O 1
ATOM 2689 N N . ILE B 1 43 ? 6.582 -2.186 -37.656 1 86.12 43 ILE B N 1
ATOM 2690 C CA . ILE B 1 43 ? 6.246 -1.787 -39 1 86.12 43 ILE B CA 1
ATOM 2691 C C . ILE B 1 43 ? 5.238 -2.77 -39.594 1 86.12 43 ILE B C 1
ATOM 2693 O O . ILE B 1 43 ? 4.25 -2.363 -40.219 1 86.12 43 ILE B O 1
ATOM 2697 N N . GLN B 1 44 ? 5.527 -4.027 -39.438 1 82.31 44 GLN B N 1
ATOM 2698 C CA . GLN B 1 44 ? 4.613 -5.066 -39.906 1 82.31 44 GLN B CA 1
ATOM 2699 C C . GLN B 1 44 ? 3.217 -4.879 -39.312 1 82.31 44 GLN B C 1
ATOM 2701 O O . GLN B 1 44 ? 2.219 -4.996 -40.031 1 82.31 44 GLN B O 1
ATOM 2706 N N . LEU B 1 45 ? 3.152 -4.676 -38.094 1 84.31 45 LEU B N 1
ATOM 2707 C CA . LEU B 1 45 ? 1.875 -4.465 -37.406 1 84.31 45 LEU B CA 1
ATOM 2708 C C . LEU B 1 45 ? 1.162 -3.24 -37.969 1 84.31 45 LEU B C 1
ATOM 2710 O O . LEU B 1 45 ? -0.034 -3.295 -38.281 1 84.31 45 LEU B O 1
ATOM 2714 N N . GLU B 1 46 ? 1.914 -2.166 -38.125 1 87.38 46 GLU B N 1
ATOM 2715 C CA . GLU B 1 46 ? 1.343 -0.933 -38.656 1 87.38 46 GLU B CA 1
ATOM 2716 C C . GLU B 1 46 ? 0.861 -1.123 -40.094 1 87.38 46 GLU B C 1
ATOM 2718 O O . GLU B 1 46 ? -0.184 -0.594 -40.469 1 87.38 46 GLU B O 1
ATOM 2723 N N . GLU B 1 47 ? 1.569 -1.859 -40.875 1 81 47 GLU B N 1
ATOM 2724 C CA . GLU B 1 47 ? 1.182 -2.162 -42.25 1 81 47 GLU B CA 1
ATOM 2725 C C . GLU B 1 47 ? -0.102 -2.984 -42.281 1 81 47 GLU B C 1
ATOM 2727 O O . GLU B 1 47 ? -0.991 -2.717 -43.094 1 81 47 GLU B O 1
ATOM 2732 N N . MET B 1 48 ? -0.129 -3.932 -41.438 1 78.06 48 MET B N 1
ATOM 2733 C CA . MET B 1 48 ? -1.316 -4.777 -41.375 1 78.06 48 MET B CA 1
ATOM 2734 C C . MET B 1 48 ? -2.541 -3.969 -40.969 1 78.06 48 MET B C 1
ATOM 2736 O O . MET B 1 48 ? -3.641 -4.195 -41.469 1 78.06 48 MET B O 1
ATOM 2740 N N . LEU B 1 49 ? -2.299 -3.064 -40.062 1 80.38 49 LEU B N 1
ATOM 2741 C CA . LEU B 1 49 ? -3.393 -2.262 -39.531 1 80.38 49 LEU B CA 1
ATOM 2742 C C . LEU B 1 49 ? -3.711 -1.091 -40.469 1 80.38 49 LEU B C 1
ATOM 2744 O O . LEU B 1 49 ? -4.789 -0.499 -40.375 1 80.38 49 LEU B O 1
ATOM 2748 N N . GLY B 1 50 ? -2.742 -0.771 -41.281 1 81.06 50 GLY B N 1
ATOM 2749 C CA . GLY B 1 50 ? -2.926 0.312 -42.219 1 81.06 50 GLY B CA 1
ATOM 2750 C C . GLY B 1 50 ? -2.783 1.688 -41.594 1 81.06 50 GLY B C 1
ATOM 2751 O O . GLY B 1 50 ? -3.293 2.674 -42.125 1 81.06 50 GLY B O 1
ATOM 2752 N N . CYS B 1 51 ? -2.289 1.676 -40.438 1 83.38 51 CYS B N 1
ATOM 2753 C CA . CYS B 1 51 ? -2.084 2.959 -39.781 1 83.38 51 CYS B CA 1
ATOM 2754 C C . CYS B 1 51 ? -0.824 2.936 -38.906 1 83.38 51 CYS B C 1
ATOM 2756 O O . CYS B 1 51 ? -0.32 1.864 -38.562 1 83.38 51 CYS B O 1
ATOM 2758 N N . LYS B 1 52 ? -0.323 4.102 -38.594 1 86.81 52 LYS B N 1
ATOM 2759 C CA . LYS B 1 52 ? 0.825 4.238 -37.688 1 86.81 52 LYS B CA 1
ATOM 2760 C C . LYS B 1 52 ? 0.392 4.215 -36.219 1 86.81 52 LYS B C 1
ATOM 2762 O O . LYS B 1 52 ? -0.632 4.797 -35.875 1 86.81 52 LYS B O 1
ATOM 2767 N N . LEU B 1 53 ? 1.172 3.463 -35.562 1 87.44 53 LEU B N 1
ATOM 2768 C CA . LEU B 1 53 ? 0.886 3.361 -34.125 1 87.44 53 LEU B CA 1
ATOM 2769 C C . LEU B 1 53 ? 1.843 4.23 -33.312 1 87.44 53 LEU B C 1
ATOM 2771 O O . LEU B 1 53 ? 1.527 4.629 -32.188 1 87.44 53 LEU B O 1
ATOM 2775 N N . PHE B 1 54 ? 2.992 4.473 -33.844 1 88.31 54 PHE B N 1
ATOM 2776 C CA . PHE B 1 54 ? 4.016 5.266 -33.188 1 88.31 54 PHE B CA 1
ATOM 2777 C C . PHE B 1 54 ? 4.434 6.453 -34.031 1 88.31 54 PHE B C 1
ATOM 2779 O O . PHE B 1 54 ? 4.375 6.387 -35.281 1 88.31 54 PHE B O 1
ATOM 2786 N N . LEU B 1 55 ? 4.719 7.555 -33.281 1 81 55 LEU B N 1
ATOM 2787 C CA . LEU B 1 55 ? 5.426 8.68 -33.875 1 81 55 LEU B CA 1
ATOM 2788 C C . LEU B 1 55 ? 6.895 8.688 -33.438 1 81 55 LEU B C 1
ATOM 2790 O O . LEU B 1 55 ? 7.203 8.516 -32.281 1 81 55 LEU B O 1
ATOM 2794 N N . ARG B 1 56 ? 7.777 8.398 -34.375 1 70.5 56 ARG B N 1
ATOM 2795 C CA . ARG B 1 56 ? 9.211 8.352 -34.094 1 70.5 56 ARG B CA 1
ATOM 2796 C C . ARG B 1 56 ? 9.781 9.758 -33.938 1 70.5 56 ARG B C 1
ATOM 2798 O O . ARG B 1 56 ? 9.555 10.617 -34.781 1 70.5 56 ARG B O 1
ATOM 2805 N N . THR B 1 57 ? 10.07 10.023 -32.75 1 68.5 57 THR B N 1
ATOM 2806 C CA . THR B 1 57 ? 10.883 11.219 -32.562 1 68.5 57 THR B CA 1
ATOM 2807 C C . THR B 1 57 ? 12.344 10.844 -32.344 1 68.5 57 THR B C 1
ATOM 2809 O O . THR B 1 57 ? 12.688 9.656 -32.312 1 68.5 57 THR B O 1
ATOM 2812 N N . GLN B 1 58 ? 13.406 11.75 -32.281 1 60.03 58 GLN B N 1
ATOM 2813 C CA . GLN B 1 58 ? 14.836 11.477 -32.219 1 60.03 58 GLN B CA 1
ATOM 2814 C C . GLN B 1 58 ? 15.188 10.625 -31 1 60.03 58 GLN B C 1
ATOM 2816 O O . GLN B 1 58 ? 16.125 9.836 -31.047 1 60.03 58 GLN B O 1
ATOM 2821 N N . ARG B 1 59 ? 14.469 10.734 -29.953 1 57.5 59 ARG B N 1
ATOM 2822 C CA . ARG B 1 59 ? 14.961 10.086 -28.75 1 57.5 59 ARG B CA 1
ATOM 2823 C C . ARG B 1 59 ? 13.906 9.172 -28.141 1 57.5 59 ARG B C 1
ATOM 2825 O O . ARG B 1 59 ? 14.211 8.336 -27.281 1 57.5 59 ARG B O 1
ATOM 2832 N N . ARG B 1 60 ? 12.648 9.352 -28.453 1 67.69 60 ARG B N 1
ATOM 2833 C CA . ARG B 1 60 ? 11.594 8.578 -27.828 1 67.69 60 ARG B CA 1
ATOM 2834 C C . ARG B 1 60 ? 10.523 8.172 -28.828 1 67.69 60 ARG B C 1
ATOM 2836 O O . ARG B 1 60 ? 10.422 8.773 -29.906 1 67.69 60 ARG B O 1
ATOM 2843 N N . VAL B 1 61 ? 9.891 7.023 -28.547 1 76.75 61 VAL B N 1
ATOM 2844 C CA . VAL B 1 61 ? 8.758 6.535 -29.328 1 76.75 61 VAL B CA 1
ATOM 2845 C C . VAL B 1 61 ? 7.453 6.934 -28.641 1 76.75 61 VAL B C 1
ATOM 2847 O O . VAL B 1 61 ? 7.238 6.617 -27.469 1 76.75 61 VAL B O 1
ATOM 2850 N N . LEU B 1 62 ? 6.777 7.77 -29.391 1 81.19 62 LEU B N 1
ATOM 2851 C CA . LEU B 1 62 ? 5.492 8.211 -28.859 1 81.19 62 LEU B CA 1
ATOM 2852 C C . LEU B 1 62 ? 4.34 7.52 -29.578 1 81.19 62 LEU B C 1
ATOM 2854 O O . LEU B 1 62 ? 4.402 7.297 -30.797 1 81.19 62 LEU B O 1
ATOM 2858 N N . LEU B 1 63 ? 3.305 7.219 -28.812 1 83 63 LEU B N 1
ATOM 2859 C CA . LEU B 1 63 ? 2.131 6.582 -29.391 1 83 63 LEU B CA 1
ATOM 2860 C C . LEU B 1 63 ? 1.271 7.598 -30.141 1 83 63 LEU B C 1
ATOM 2862 O O . LEU B 1 63 ? 1.109 8.734 -29.672 1 83 63 LEU B O 1
ATOM 2866 N N . THR B 1 64 ? 0.721 7.266 -31.328 1 81.12 64 THR B N 1
ATOM 2867 C CA . THR B 1 64 ? -0.366 7.992 -31.984 1 81.12 64 THR B CA 1
ATOM 2868 C C . THR B 1 64 ? -1.672 7.809 -31.219 1 81.12 64 THR B C 1
ATOM 2870 O O . THR B 1 64 ? -1.779 6.918 -30.359 1 81.12 64 THR B O 1
ATOM 2873 N N . PRO B 1 65 ? -2.619 8.602 -31.453 1 75.44 65 PRO B N 1
ATOM 2874 C CA . PRO B 1 65 ? -3.92 8.383 -30.828 1 75.44 65 PRO B CA 1
ATOM 2875 C C . PRO B 1 65 ? -4.477 6.988 -31.094 1 75.44 65 PRO B C 1
ATOM 2877 O O . PRO B 1 65 ? -5.043 6.363 -30.188 1 75.44 65 PRO B O 1
ATOM 2880 N N . ARG B 1 66 ? -4.301 6.559 -32.25 1 78.81 66 ARG B N 1
ATOM 2881 C CA . ARG B 1 66 ? -4.723 5.203 -32.594 1 78.81 66 ARG B CA 1
ATOM 2882 C C . ARG B 1 66 ? -3.883 4.168 -31.844 1 78.81 66 ARG B C 1
ATOM 2884 O O . ARG B 1 66 ? -4.402 3.141 -31.406 1 78.81 66 ARG B O 1
ATOM 2891 N N . GLY B 1 67 ? -2.635 4.48 -31.75 1 83.38 67 GLY B N 1
ATOM 2892 C CA . GLY B 1 67 ? -1.749 3.611 -31 1 83.38 67 GLY B CA 1
ATOM 2893 C C . GLY B 1 67 ? -2.145 3.486 -29.531 1 83.38 67 GLY B C 1
ATOM 2894 O O . GLY B 1 67 ? -2.107 2.395 -28.969 1 83.38 67 GLY B O 1
ATOM 2895 N N . GLU B 1 68 ? -2.551 4.504 -29 1 79.81 68 GLU B N 1
ATOM 2896 C CA . GLU B 1 68 ? -2.971 4.52 -27.609 1 79.81 68 GLU B CA 1
ATOM 2897 C C . GLU B 1 68 ? -4.219 3.666 -27.391 1 79.81 68 GLU B C 1
ATOM 2899 O O . GLU B 1 68 ? -4.289 2.885 -26.438 1 79.81 68 GLU B O 1
ATOM 2904 N N . ALA B 1 69 ? -5.129 3.844 -28.312 1 76.19 69 ALA B N 1
ATOM 2905 C CA . ALA B 1 69 ? -6.352 3.053 -28.234 1 76.19 69 ALA B CA 1
ATOM 2906 C C . ALA B 1 69 ? -6.062 1.568 -28.438 1 76.19 69 ALA B C 1
ATOM 2908 O O . ALA B 1 69 ? -6.605 0.723 -27.719 1 76.19 69 ALA B O 1
ATOM 2909 N N . TYR B 1 70 ? -5.234 1.371 -29.422 1 80.56 70 TYR B N 1
ATOM 2910 C CA . TYR B 1 70 ? -4.938 -0.014 -29.766 1 80.56 70 TYR B CA 1
ATOM 2911 C C . TYR B 1 70 ? -4.141 -0.697 -28.656 1 80.56 70 TYR B C 1
ATOM 2913 O O . TYR B 1 70 ? -4.398 -1.854 -28.328 1 80.56 70 TYR B O 1
ATOM 2921 N N . VAL B 1 71 ? -3.232 0.041 -28.062 1 80.81 71 VAL B N 1
ATOM 2922 C CA . VAL B 1 71 ? -2.371 -0.585 -27.062 1 80.81 71 VAL B CA 1
ATOM 2923 C C . VAL B 1 71 ? -3.186 -0.933 -25.812 1 80.81 71 VAL B C 1
ATOM 2925 O O . VAL B 1 71 ? -2.945 -1.959 -25.172 1 80.81 71 VAL B O 1
ATOM 2928 N N . ALA B 1 72 ? -4.07 -0.209 -25.594 1 72.62 72 ALA B N 1
ATOM 2929 C CA . ALA B 1 72 ? -4.953 -0.511 -24.469 1 72.62 72 ALA B CA 1
ATOM 2930 C C . ALA B 1 72 ? -5.676 -1.838 -24.688 1 72.62 72 ALA B C 1
ATOM 2932 O O . ALA B 1 72 ? -5.773 -2.65 -23.766 1 72.62 72 ALA B O 1
ATOM 2933 N N . GLN B 1 73 ? -6.098 -2.012 -25.906 1 70.75 73 GLN B N 1
ATOM 2934 C CA . GLN B 1 73 ? -6.793 -3.25 -26.234 1 70.75 73 GLN B CA 1
ATOM 2935 C C . GLN B 1 73 ? -5.828 -4.43 -26.266 1 70.75 73 GLN B C 1
ATOM 2937 O O . GLN B 1 73 ? -6.133 -5.504 -25.75 1 70.75 73 GLN B O 1
ATOM 2942 N N . VAL B 1 74 ? -4.703 -4.184 -26.875 1 73.31 74 VAL B N 1
ATOM 2943 C CA . VAL B 1 74 ? -3.703 -5.234 -27 1 73.31 74 VAL B CA 1
ATOM 2944 C C . VAL B 1 74 ? -3.242 -5.688 -25.625 1 73.31 74 VAL B C 1
ATOM 2946 O O . VAL B 1 74 ? -3.141 -6.891 -25.359 1 73.31 74 VAL B O 1
ATOM 2949 N N . ARG B 1 75 ? -2.988 -4.73 -24.859 1 68.38 75 ARG B N 1
ATOM 2950 C CA . ARG B 1 75 ? -2.562 -5.043 -23.5 1 68.38 75 ARG B CA 1
ATOM 2951 C C . ARG B 1 75 ? -3.6 -5.91 -22.797 1 68.38 75 ARG B C 1
ATOM 2953 O O . ARG B 1 75 ? -3.252 -6.902 -22.156 1 68.38 75 ARG B O 1
ATOM 2960 N N . THR B 1 76 ? -4.766 -5.578 -22.938 1 63.03 76 THR B N 1
ATOM 2961 C CA . THR B 1 76 ? -5.859 -6.309 -22.312 1 63.03 76 THR B CA 1
ATOM 2962 C C . THR B 1 76 ? -5.934 -7.734 -22.844 1 63.03 76 THR B C 1
ATOM 2964 O O . THR B 1 76 ? -6.062 -8.688 -22.062 1 63.03 76 THR B O 1
ATOM 2967 N N . GLN B 1 77 ? -5.812 -7.773 -24.094 1 62.09 77 GLN B N 1
ATOM 2968 C CA . GLN B 1 77 ? -5.973 -9.078 -24.719 1 62.09 77 GLN B CA 1
ATOM 2969 C C . GLN B 1 77 ? -4.754 -9.969 -24.469 1 62.09 77 GLN B C 1
ATOM 2971 O O . GLN B 1 77 ? -4.895 -11.164 -24.219 1 62.09 77 GLN B O 1
ATOM 2976 N N . LEU B 1 78 ? -3.607 -9.352 -24.5 1 64 78 LEU B N 1
ATOM 2977 C CA . LEU B 1 78 ? -2.404 -10.125 -24.234 1 64 78 LEU B CA 1
ATOM 2978 C C . LEU B 1 78 ? -2.357 -10.57 -22.781 1 64 78 LEU B C 1
ATOM 2980 O O . LEU B 1 78 ? -1.942 -11.695 -22.484 1 64 78 LEU B O 1
ATOM 2984 N N . ALA B 1 79 ? -2.752 -9.68 -22 1 58.81 79 ALA B N 1
ATOM 2985 C CA . ALA B 1 79 ? -2.852 -10.055 -20.594 1 58.81 79 ALA B CA 1
ATOM 2986 C C . ALA B 1 79 ? -3.854 -11.195 -20.406 1 58.81 79 ALA B C 1
ATOM 2988 O O . ALA B 1 79 ? -3.596 -12.133 -19.656 1 58.81 79 ALA B O 1
ATOM 2989 N N . ALA B 1 80 ? -4.891 -11.086 -21.094 1 56.44 80 ALA B N 1
ATOM 2990 C CA . ALA B 1 80 ? -5.902 -12.141 -21.047 1 56.44 80 ALA B CA 1
ATOM 2991 C C . ALA B 1 80 ? -5.355 -13.453 -21.594 1 56.44 80 ALA B C 1
ATOM 2993 O O . ALA B 1 80 ? -5.602 -14.516 -21.031 1 56.44 80 ALA B O 1
ATOM 2994 N N . LEU B 1 81 ? -4.645 -13.328 -22.656 1 55.91 81 LEU B N 1
ATOM 2995 C CA . LEU B 1 81 ? -4.027 -14.516 -23.25 1 55.91 81 LEU B CA 1
ATOM 2996 C C . LEU B 1 81 ? -2.971 -15.094 -22.312 1 55.91 81 LEU B C 1
ATOM 2998 O O . LEU B 1 81 ? -2.865 -16.312 -22.172 1 55.91 81 LEU B O 1
ATOM 3002 N N . SER B 1 82 ? -2.18 -14.156 -21.875 1 53.44 82 SER B N 1
ATOM 3003 C CA . SER B 1 82 ? -1.189 -14.602 -20.891 1 53.44 82 SER B CA 1
ATOM 3004 C C . SER B 1 82 ? -1.855 -15.289 -19.703 1 53.44 82 SER B C 1
ATOM 3006 O O . SER B 1 82 ? -1.398 -16.344 -19.266 1 53.44 82 SER B O 1
ATOM 3008 N N . GLN B 1 83 ? -2.82 -14.602 -19.344 1 50.09 83 GLN B N 1
ATOM 3009 C CA . GLN B 1 83 ? -3.572 -15.195 -18.25 1 50.09 83 GLN B CA 1
ATOM 3010 C C . GLN B 1 83 ? -4.18 -16.531 -18.656 1 50.09 83 GLN B C 1
ATOM 3012 O O . GLN B 1 83 ? -4.129 -17.5 -17.906 1 50.09 83 GLN B O 1
ATOM 3017 N N . ALA B 1 84 ? -4.711 -16.469 -19.75 1 49.12 84 ALA B N 1
ATOM 3018 C CA . ALA B 1 84 ? -5.277 -17.719 -20.266 1 49.12 84 ALA B CA 1
ATOM 3019 C C . ALA B 1 84 ? -4.199 -18.781 -20.422 1 49.12 84 ALA B C 1
ATOM 3021 O O . ALA B 1 84 ? -4.43 -19.953 -20.125 1 49.12 84 ALA B O 1
ATOM 3022 N N . THR B 1 85 ? -3.131 -18.328 -20.984 1 47.06 85 THR B N 1
ATOM 3023 C CA . THR B 1 85 ? -2.012 -19.25 -21.141 1 47.06 85 THR B CA 1
ATOM 3024 C C . THR B 1 85 ? -1.496 -19.719 -19.781 1 47.06 85 THR B C 1
ATOM 3026 O O . THR B 1 85 ? -1.229 -20.906 -19.594 1 47.06 85 THR B O 1
ATOM 3029 N N . ALA B 1 86 ? -1.218 -18.625 -19.047 1 45.25 86 ALA B N 1
ATOM 3030 C CA . ALA B 1 86 ? -0.821 -18.984 -17.688 1 45.25 86 ALA B CA 1
ATOM 3031 C C . ALA B 1 86 ? -1.815 -19.953 -17.062 1 45.25 86 ALA B C 1
ATOM 3033 O O . ALA B 1 86 ? -1.42 -20.906 -16.375 1 45.25 86 ALA B O 1
ATOM 3034 N N . GLU B 1 87 ? -2.963 -19.469 -17.312 1 43.62 87 GLU B N 1
ATOM 3035 C CA . GLU B 1 87 ? -4.016 -20.375 -16.844 1 43.62 87 GLU B CA 1
ATOM 3036 C C . GLU B 1 87 ? -3.865 -21.766 -17.453 1 43.62 87 GLU B C 1
ATOM 3038 O O . GLU B 1 87 ? -4.062 -22.766 -16.75 1 43.62 87 GLU B O 1
ATOM 3043 N N . VAL B 1 88 ? -3.531 -21.641 -18.719 1 41.56 88 VAL B N 1
ATOM 3044 C CA . VAL B 1 88 ? -3.354 -22.938 -19.391 1 41.56 88 VAL B CA 1
ATOM 3045 C C . VAL B 1 88 ? -2.012 -23.547 -18.984 1 41.56 88 VAL B C 1
ATOM 3047 O O . VAL B 1 88 ? -1.913 -24.75 -18.766 1 41.56 88 VAL B O 1
ATOM 3050 N N . MET B 1 89 ? -1.044 -22.75 -19.281 1 38.62 89 MET B N 1
ATOM 3051 C CA . MET B 1 89 ? 0.261 -23.297 -18.906 1 38.62 89 MET B CA 1
ATOM 3052 C C . MET B 1 89 ? 0.27 -23.75 -17.453 1 38.62 89 MET B C 1
ATOM 3054 O O . MET B 1 89 ? 0.865 -24.781 -17.125 1 38.62 89 MET B O 1
ATOM 3058 N N . GLY B 1 90 ? 0.251 -22.766 -16.594 1 40.41 90 GLY B N 1
ATOM 3059 C CA . GLY B 1 90 ? 0.339 -23.125 -15.18 1 40.41 90 GLY B CA 1
ATOM 3060 C C . GLY B 1 90 ? -0.96 -23.672 -14.625 1 40.41 90 GLY B C 1
ATOM 3061 O O . GLY B 1 90 ? -1.159 -23.703 -13.406 1 40.41 90 GLY B O 1
ATOM 3062 N N . TRP B 1 91 ? -2.09 -23.562 -15.383 1 39.56 91 TRP B N 1
ATOM 3063 C CA . TRP B 1 91 ? -3.074 -24.375 -14.672 1 39.56 91 TRP B CA 1
ATOM 3064 C C . TRP B 1 91 ? -2.539 -25.781 -14.43 1 39.56 91 TRP B C 1
ATOM 3066 O O . TRP B 1 91 ? -2.447 -26.594 -15.352 1 39.56 91 TRP B O 1
ATOM 3076 N N . ASN B 1 92 ? -1.447 -25.859 -14 1 43.81 92 ASN B N 1
ATOM 3077 C CA . ASN B 1 92 ? -1.214 -27.234 -13.547 1 43.81 92 ASN B CA 1
ATOM 3078 C C . ASN B 1 92 ? -2.428 -27.797 -12.812 1 43.81 92 ASN B C 1
ATOM 3080 O O . ASN B 1 92 ? -2.305 -28.734 -12.031 1 43.81 92 ASN B O 1
ATOM 3084 N N . GLY B 1 93 ? -3.562 -27.109 -13.078 1 52.47 93 GLY B N 1
ATOM 3085 C CA . GLY B 1 93 ? -4.734 -27.656 -12.398 1 52.47 93 GLY B CA 1
ATOM 3086 C C . GLY B 1 93 ? -5.035 -26.969 -11.086 1 52.47 93 GLY B C 1
ATOM 3087 O O . GLY B 1 93 ? -6.043 -27.25 -10.438 1 52.47 93 GLY B O 1
ATOM 3088 N N . GLN B 1 94 ? -4.055 -26.156 -10.617 1 60.53 94 GLN B N 1
ATOM 3089 C CA . GLN B 1 94 ? -4.363 -25.656 -9.281 1 60.53 94 GLN B CA 1
ATOM 3090 C C . GLN B 1 94 ? -5.246 -24.422 -9.344 1 60.53 94 GLN B C 1
ATOM 3092 O O . GLN B 1 94 ? -5.145 -23.625 -10.281 1 60.53 94 GLN B O 1
ATOM 3097 N N . PRO B 1 95 ? -6.258 -24.391 -8.609 1 75.38 95 PRO B N 1
ATOM 3098 C CA . PRO B 1 95 ? -7.238 -23.312 -8.57 1 75.38 95 PRO B CA 1
ATOM 3099 C C . PRO B 1 95 ? -6.602 -21.953 -8.242 1 75.38 95 PRO B C 1
ATOM 3101 O O . PRO B 1 95 ? -5.867 -21.828 -7.262 1 75.38 95 PRO B O 1
ATOM 3104 N N . LEU B 1 96 ? -6.727 -20.969 -9.211 1 85.5 96 LEU B N 1
ATOM 3105 C CA . LEU B 1 96 ? -6.203 -19.609 -9.055 1 85.5 96 LEU B CA 1
ATOM 3106 C C . LEU B 1 96 ? -7.336 -18.594 -9.016 1 85.5 96 LEU B C 1
ATOM 3108 O O . LEU B 1 96 ? -8.281 -18.672 -9.805 1 85.5 96 LEU B O 1
ATOM 3112 N N . VAL B 1 97 ? -7.258 -17.719 -8.039 1 91.25 97 VAL B N 1
ATOM 3113 C CA . VAL B 1 97 ? -8.203 -16.609 -7.953 1 91.25 97 VAL B CA 1
ATOM 3114 C C . VAL B 1 97 ? -7.441 -15.289 -7.93 1 91.25 97 VAL B C 1
ATOM 3116 O O . VAL B 1 97 ? -6.551 -15.094 -7.102 1 91.25 97 VAL B O 1
ATOM 3119 N N . THR B 1 98 ? -7.75 -14.375 -8.883 1 92.56 98 THR B N 1
ATOM 3120 C CA . THR B 1 98 ? -7.191 -13.023 -8.891 1 92.56 98 THR B CA 1
ATOM 3121 C C . THR B 1 98 ? -8.141 -12.047 -8.203 1 92.56 98 THR B C 1
ATOM 3123 O O . THR B 1 98 ? -9.281 -11.867 -8.641 1 92.56 98 THR B O 1
ATOM 3126 N N . ILE B 1 99 ? -7.617 -11.406 -7.164 1 96.12 99 ILE B N 1
ATOM 3127 C CA . ILE B 1 99 ? -8.438 -10.492 -6.375 1 96.12 99 ILE B CA 1
ATOM 3128 C C . ILE B 1 99 ? -7.891 -9.07 -6.504 1 96.12 99 ILE B C 1
ATOM 3130 O O . 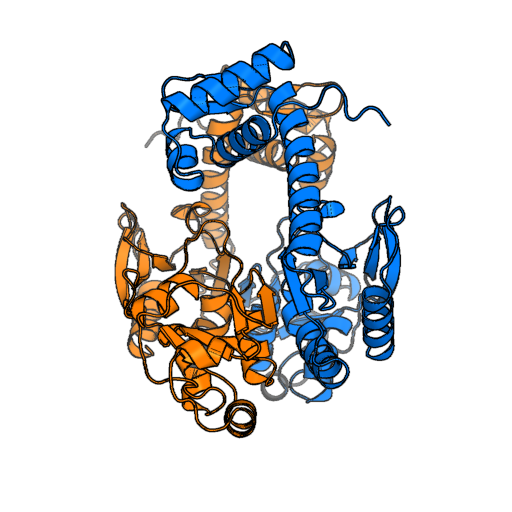ILE B 1 99 ? -6.719 -8.82 -6.215 1 96.12 99 ILE B O 1
ATOM 3134 N N . ALA B 1 100 ? -8.734 -8.172 -6.957 1 96.19 100 ALA B N 1
ATOM 3135 C CA . ALA B 1 100 ? -8.398 -6.75 -6.988 1 96.19 100 ALA B CA 1
ATOM 3136 C C . ALA B 1 100 ? -9 -6.016 -5.793 1 96.19 100 ALA B C 1
ATOM 3138 O O . ALA B 1 100 ? -10.172 -6.219 -5.461 1 96.19 100 ALA B O 1
ATOM 3139 N N . CYS B 1 101 ? -8.172 -5.211 -5.156 1 96.38 101 CYS B N 1
ATOM 3140 C CA . CYS B 1 101 ? -8.664 -4.453 -4.012 1 96.38 101 CYS B CA 1
ATOM 3141 C C . CYS B 1 101 ? -7.715 -3.305 -3.672 1 96.38 101 CYS B C 1
ATOM 3143 O O . CYS B 1 101 ? -6.715 -3.096 -4.359 1 96.38 101 CYS B O 1
ATOM 3145 N N . THR B 1 102 ? -8.102 -2.496 -2.693 1 93.69 102 THR B N 1
ATOM 3146 C CA . THR B 1 102 ? -7.262 -1.399 -2.225 1 93.69 102 THR B CA 1
ATOM 3147 C C . THR B 1 102 ? -6.199 -1.91 -1.257 1 93.69 102 THR B C 1
ATOM 3149 O O . THR B 1 102 ? -6.281 -3.043 -0.779 1 93.69 102 THR B O 1
ATOM 3152 N N . SER B 1 103 ? -5.203 -1.04 -1.029 1 94.5 103 SER B N 1
ATOM 3153 C CA . SER B 1 103 ? -4.172 -1.364 -0.048 1 94.5 103 SER B CA 1
ATOM 3154 C C . SER B 1 103 ? -4.781 -1.622 1.326 1 94.5 103 SER B C 1
ATOM 3156 O O . SER B 1 103 ? -4.383 -2.561 2.02 1 94.5 103 SER B O 1
ATOM 3158 N N . ALA B 1 104 ? -5.73 -0.863 1.664 1 95 104 ALA B N 1
ATOM 3159 C CA . ALA B 1 104 ? -6.379 -0.998 2.967 1 95 104 ALA B CA 1
ATOM 3160 C C . ALA B 1 104 ? -7.117 -2.328 3.076 1 95 104 ALA B C 1
ATOM 3162 O O . ALA B 1 104 ? -6.938 -3.066 4.047 1 95 104 ALA B O 1
ATOM 3163 N N . MET B 1 105 ? -7.852 -2.621 2.068 1 95.38 105 MET B N 1
ATOM 3164 C CA . MET B 1 105 ? -8.617 -3.865 2.066 1 95.38 105 MET B CA 1
ATOM 3165 C C . MET B 1 105 ? -7.691 -5.074 2.129 1 95.38 105 MET B C 1
ATOM 3167 O O . MET B 1 105 ? -7.949 -6.023 2.873 1 95.38 105 MET B O 1
ATOM 3171 N N . SER B 1 106 ? -6.691 -5.031 1.352 1 96.81 106 SER B N 1
ATOM 3172 C CA . SER B 1 106 ? -5.754 -6.148 1.279 1 96.81 106 SER B CA 1
ATOM 3173 C C . SER B 1 106 ? -5.09 -6.398 2.629 1 96.81 106 SER B C 1
ATOM 3175 O O . SER B 1 106 ? -5.07 -7.531 3.115 1 96.81 106 SER B O 1
ATOM 3177 N N . SER B 1 107 ? -4.609 -5.375 3.275 1 95.81 107 SER B N 1
ATOM 3178 C CA . SER B 1 107 ? -3.787 -5.492 4.477 1 95.81 107 SER B CA 1
ATOM 3179 C C . SER B 1 107 ? -4.648 -5.68 5.719 1 95.81 107 SER B C 1
ATOM 3181 O O . SER B 1 107 ? -4.293 -6.453 6.613 1 95.81 107 SER B O 1
ATOM 3183 N N . LEU B 1 108 ? -5.789 -5.074 5.781 1 96.25 108 LEU B N 1
ATOM 3184 C CA . LEU B 1 108 ? -6.508 -4.965 7.043 1 96.25 108 LEU B CA 1
ATOM 3185 C C . LEU B 1 108 ? -7.621 -6.004 7.129 1 96.25 108 LEU B C 1
ATOM 3187 O O . LEU B 1 108 ? -7.953 -6.48 8.219 1 96.25 108 LEU B O 1
ATOM 3191 N N . TRP B 1 109 ? -8.195 -6.312 6.004 1 96.06 109 TRP B N 1
ATOM 3192 C CA . TRP B 1 109 ? -9.375 -7.164 6.062 1 96.06 109 TRP B CA 1
ATOM 3193 C C . TRP B 1 109 ? -9.133 -8.484 5.344 1 96.06 109 TRP B C 1
ATOM 3195 O O . TRP B 1 109 ? -9.414 -9.555 5.887 1 96.06 109 TRP B O 1
ATOM 3205 N N . LEU B 1 110 ? -8.586 -8.477 4.16 1 96.31 110 LEU B N 1
ATOM 3206 C CA . LEU B 1 110 ? -8.484 -9.656 3.307 1 96.31 110 LEU B CA 1
ATOM 3207 C C . LEU B 1 110 ? -7.375 -10.578 3.789 1 96.31 110 LEU B C 1
ATOM 3209 O O . LEU B 1 110 ? -7.516 -11.805 3.742 1 96.31 110 LEU B O 1
ATOM 3213 N N . SER B 1 111 ? -6.277 -10.016 4.211 1 95.44 111 SER B N 1
ATOM 3214 C CA . SER B 1 111 ? -5.102 -10.812 4.559 1 95.44 111 SER B CA 1
ATOM 3215 C C . SER B 1 111 ? -5.438 -11.875 5.594 1 95.44 111 SER B C 1
ATOM 3217 O O . SER B 1 111 ? -5.23 -13.07 5.359 1 95.44 111 SER B O 1
ATOM 3219 N N . PRO B 1 112 ? -6.051 -11.555 6.73 1 94.5 112 PRO B N 1
ATOM 3220 C CA . PRO B 1 112 ? -6.375 -12.578 7.723 1 94.5 112 PRO B CA 1
ATOM 3221 C C . PRO B 1 112 ? -7.406 -13.586 7.211 1 94.5 112 PRO B C 1
ATOM 3223 O O . PRO B 1 112 ? -7.348 -14.766 7.559 1 94.5 112 PRO B O 1
ATOM 3226 N N . ARG B 1 113 ? -8.281 -13.141 6.445 1 95.38 113 ARG B N 1
ATOM 3227 C CA . ARG B 1 113 ? -9.328 -14.016 5.93 1 95.38 113 ARG B CA 1
ATOM 3228 C C . ARG B 1 113 ? -8.773 -14.969 4.875 1 95.38 113 ARG B C 1
ATOM 3230 O O . ARG B 1 113 ? -9.188 -16.125 4.797 1 95.38 113 ARG B O 1
ATOM 3237 N N . LEU B 1 114 ? -7.898 -14.469 4.078 1 95.38 114 LEU B N 1
ATOM 3238 C CA . LEU B 1 114 ? -7.258 -15.336 3.092 1 95.38 114 LEU B CA 1
ATOM 3239 C C . LEU B 1 114 ? -6.395 -16.391 3.773 1 95.38 114 LEU B C 1
ATOM 3241 O O . LEU B 1 114 ? -6.285 -17.516 3.291 1 95.38 114 LEU B O 1
ATOM 3245 N N . ALA B 1 115 ? -5.773 -16 4.859 1 94.31 115 ALA B N 1
ATOM 3246 C CA . ALA B 1 115 ? -4.996 -16.969 5.625 1 94.31 115 ALA B CA 1
ATOM 3247 C C . ALA B 1 115 ? -5.879 -18.109 6.133 1 94.31 115 ALA B C 1
ATOM 3249 O O . ALA B 1 115 ? -5.504 -19.281 6.051 1 94.31 115 ALA B O 1
ATOM 3250 N N . ALA B 1 116 ? -6.996 -17.734 6.641 1 93.38 116 ALA B N 1
ATOM 3251 C CA . ALA B 1 116 ? -7.957 -18.734 7.102 1 93.38 116 ALA B CA 1
ATOM 3252 C C . ALA B 1 116 ? -8.43 -19.625 5.949 1 93.38 116 ALA B C 1
ATOM 3254 O O . ALA B 1 116 ? -8.562 -20.844 6.105 1 93.38 116 ALA B O 1
ATOM 3255 N N . LEU B 1 117 ? -8.664 -19 4.855 1 92.69 117 LEU B N 1
ATOM 3256 C CA . LEU B 1 117 ? -9.125 -19.719 3.676 1 92.69 117 LEU B CA 1
ATOM 3257 C C . LEU B 1 117 ? -8.047 -20.688 3.18 1 92.69 117 LEU B C 1
ATOM 3259 O O . LEU B 1 117 ? -8.359 -21.781 2.707 1 92.69 117 LEU B O 1
ATOM 3263 N N . HIS B 1 118 ? -6.84 -20.25 3.244 1 90.94 118 HIS B N 1
ATOM 3264 C CA . HIS B 1 118 ? -5.723 -21.078 2.812 1 90.94 118 HIS B CA 1
ATOM 3265 C C . HIS B 1 118 ? -5.648 -22.375 3.629 1 90.94 118 HIS B C 1
ATOM 3267 O O . HIS B 1 118 ? -5.27 -23.422 3.107 1 90.94 118 HIS B O 1
ATOM 3273 N N . ARG B 1 119 ? -5.984 -22.312 4.859 1 90.31 119 ARG B N 1
ATOM 3274 C CA . ARG B 1 119 ? -6.012 -23.5 5.715 1 90.31 119 ARG B CA 1
ATOM 3275 C C . ARG B 1 119 ? -7.082 -24.469 5.254 1 90.31 119 ARG B C 1
ATOM 3277 O O . ARG B 1 119 ? -6.902 -25.688 5.359 1 90.31 119 ARG B O 1
ATOM 3284 N N . GLN B 1 120 ? -8.141 -23.969 4.723 1 88.5 120 GLN B N 1
ATOM 3285 C CA . GLN B 1 120 ? -9.25 -24.781 4.238 1 88.5 120 GLN B CA 1
ATOM 3286 C C . GLN B 1 120 ? -8.984 -25.281 2.822 1 88.5 120 GLN B C 1
ATOM 3288 O O . GLN B 1 120 ? -9.43 -26.375 2.453 1 88.5 120 GLN B O 1
ATOM 3293 N N . LEU B 1 121 ? -8.344 -24.484 2.111 1 89.38 121 LEU B N 1
ATOM 3294 C CA . LEU B 1 121 ? -8.008 -24.797 0.726 1 89.38 121 LEU B CA 1
ATOM 3295 C C . LEU B 1 121 ? -6.512 -24.641 0.482 1 89.38 121 LEU B C 1
ATOM 3297 O O . LEU B 1 121 ? -6.082 -23.703 -0.196 1 89.38 121 LEU B O 1
ATOM 3301 N N . PRO B 1 122 ? -5.746 -25.609 0.81 1 87.19 122 PRO B N 1
ATOM 3302 C CA . PRO B 1 122 ? -4.289 -25.484 0.787 1 87.19 122 PRO B CA 1
ATOM 3303 C C . PRO B 1 122 ? -3.732 -25.328 -0.627 1 87.19 122 PRO B C 1
ATOM 3305 O O . PRO B 1 122 ? -2.629 -24.812 -0.81 1 87.19 122 PRO B O 1
ATOM 3308 N N . ASP B 1 123 ? -4.516 -25.734 -1.609 1 85.62 123 ASP B N 1
ATOM 3309 C CA . ASP B 1 123 ? -4.023 -25.688 -2.982 1 85.62 123 ASP B CA 1
ATOM 3310 C C . ASP B 1 123 ? -4.445 -24.391 -3.676 1 85.62 123 ASP B C 1
ATOM 3312 O O . ASP B 1 123 ? -4.105 -24.156 -4.84 1 85.62 123 ASP B O 1
ATOM 3316 N N . LEU B 1 124 ? -5.105 -23.578 -2.963 1 88.56 124 LEU B N 1
ATOM 3317 C CA . LEU B 1 124 ? -5.57 -22.328 -3.535 1 88.56 124 LEU B CA 1
ATOM 3318 C C . LEU B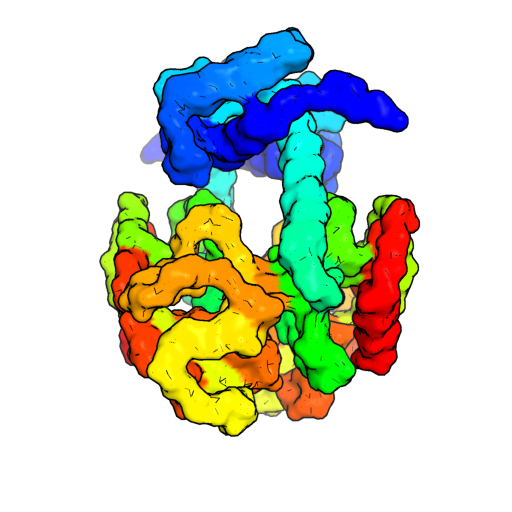 1 124 ? -4.398 -21.391 -3.811 1 88.56 124 LEU B C 1
ATOM 3320 O O . LEU B 1 124 ? -3.559 -21.172 -2.936 1 88.56 124 LEU B O 1
ATOM 3324 N N . GLN B 1 125 ? -4.379 -21.016 -5.023 1 90.19 125 GLN B N 1
ATOM 3325 C CA . GLN B 1 125 ? -3.43 -19.969 -5.395 1 90.19 125 GLN B CA 1
ATOM 3326 C C . GLN B 1 125 ? -4.121 -18.609 -5.508 1 90.19 125 GLN B C 1
ATOM 3328 O O . GLN B 1 125 ? -5.238 -18.531 -6.016 1 90.19 125 GLN B O 1
ATOM 3333 N N . VAL B 1 126 ? -3.426 -17.609 -4.996 1 93.75 126 VAL B N 1
ATOM 3334 C CA . VAL B 1 126 ? -4.02 -16.281 -4.969 1 93.75 126 VAL B CA 1
ATOM 3335 C C . VAL B 1 126 ? -3.09 -15.281 -5.668 1 93.75 126 VAL B C 1
ATOM 3337 O O . VAL B 1 126 ? -1.871 -15.336 -5.492 1 93.75 126 VAL B O 1
ATOM 3340 N N . ARG B 1 127 ? -3.688 -14.484 -6.492 1 93.56 127 ARG B N 1
ATOM 3341 C CA . ARG B 1 127 ? -3.016 -13.312 -7.047 1 93.56 127 ARG B CA 1
ATOM 3342 C C . ARG B 1 127 ? -3.721 -12.031 -6.625 1 93.56 127 ARG B C 1
ATOM 3344 O O . ARG B 1 127 ? -4.914 -11.859 -6.887 1 93.56 127 ARG B O 1
ATOM 3351 N N . MET B 1 128 ? -2.953 -11.18 -5.984 1 95.94 128 MET B N 1
ATOM 3352 C CA . MET B 1 128 ? -3.514 -9.914 -5.516 1 95.94 128 MET B CA 1
ATOM 3353 C C . MET B 1 128 ? -3.131 -8.766 -6.445 1 95.94 128 MET B C 1
ATOM 3355 O O . MET B 1 128 ? -1.949 -8.555 -6.719 1 95.94 128 MET B O 1
ATOM 3359 N N . ARG B 1 129 ? -4.129 -8.086 -6.918 1 94 129 ARG B N 1
ATOM 3360 C CA . ARG B 1 129 ? -3.959 -6.832 -7.648 1 94 129 ARG B CA 1
ATOM 3361 C C . ARG B 1 129 ? -4.395 -5.641 -6.801 1 94 129 ARG B C 1
ATOM 3363 O O . ARG B 1 129 ? -5.582 -5.32 -6.738 1 94 129 ARG B O 1
ATOM 3370 N N . ILE B 1 130 ? -3.398 -5.012 -6.273 1 93.56 130 ILE B N 1
ATOM 3371 C CA . ILE B 1 130 ? -3.688 -3.977 -5.289 1 93.56 130 ILE B CA 1
ATOM 3372 C C . ILE B 1 130 ? -3.523 -2.6 -5.93 1 93.56 130 ILE B C 1
ATOM 3374 O O . ILE B 1 130 ? -2.461 -2.281 -6.465 1 93.56 130 ILE B O 1
ATOM 3378 N N . SER B 1 131 ? -4.613 -1.859 -5.918 1 90.25 131 SER B N 1
ATOM 3379 C CA . SER B 1 131 ? -4.68 -0.494 -6.43 1 90.25 131 SER B CA 1
ATOM 3380 C C . SER B 1 131 ? -5.707 0.332 -5.66 1 90.25 131 SER B C 1
ATOM 3382 O O . SER B 1 131 ? -6.82 -0.132 -5.41 1 90.25 131 SER B O 1
ATOM 3384 N N . ASP B 1 132 ? -5.297 1.585 -5.352 1 87.12 132 ASP B N 1
ATOM 3385 C CA . ASP B 1 132 ? -6.23 2.4 -4.578 1 87.12 132 ASP B CA 1
ATOM 3386 C C . ASP B 1 132 ? -7.18 3.166 -5.492 1 87.12 132 ASP B C 1
ATOM 3388 O O . ASP B 1 132 ? -7.992 3.969 -5.023 1 87.12 132 ASP B O 1
ATOM 3392 N N . SER B 1 133 ? -7.105 2.891 -6.719 1 81.25 133 SER B N 1
ATOM 3393 C CA . SER B 1 133 ? -8.039 3.459 -7.684 1 81.25 133 SER B CA 1
ATOM 3394 C C . SER B 1 133 ? -8.68 2.373 -8.539 1 81.25 133 SER B C 1
ATOM 3396 O O . SER B 1 133 ? -8 1.722 -9.336 1 81.25 133 SER B O 1
ATOM 3398 N N . PHE B 1 134 ? -9.953 2.283 -8.453 1 81 134 PHE B N 1
ATOM 3399 C CA . PHE B 1 134 ? -10.656 1.3 -9.258 1 81 134 PHE B CA 1
ATOM 3400 C C . PHE B 1 134 ? -10.602 1.673 -10.734 1 81 134 PHE B C 1
ATOM 3402 O O . PHE B 1 134 ? -10.617 0.798 -11.609 1 81 134 PHE B O 1
ATOM 3409 N N . ALA B 1 135 ? -10.562 2.941 -10.969 1 75.62 135 ALA B N 1
ATOM 3410 C CA . ALA B 1 135 ? -10.57 3.441 -12.336 1 75.62 135 ALA B CA 1
ATOM 3411 C C . ALA B 1 135 ? -9.344 2.949 -13.102 1 75.62 135 ALA B C 1
ATOM 3413 O O . ALA B 1 135 ? -9.344 2.926 -14.336 1 75.62 135 ALA B O 1
ATOM 3414 N N . ASP B 1 136 ? -8.5 2.461 -12.406 1 71.06 136 ASP B N 1
ATOM 3415 C CA . ASP B 1 136 ? -7.25 1.998 -13.008 1 71.06 136 ASP B CA 1
ATOM 3416 C C . ASP B 1 136 ? -7.359 0.539 -13.445 1 71.06 136 ASP B C 1
ATOM 3418 O O . ASP B 1 136 ? -6.453 0.009 -14.094 1 71.06 136 ASP B O 1
ATOM 3422 N N . LEU B 1 137 ? -8.547 -0.033 -13.078 1 78.81 137 LEU B N 1
ATOM 3423 C CA . LEU B 1 137 ? -8.641 -1.475 -13.281 1 78.81 137 LEU B CA 1
ATOM 3424 C C . LEU B 1 137 ? -9.562 -1.802 -14.445 1 78.81 137 LEU B C 1
ATOM 3426 O O . LEU B 1 137 ? -10.586 -1.146 -14.633 1 78.81 137 LEU B O 1
ATOM 3430 N N . ARG B 1 138 ? -9.141 -2.738 -15.211 1 72.75 138 ARG B N 1
ATOM 3431 C CA . ARG B 1 138 ? -10.008 -3.338 -16.219 1 72.75 138 ARG B CA 1
ATOM 3432 C C . ARG B 1 138 ? -10.641 -4.625 -15.695 1 72.75 138 ARG B C 1
ATOM 3434 O O . ARG B 1 138 ? -10.016 -5.367 -14.93 1 72.75 138 ARG B O 1
ATOM 3441 N N . THR B 1 139 ? -11.781 -4.949 -16.219 1 75 139 THR B N 1
ATOM 3442 C CA . THR B 1 139 ? -12.531 -6.109 -15.758 1 75 139 THR B CA 1
ATOM 3443 C C . THR B 1 139 ? -11.781 -7.402 -16.062 1 75 139 THR B C 1
ATOM 3445 O O . THR B 1 139 ? -11.977 -8.414 -15.391 1 75 139 THR B O 1
ATOM 3448 N N . SER B 1 140 ? -10.945 -7.359 -16.938 1 74.75 140 SER B N 1
ATOM 3449 C CA . SER B 1 140 ? -10.195 -8.547 -17.344 1 74.75 140 SER B CA 1
ATOM 3450 C C . SER B 1 140 ? -9.023 -8.812 -16.406 1 74.75 140 SER B C 1
ATOM 3452 O O . SER B 1 140 ? -8.422 -9.883 -16.453 1 74.75 140 SER B O 1
ATOM 3454 N N . GLU B 1 141 ? -8.82 -7.965 -15.531 1 80 141 GLU B N 1
ATOM 3455 C CA . GLU B 1 141 ? -7.602 -8.039 -14.734 1 80 141 GLU B CA 1
ATOM 3456 C C . GLU B 1 141 ? -7.859 -8.719 -13.391 1 80 141 GLU B C 1
ATOM 3458 O O . GLU B 1 141 ? -6.938 -8.914 -12.594 1 80 141 GLU B O 1
ATOM 3463 N N . PHE B 1 142 ? -9.109 -9.078 -13.234 1 89.81 142 PHE B N 1
ATOM 3464 C CA . PHE B 1 142 ? -9.422 -9.711 -11.953 1 89.81 142 PHE B CA 1
ATOM 3465 C C . PHE B 1 142 ? -10.617 -10.648 -12.086 1 89.81 142 PHE B C 1
ATOM 3467 O O . PHE B 1 142 ? -11.391 -10.539 -13.039 1 89.81 142 PHE B O 1
ATOM 3474 N N . ASP B 1 143 ? -10.609 -11.625 -11.172 1 89.62 143 ASP B N 1
ATOM 3475 C CA . ASP B 1 143 ? -11.781 -12.484 -11.039 1 89.62 143 ASP B CA 1
ATOM 3476 C C . ASP B 1 143 ? -12.789 -11.898 -10.047 1 89.62 143 ASP B C 1
ATOM 3478 O O . ASP B 1 143 ? -13.992 -12.07 -10.203 1 89.62 143 ASP B O 1
ATOM 3482 N N . LEU B 1 144 ? -12.219 -11.289 -9.016 1 93.44 144 LEU B N 1
ATOM 3483 C CA . LEU B 1 144 ? -12.961 -10.703 -7.902 1 93.44 144 LEU B CA 1
ATOM 3484 C C . LEU B 1 144 ? -12.375 -9.344 -7.523 1 93.44 144 LEU B C 1
ATOM 3486 O O . LEU B 1 144 ? -11.156 -9.18 -7.469 1 93.44 144 LEU B O 1
ATOM 3490 N N . ALA B 1 145 ? -13.289 -8.367 -7.348 1 95.56 145 ALA B N 1
ATOM 3491 C CA . ALA B 1 145 ? -12.867 -7.047 -6.898 1 95.56 145 ALA B CA 1
ATOM 3492 C C . ALA B 1 145 ? -13.594 -6.645 -5.617 1 95.56 145 ALA B C 1
ATOM 3494 O O . ALA B 1 145 ? -14.797 -6.875 -5.477 1 95.56 145 ALA B O 1
ATOM 3495 N N . ILE B 1 146 ? -12.852 -6.117 -4.703 1 95.75 146 ILE B N 1
ATOM 3496 C CA . ILE B 1 146 ? -13.43 -5.625 -3.457 1 95.75 146 ILE B CA 1
ATOM 3497 C C . ILE B 1 146 ? -13.016 -4.176 -3.232 1 95.75 146 ILE B C 1
ATOM 3499 O O . ILE B 1 146 ? -11.852 -3.893 -2.949 1 95.75 146 ILE B O 1
ATOM 3503 N N . PHE B 1 147 ? -14.008 -3.27 -3.318 1 94 147 PHE B N 1
ATOM 3504 C CA . PHE B 1 147 ? -13.727 -1.841 -3.252 1 94 147 PHE B CA 1
ATOM 3505 C C . PHE B 1 147 ? -14.852 -1.103 -2.527 1 94 147 PHE B C 1
ATOM 3507 O O . PHE B 1 147 ? -16.016 -1.506 -2.594 1 94 147 PHE B O 1
ATOM 3514 N N . TYR B 1 148 ? -14.438 -0.059 -1.836 1 91.19 148 TYR B N 1
ATOM 3515 C CA . TYR B 1 148 ? -15.414 0.938 -1.406 1 91.19 148 TYR B CA 1
ATOM 3516 C C . TYR B 1 148 ? -15.789 1.861 -2.557 1 91.19 148 TYR B C 1
ATOM 3518 O O . TYR B 1 148 ? -14.922 2.461 -3.191 1 91.19 148 TYR B O 1
ATOM 3526 N N . LEU B 1 149 ? -17.078 1.89 -2.824 1 90.75 149 LEU B N 1
ATOM 3527 C CA . LEU B 1 149 ? -17.578 2.73 -3.904 1 90.75 149 LEU B CA 1
ATOM 3528 C C . LEU B 1 149 ? -18.922 3.369 -3.52 1 90.75 149 LEU B C 1
ATOM 3530 O O . LEU B 1 149 ? -19.641 2.85 -2.662 1 90.75 149 LEU B O 1
ATOM 3534 N N . ARG B 1 150 ? -19.125 4.508 -4.125 1 87.62 150 ARG B N 1
ATOM 3535 C CA . ARG B 1 150 ? -20.422 5.137 -3.92 1 87.62 150 ARG B CA 1
ATOM 3536 C C . ARG B 1 150 ? -21.516 4.371 -4.656 1 87.62 150 ARG B C 1
ATOM 3538 O O . ARG B 1 150 ? -22.625 4.203 -4.133 1 87.62 150 ARG B O 1
ATOM 3545 N N . GLU B 1 151 ? -21.188 3.961 -5.852 1 88.25 151 GLU B N 1
ATOM 3546 C CA . GLU B 1 151 ? -22.062 3.137 -6.672 1 88.25 151 GLU B CA 1
ATOM 3547 C C . GLU B 1 151 ? -21.281 2.041 -7.395 1 88.25 151 GLU B C 1
ATOM 3549 O O . GLU B 1 151 ? -20.141 2.254 -7.797 1 88.25 151 GLU B O 1
ATOM 3554 N N . PRO B 1 152 ? -21.984 0.934 -7.484 1 88.12 152 PRO B N 1
ATOM 3555 C CA . PRO B 1 152 ? -21.281 -0.116 -8.234 1 88.12 152 PRO B CA 1
ATOM 3556 C C . PRO B 1 152 ? -21.141 0.215 -9.719 1 88.12 152 PRO B C 1
ATOM 3558 O O . PRO B 1 152 ? -22.062 0.794 -10.312 1 88.12 152 PRO B O 1
ATOM 3561 N N . PRO B 1 153 ? -20.016 -0.076 -10.211 1 86.94 153 PRO B N 1
ATOM 3562 C CA . PRO B 1 153 ? -19.828 0.165 -11.648 1 86.94 153 PRO B CA 1
ATOM 3563 C C . PRO B 1 153 ? -20.688 -0.751 -12.516 1 86.94 153 PRO B C 1
ATOM 3565 O O . PRO B 1 153 ? -21 -1.877 -12.109 1 86.94 153 PRO B O 1
ATOM 3568 N N . PRO B 1 154 ? -21 -0.233 -13.664 1 85 154 PRO B N 1
ATOM 3569 C CA . PRO B 1 154 ? -21.75 -1.097 -14.578 1 85 154 PRO B CA 1
ATOM 3570 C C . PRO B 1 154 ? -20.922 -2.281 -15.078 1 85 154 PRO B C 1
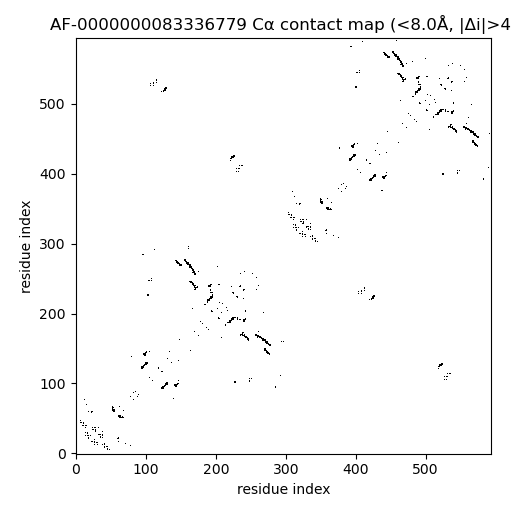ATOM 3572 O O . PRO B 1 154 ? -19.688 -2.205 -15.125 1 85 154 PRO B O 1
ATOM 3575 N N . GLY B 1 155 ? -21.625 -3.381 -15.461 1 85.06 155 GLY B N 1
ATOM 3576 C CA . GLY B 1 155 ? -20.953 -4.539 -16.031 1 85.06 155 GLY B CA 1
ATOM 3577 C C . GLY B 1 155 ? -20.453 -5.508 -14.984 1 85.06 155 GLY B C 1
ATOM 3578 O O . GLY B 1 155 ? -19.922 -6.57 -15.32 1 85.06 155 GLY B O 1
ATOM 3579 N N . LEU B 1 156 ? -20.641 -5.121 -13.758 1 91.31 156 LEU B N 1
ATOM 3580 C CA . LEU B 1 156 ? -20.219 -5.98 -12.664 1 91.31 156 LEU B CA 1
ATOM 3581 C C . LEU B 1 156 ? -21.391 -6.387 -11.789 1 91.31 156 LEU B C 1
ATOM 3583 O O . LEU B 1 156 ? -22.328 -5.605 -11.602 1 91.31 156 LEU B O 1
ATOM 3587 N N . GLU B 1 157 ? -21.391 -7.633 -11.406 1 91.81 157 GLU B N 1
ATOM 3588 C CA . GLU B 1 157 ? -22.281 -8.055 -10.328 1 91.81 157 GLU B CA 1
ATOM 3589 C C . GLU B 1 157 ? -21.719 -7.656 -8.961 1 91.81 157 GLU B C 1
ATOM 3591 O O . GLU B 1 157 ? -20.562 -7.934 -8.648 1 91.81 157 GLU B O 1
ATOM 3596 N N . SER B 1 158 ? -22.578 -6.996 -8.219 1 93.56 158 SER B N 1
ATOM 3597 C CA . SER B 1 158 ? -22.078 -6.438 -6.969 1 93.56 158 SER B CA 1
ATOM 3598 C C . SER B 1 158 ? -22.906 -6.926 -5.777 1 93.56 158 SER B C 1
ATOM 3600 O O . SER B 1 158 ? -24.125 -7.035 -5.863 1 93.56 158 SER B O 1
ATOM 3602 N N . THR B 1 159 ? -22.219 -7.289 -4.734 1 92.38 159 THR B N 1
ATOM 3603 C CA . THR B 1 159 ? -22.797 -7.598 -3.432 1 92.38 159 THR B CA 1
ATOM 3604 C C . THR B 1 159 ? -22.188 -6.711 -2.35 1 92.38 159 THR B C 1
ATOM 3606 O O . THR B 1 159 ? -20.984 -6.461 -2.348 1 92.38 159 THR B O 1
ATOM 3609 N N . VAL B 1 160 ? -23.031 -6.215 -1.477 1 93 160 VAL B N 1
ATOM 3610 C CA . VAL B 1 160 ? -22.547 -5.359 -0.398 1 93 160 VAL B CA 1
ATOM 3611 C C . VAL B 1 160 ? -21.938 -6.219 0.706 1 93 160 VAL B C 1
ATOM 3613 O O . VAL B 1 160 ? -22.562 -7.148 1.202 1 93 160 VAL B O 1
ATOM 3616 N N . LEU B 1 161 ? -20.703 -5.953 1.009 1 92.69 161 LEU B N 1
ATOM 3617 C CA . LEU B 1 161 ? -20.047 -6.637 2.119 1 92.69 161 LEU B CA 1
ATOM 3618 C C . LEU B 1 161 ? -20.344 -5.93 3.439 1 92.69 161 LEU B C 1
ATOM 3620 O O . LEU B 1 161 ? -20.703 -6.574 4.426 1 92.69 161 LEU B O 1
ATOM 3624 N N . PHE B 1 162 ? -20.094 -4.641 3.51 1 90.31 162 PHE B N 1
ATOM 3625 C CA . PHE B 1 162 ? -20.453 -3.859 4.691 1 90.31 162 PHE B CA 1
ATOM 3626 C C . PHE B 1 162 ? -20.641 -2.391 4.332 1 90.31 162 PHE B C 1
ATOM 3628 O O . PHE B 1 162 ? -20.156 -1.928 3.303 1 90.31 162 PHE B O 1
ATOM 3635 N N . ASP B 1 163 ? -21.375 -1.73 5.273 1 92.25 163 ASP B N 1
ATOM 3636 C CA . ASP B 1 163 ? -21.625 -0.297 5.145 1 92.25 163 ASP B CA 1
ATOM 3637 C C . ASP B 1 163 ? -20.359 0.505 5.492 1 92.25 163 ASP B C 1
ATOM 3639 O O . ASP B 1 163 ? -19.438 -0.015 6.125 1 92.25 163 ASP B O 1
ATOM 3643 N N . GLU B 1 164 ? -20.391 1.641 4.93 1 92.94 164 GLU B N 1
ATOM 3644 C CA . GLU B 1 164 ? -19.297 2.555 5.285 1 92.94 164 GLU B CA 1
ATOM 3645 C C . GLU B 1 164 ? -19.641 3.348 6.543 1 92.94 164 GLU B C 1
ATOM 3647 O O . GLU B 1 164 ? -20.375 4.336 6.48 1 92.94 164 GLU B O 1
ATOM 3652 N N . ILE B 1 165 ? -19.156 2.939 7.633 1 95.69 165 ILE B N 1
ATOM 3653 C CA . ILE B 1 165 ? -19.344 3.6 8.922 1 95.69 165 ILE B CA 1
ATOM 3654 C C . ILE B 1 165 ? -18 4.086 9.445 1 95.69 165 ILE B C 1
ATOM 3656 O O . ILE B 1 165 ? -17.062 3.301 9.586 1 95.69 165 ILE B O 1
ATOM 3660 N N . CYS B 1 166 ? -17.969 5.391 9.695 1 96.5 166 CYS B N 1
ATOM 3661 C CA . CYS B 1 166 ? -16.703 5.996 10.109 1 96.5 166 CYS B CA 1
ATOM 3662 C C . CYS B 1 166 ? -16.859 6.75 11.422 1 96.5 166 CYS B C 1
ATOM 3664 O O . CYS B 1 166 ? -17.875 7.43 11.633 1 96.5 166 CYS B O 1
ATOM 3666 N N . TYR B 1 167 ? -15.914 6.57 12.312 1 98.06 167 TYR B N 1
ATOM 3667 C CA . TYR B 1 167 ? -15.867 7.367 13.531 1 98.06 167 TYR B CA 1
ATOM 3668 C C . TYR B 1 167 ? -14.461 7.391 14.117 1 98.06 167 TYR B C 1
ATOM 3670 O O . TYR B 1 167 ? -13.625 6.543 13.781 1 98.06 167 TYR B O 1
ATOM 3678 N N . PRO B 1 168 ? -14.172 8.383 14.961 1 98.5 168 PRO B N 1
ATOM 3679 C CA . PRO B 1 168 ? -12.82 8.523 15.5 1 98.5 168 PRO B CA 1
ATOM 3680 C C . PRO B 1 168 ? -12.43 7.367 16.422 1 98.5 168 PRO B C 1
ATOM 3682 O O . PRO B 1 168 ? -13.211 6.969 17.281 1 98.5 168 PRO B O 1
ATOM 3685 N N . MET B 1 169 ? -11.188 6.844 16.172 1 98.69 169 MET B N 1
ATOM 3686 C CA . MET B 1 169 ? -10.625 5.762 16.969 1 98.69 169 MET B CA 1
ATOM 3687 C C . MET B 1 169 ? -9.18 6.059 17.344 1 98.69 169 MET B C 1
ATOM 3689 O O . MET B 1 169 ? -8.484 6.797 16.625 1 98.69 169 MET B O 1
ATOM 3693 N N . CYS B 1 170 ? -8.766 5.516 18.453 1 98.62 170 CYS B N 1
ATOM 3694 C CA . CYS B 1 170 ? -7.379 5.652 18.875 1 98.62 170 CYS B CA 1
ATOM 3695 C C . CYS B 1 170 ? -6.969 4.5 19.797 1 98.62 170 CYS B C 1
ATOM 3697 O O . CYS B 1 170 ? -7.789 3.637 20.109 1 98.62 170 CYS B O 1
ATOM 3699 N N . ALA B 1 171 ? -5.66 4.438 20.016 1 98.44 171 ALA B N 1
ATOM 3700 C CA . ALA B 1 171 ? -5.168 3.453 20.984 1 98.44 171 ALA B CA 1
ATOM 3701 C C . ALA B 1 171 ? -5.684 3.75 22.391 1 98.44 171 ALA B C 1
ATOM 3703 O O . ALA B 1 171 ? -5.879 4.914 22.75 1 98.44 171 ALA B O 1
ATOM 3704 N N . PRO B 1 172 ? -5.863 2.717 23.188 1 97.81 172 PRO B N 1
ATOM 3705 C CA . PRO B 1 172 ? -6.352 2.916 24.562 1 97.81 172 PRO B CA 1
ATOM 3706 C C . PRO B 1 172 ? -5.473 3.871 25.359 1 97.81 172 PRO B C 1
ATOM 3708 O O . PRO B 1 172 ? -5.988 4.719 26.094 1 97.81 172 PRO B O 1
ATOM 3711 N N . ASP B 1 173 ? -4.199 3.689 25.234 1 96.25 173 ASP B N 1
ATOM 3712 C CA . ASP B 1 173 ? -3.277 4.555 25.969 1 96.25 173 ASP B CA 1
ATOM 3713 C C . ASP B 1 173 ? -3.428 6.012 25.531 1 96.25 173 ASP B C 1
ATOM 3715 O O . ASP B 1 173 ? -3.277 6.926 26.344 1 96.25 173 ASP B O 1
ATOM 3719 N N . TYR B 1 174 ? -3.689 6.184 24.312 1 96.19 174 TYR B N 1
ATOM 3720 C CA . TYR B 1 174 ? -3.902 7.539 23.812 1 96.19 174 TYR B CA 1
ATOM 3721 C C . TYR B 1 174 ? -5.172 8.141 24.406 1 96.19 174 TYR B C 1
ATOM 3723 O O . TYR B 1 174 ? -5.184 9.305 24.812 1 96.19 174 TYR B O 1
ATOM 3731 N N . LEU B 1 175 ? -6.207 7.395 24.391 1 95.62 175 LEU B N 1
ATOM 3732 C CA . LEU B 1 175 ? -7.473 7.824 24.969 1 95.62 175 LEU B CA 1
ATOM 3733 C C . LEU B 1 175 ? -7.281 8.25 26.422 1 95.62 175 LEU B C 1
ATOM 3735 O O . LEU B 1 175 ? -7.832 9.266 26.859 1 95.62 175 LEU B O 1
ATOM 3739 N N . ALA B 1 176 ? -6.531 7.457 27.109 1 95.25 176 ALA B N 1
ATOM 3740 C CA . ALA B 1 176 ? -6.277 7.734 28.516 1 95.25 176 ALA B CA 1
ATOM 3741 C C . ALA B 1 176 ? -5.578 9.078 28.688 1 95.25 176 ALA B C 1
ATOM 3743 O O . ALA B 1 176 ? -5.859 9.812 29.641 1 95.25 176 ALA B O 1
ATOM 3744 N N . LYS B 1 177 ? -4.73 9.414 27.766 1 92.56 177 LYS B N 1
ATOM 3745 C CA . LYS B 1 177 ? -3.967 10.656 27.844 1 92.56 177 LYS B CA 1
ATOM 3746 C C . LYS B 1 177 ? -4.832 11.852 27.453 1 92.56 177 LYS B C 1
ATOM 3748 O O . LYS B 1 177 ? -4.578 12.977 27.906 1 92.56 177 LYS B O 1
ATOM 3753 N N . MET B 1 178 ? -5.785 11.688 26.672 1 92.88 178 MET B N 1
ATOM 3754 C CA . MET B 1 178 ? -6.652 12.766 26.188 1 92.88 178 MET B CA 1
ATOM 3755 C C . MET B 1 178 ? -7.57 13.258 27.312 1 92.88 178 MET B C 1
ATOM 3757 O O . MET B 1 178 ? -7.848 14.461 27.391 1 92.88 178 MET B O 1
ATOM 3761 N N . GLY B 1 179 ? -8.031 12.305 28.141 1 88.56 179 GLY B N 1
ATOM 3762 C CA . GLY B 1 179 ? -9.031 12.68 29.141 1 88.56 179 GLY B CA 1
ATOM 3763 C C . GLY B 1 179 ? -10.422 12.852 28.547 1 88.56 179 GLY B C 1
ATOM 3764 O O . GLY B 1 179 ? -10.648 12.523 27.391 1 88.56 179 GLY B O 1
ATOM 3765 N N . PRO B 1 180 ? -11.336 13.328 29.375 1 89.25 180 PRO B N 1
ATOM 3766 C CA . PRO B 1 180 ? -12.719 13.469 28.922 1 89.25 180 PRO B CA 1
ATOM 3767 C C . PRO B 1 180 ? -12.891 14.594 27.891 1 89.25 180 PRO B C 1
ATOM 3769 O O . PRO B 1 180 ? -12.242 15.633 28 1 89.25 180 PRO B O 1
ATOM 3772 N N . LEU B 1 181 ? -13.664 14.312 26.891 1 92.94 181 LEU B N 1
ATOM 3773 C CA . LEU B 1 181 ? -13.984 15.289 25.859 1 92.94 181 LEU B CA 1
ATOM 3774 C C . LEU B 1 181 ? -15.406 15.812 26.031 1 92.94 181 LEU B C 1
ATOM 3776 O O . LEU B 1 181 ? -16.312 15.055 26.375 1 92.94 181 LEU B O 1
ATOM 3780 N N . ASP B 1 182 ? -15.617 17.078 25.828 1 92.81 182 ASP B N 1
ATOM 3781 C CA . ASP B 1 182 ? -16.938 17.688 25.984 1 92.81 182 ASP B CA 1
ATOM 3782 C C . ASP B 1 182 ? -17.703 17.719 24.672 1 92.81 182 ASP B C 1
ATOM 3784 O O . ASP B 1 182 ? -18.938 17.672 24.656 1 92.81 182 ASP B O 1
ATOM 3788 N N . SER B 1 183 ? -16.984 17.906 23.641 1 95.06 183 SER B N 1
ATOM 3789 C CA . SER B 1 183 ? -17.594 17.984 22.312 1 95.06 183 SER B CA 1
ATOM 3790 C C . SER B 1 183 ? -16.703 17.359 21.25 1 95.06 183 SER B C 1
ATOM 3792 O O . SER B 1 183 ? -15.508 17.156 21.484 1 95.06 183 SER B O 1
ATOM 3794 N N . ALA B 1 184 ? -17.281 17.094 20.141 1 96.38 184 ALA B N 1
ATOM 3795 C CA . ALA B 1 184 ? -16.531 16.547 19.016 1 96.38 184 ALA B CA 1
ATOM 3796 C C . ALA B 1 184 ? -15.422 17.5 18.594 1 96.38 184 ALA B C 1
ATOM 3798 O O . ALA B 1 184 ? -14.359 17.078 18.125 1 96.38 184 ALA B O 1
ATOM 3799 N N . ALA B 1 185 ? -15.633 18.766 18.734 1 94.75 185 ALA B N 1
ATOM 3800 C CA . ALA B 1 185 ? -14.664 19.781 18.359 1 94.75 185 ALA B CA 1
ATOM 3801 C C . ALA B 1 185 ? -13.375 19.656 19.156 1 94.75 185 ALA B C 1
ATOM 3803 O O . ALA B 1 185 ? -12.305 20.078 18.688 1 94.75 185 ALA B O 1
ATOM 3804 N N . ASP B 1 186 ? -13.477 19.078 20.328 1 95.5 186 ASP B N 1
ATOM 3805 C CA . ASP B 1 186 ? -12.312 18.922 21.188 1 95.5 186 ASP B CA 1
ATOM 3806 C C . ASP B 1 186 ? -11.266 18.016 20.547 1 95.5 186 ASP B C 1
ATOM 3808 O O . ASP B 1 186 ? -10.078 18.094 20.891 1 95.5 186 ASP B O 1
ATOM 3812 N N . LEU B 1 187 ? -11.695 17.172 19.625 1 96.94 187 LEU B N 1
ATOM 3813 C CA . LEU B 1 187 ? -10.758 16.281 18.938 1 96.94 187 LEU B CA 1
ATOM 3814 C C . LEU B 1 187 ? -9.727 17.094 18.156 1 96.94 187 LEU B C 1
ATOM 3816 O O . LEU B 1 187 ? -8.617 16.609 17.891 1 96.94 187 LEU B O 1
ATOM 3820 N N . LEU B 1 188 ? -10.039 18.312 17.828 1 93.31 188 LEU B N 1
ATOM 3821 C CA . LEU B 1 188 ? -9.172 19.156 17.016 1 93.31 188 LEU B CA 1
ATOM 3822 C C . LEU B 1 188 ? -7.926 19.562 17.797 1 93.31 188 LEU B C 1
ATOM 3824 O O . LEU B 1 188 ? -6.949 20.047 17.203 1 93.31 188 LEU B O 1
ATOM 3828 N N . ARG B 1 189 ? -7.965 19.359 19.031 1 91.19 189 ARG B N 1
ATOM 3829 C CA . ARG B 1 189 ? -6.84 19.734 19.875 1 91.19 189 ARG B CA 1
ATOM 3830 C C . ARG B 1 189 ? -5.766 18.656 19.875 1 91.19 189 ARG B C 1
ATOM 3832 O O . ARG B 1 189 ? -4.648 18.875 20.344 1 91.19 189 ARG B O 1
ATOM 3839 N N . PHE B 1 190 ? -6.066 17.547 19.328 1 94.44 190 PHE B N 1
ATOM 3840 C CA . PHE B 1 190 ? -5.156 16.406 19.344 1 94.44 190 PHE B CA 1
ATOM 3841 C C . PHE B 1 190 ? -4.648 16.109 17.938 1 94.44 190 PHE B C 1
ATOM 3843 O O . PHE B 1 190 ? -5.047 16.766 16.969 1 94.44 190 PHE B O 1
ATOM 3850 N N . THR B 1 191 ? -3.672 15.188 17.906 1 94.94 191 THR B N 1
ATOM 3851 C CA . THR B 1 191 ? -3.135 14.805 16.609 1 94.94 191 THR B CA 1
ATOM 3852 C C . THR B 1 191 ? -4.148 13.969 15.82 1 94.94 191 THR B C 1
ATOM 3854 O O . THR B 1 191 ? -4.566 12.906 16.281 1 94.94 191 THR B O 1
ATOM 3857 N N . LEU B 1 192 ? -4.543 14.523 14.68 1 97.06 192 LEU B N 1
ATOM 3858 C CA . LEU B 1 192 ? -5.438 13.781 13.797 1 97.06 192 LEU B CA 1
ATOM 3859 C C . LEU B 1 192 ? -4.664 13.141 12.656 1 97.06 192 LEU B C 1
ATOM 3861 O O . LEU B 1 192 ? -3.756 13.75 12.094 1 97.06 192 LEU B O 1
ATOM 3865 N N . LEU B 1 193 ? -4.922 11.875 12.453 1 97.56 193 LEU B N 1
ATOM 3866 C CA . LEU B 1 193 ? -4.355 11.156 11.32 1 97.56 193 LEU B CA 1
ATOM 3867 C C . LEU B 1 193 ? -5.246 11.289 10.094 1 97.56 193 LEU B C 1
ATOM 3869 O O . LEU B 1 193 ? -6.383 10.812 10.094 1 97.56 193 LEU B O 1
ATOM 3873 N N . VAL B 1 194 ? -4.668 11.875 9.047 1 95.06 194 VAL B N 1
ATOM 3874 C CA . VAL B 1 194 ? -5.508 12.336 7.949 1 95.06 194 VAL B CA 1
ATOM 3875 C C . VAL B 1 194 ? -5.105 11.633 6.66 1 95.06 194 VAL B C 1
ATOM 3877 O O . VAL B 1 194 ? -3.936 11.656 6.27 1 95.06 194 VAL B O 1
ATOM 3880 N N . GLN B 1 195 ? -6.086 10.969 6.074 1 93.31 195 GLN B N 1
ATOM 3881 C CA . GLN B 1 195 ? -5.883 10.367 4.762 1 93.31 195 GLN B CA 1
ATOM 3882 C C . GLN B 1 195 ? -5.805 11.43 3.672 1 93.31 195 GLN B C 1
ATOM 3884 O O . GLN B 1 195 ? -6.73 12.227 3.51 1 93.31 195 GLN B O 1
ATOM 3889 N N . ASP B 1 196 ? -4.633 11.414 2.977 1 87.06 196 ASP B N 1
ATOM 3890 C CA . ASP B 1 196 ? -4.508 12.312 1.83 1 87.06 196 ASP B CA 1
ATOM 3891 C C . ASP B 1 196 ? -5.238 11.75 0.612 1 87.06 196 ASP B C 1
ATOM 3893 O O . ASP B 1 196 ? -4.879 10.688 0.103 1 87.06 196 ASP B O 1
ATOM 3897 N N . ASP B 1 197 ? -6.238 12.328 0.282 1 75.69 197 ASP B N 1
ATOM 3898 C CA . ASP B 1 197 ? -7.082 11.969 -0.85 1 75.69 197 ASP B CA 1
ATOM 3899 C C . ASP B 1 197 ? -7.492 13.203 -1.647 1 75.69 197 ASP B C 1
ATOM 3901 O O . ASP B 1 197 ? -8.617 13.688 -1.519 1 75.69 197 ASP B O 1
ATOM 3905 N N . PRO B 1 198 ? -6.586 13.547 -2.473 1 55.06 198 PRO B N 1
ATOM 3906 C CA . PRO B 1 198 ? -6.887 14.789 -3.184 1 55.06 198 PRO B CA 1
ATOM 3907 C C . PRO B 1 198 ? -8.156 14.695 -4.027 1 55.06 198 PRO B C 1
ATOM 3909 O O . PRO B 1 198 ? -8.828 15.711 -4.254 1 55.06 198 PRO B O 1
ATOM 3912 N N . GLN B 1 199 ? -8.438 13.531 -4.422 1 54.81 199 GLN B N 1
ATOM 3913 C CA . GLN B 1 199 ? -9.617 13.352 -5.262 1 54.81 199 GLN B CA 1
ATOM 3914 C C . GLN B 1 199 ? -10.883 13.234 -4.418 1 54.81 199 GLN B C 1
ATOM 3916 O O . GLN B 1 199 ? -11.992 13.266 -4.945 1 54.81 199 GLN B O 1
ATOM 3921 N N . ARG B 1 200 ? -10.703 13.297 -3.189 1 60.62 200 ARG B N 1
ATOM 3922 C CA . ARG B 1 200 ? -11.805 13.234 -2.23 1 60.62 200 ARG B CA 1
ATOM 3923 C C . ARG B 1 200 ? -12.742 12.078 -2.553 1 60.62 200 ARG B C 1
ATOM 3925 O O . ARG B 1 200 ? -13.961 12.258 -2.607 1 60.62 200 ARG B O 1
ATOM 3932 N N . GLU B 1 201 ? -12.164 11.055 -2.848 1 66.56 201 GLU B N 1
ATOM 3933 C CA . GLU B 1 201 ? -12.906 9.836 -3.156 1 66.56 201 GLU B CA 1
ATOM 3934 C C . GLU B 1 201 ? -13.367 9.133 -1.882 1 66.56 201 GLU B C 1
ATOM 3936 O O . GLU B 1 201 ? -14.352 8.383 -1.898 1 66.56 201 GLU B O 1
ATOM 3941 N N . TRP B 1 202 ? -12.766 9.625 -0.833 1 77.94 202 TRP B N 1
ATOM 3942 C CA . TRP B 1 202 ? -13.023 8.906 0.411 1 77.94 202 TRP B CA 1
ATOM 3943 C C . TRP B 1 202 ? -13.625 9.828 1.461 1 77.94 202 TRP B C 1
ATOM 3945 O O . TRP B 1 202 ? -13.391 11.039 1.438 1 77.94 202 TRP B O 1
ATOM 3955 N N . THR B 1 203 ? -14.477 9.219 2.277 1 86.25 203 THR B N 1
ATOM 3956 C CA . THR B 1 203 ? -14.961 9.961 3.438 1 86.25 203 THR B CA 1
ATOM 3957 C C . THR B 1 203 ? -13.805 10.328 4.363 1 86.25 203 THR B C 1
ATOM 3959 O O . THR B 1 203 ? -12.977 9.477 4.699 1 86.25 203 THR B O 1
ATOM 3962 N N . GLY B 1 204 ? -13.75 11.641 4.656 1 92 204 GLY B N 1
ATOM 3963 C CA . GLY B 1 204 ? -12.648 12.102 5.484 1 92 204 GLY B CA 1
ATOM 3964 C C . GLY B 1 204 ? -13.102 12.875 6.707 1 92 204 GLY B C 1
ATOM 3965 O O . GLY B 1 204 ? -14.281 12.844 7.066 1 92 204 GLY B O 1
ATOM 3966 N N . TRP B 1 205 ? -12.18 13.469 7.355 1 94.25 205 TRP B N 1
ATOM 3967 C CA . TRP B 1 205 ? -12.406 14.18 8.609 1 94.25 205 TRP B CA 1
ATOM 3968 C C . TRP B 1 205 ? -13.383 15.336 8.414 1 94.25 205 TRP B C 1
ATOM 3970 O O . TRP B 1 205 ? -14.227 15.602 9.273 1 94.25 205 TRP B O 1
ATOM 3980 N N . ARG B 1 206 ? -13.289 15.945 7.301 1 88.94 206 ARG B N 1
ATOM 3981 C CA . ARG B 1 206 ? -14.164 17.094 7.043 1 88.94 206 ARG B CA 1
ATOM 3982 C C . ARG B 1 206 ? -15.633 16.672 7.062 1 88.94 206 ARG B C 1
ATOM 3984 O O . ARG B 1 206 ? -16.453 17.312 7.723 1 88.94 206 ARG B O 1
ATOM 3991 N N . GLU B 1 207 ? -15.883 15.641 6.316 1 91 207 GLU B N 1
ATOM 3992 C CA . GLU B 1 207 ? -17.25 15.125 6.277 1 91 207 GLU B CA 1
ATOM 3993 C C . GLU B 1 207 ? -17.719 14.695 7.664 1 91 207 GLU B C 1
ATOM 3995 O O . GLU B 1 207 ? -18.875 14.922 8.039 1 91 207 GLU B O 1
ATOM 4000 N N . TRP B 1 208 ? -16.844 14.086 8.398 1 95.44 208 TRP B N 1
ATOM 4001 C CA . TRP B 1 208 ? -17.219 13.609 9.727 1 95.44 208 TRP B CA 1
ATOM 4002 C C . TRP B 1 208 ? -17.516 14.773 10.664 1 95.44 208 TRP B C 1
ATOM 4004 O O . TRP B 1 208 ? -18.547 14.789 11.336 1 95.44 208 TRP B O 1
ATOM 4014 N N . PHE B 1 209 ? -16.672 15.781 10.711 1 94.88 209 PHE B N 1
ATOM 4015 C CA . PHE B 1 209 ? -16.891 16.922 11.594 1 94.88 209 PHE B CA 1
ATOM 4016 C C . PHE B 1 209 ? -18.172 17.656 11.227 1 94.88 209 PHE B C 1
ATOM 4018 O O . PHE B 1 209 ? -18.922 18.078 12.109 1 94.88 209 PHE B O 1
ATOM 4025 N N . GLU B 1 210 ? -18.391 17.75 9.93 1 93 210 GLU B N 1
ATOM 4026 C CA . GLU B 1 210 ? -19.625 18.375 9.477 1 93 210 GLU B CA 1
ATOM 4027 C C . GLU B 1 210 ? -20.844 17.625 9.992 1 93 210 GLU B C 1
ATOM 4029 O O . GLU B 1 210 ? -21.828 18.234 10.422 1 93 210 GLU B O 1
ATOM 4034 N N . SER B 1 211 ? -20.734 16.359 9.961 1 94.62 211 SER B N 1
ATOM 4035 C CA . SER B 1 211 ? -21.844 15.531 10.422 1 94.62 211 SER B CA 1
ATOM 4036 C C . SER B 1 211 ? -22.062 15.688 11.93 1 94.62 211 SER B C 1
ATOM 4038 O O . SER B 1 211 ? -23.141 15.391 12.438 1 94.62 211 SER B O 1
ATOM 4040 N N . GLN B 1 212 ? -21.047 16.094 12.664 1 95.31 212 GLN B N 1
ATOM 4041 C CA . GLN B 1 212 ? -21.109 16.312 14.102 1 95.31 212 GLN B CA 1
ATOM 4042 C C . GLN B 1 212 ? -21.406 17.781 14.414 1 95.31 212 GLN B C 1
ATOM 4044 O O . GLN B 1 212 ? -21.312 18.203 15.57 1 95.31 212 GLN B O 1
ATOM 4049 N N . GLN B 1 213 ? -21.656 18.547 13.43 1 94.12 213 GLN B N 1
ATOM 4050 C CA . GLN B 1 213 ? -22.031 19.953 13.539 1 94.12 213 GLN B CA 1
ATOM 4051 C C . GLN B 1 213 ? -20.844 20.797 14.039 1 94.12 213 GLN B C 1
ATOM 4053 O O . GLN B 1 213 ? -21.031 21.719 14.836 1 94.12 213 GLN B O 1
ATOM 4058 N N . VAL B 1 214 ? -19.719 20.375 13.781 1 91.81 214 VAL B N 1
ATOM 4059 C CA . VAL B 1 214 ? -18.516 21.156 14.039 1 91.81 214 VAL B CA 1
ATOM 4060 C C . VAL B 1 214 ? -18.094 21.891 12.766 1 91.81 214 VAL B C 1
ATOM 4062 O O . VAL B 1 214 ? -17.781 21.25 11.758 1 91.81 214 VAL B O 1
ATOM 4065 N N . PRO B 1 215 ? -18.188 23.234 12.859 1 84.81 215 PRO B N 1
ATOM 4066 C CA . PRO B 1 215 ? -17.844 23.953 11.641 1 84.81 215 PRO B CA 1
ATOM 4067 C C . PRO B 1 215 ? -16.328 24.031 11.398 1 84.81 215 PRO B C 1
ATOM 4069 O O . PRO B 1 215 ? -15.57 24.328 12.32 1 84.81 215 PRO B O 1
ATOM 4072 N N . GLY B 1 216 ? -15.883 23.703 10.242 1 81.38 216 GLY B N 1
ATOM 4073 C CA . GLY B 1 216 ? -14.5 23.891 9.836 1 81.38 216 GLY B CA 1
ATOM 4074 C C . GLY B 1 216 ? -13.602 22.75 10.25 1 81.38 216 GLY B C 1
ATOM 4075 O O . GLY B 1 216 ? -13.875 22.047 11.234 1 81.38 216 GLY B O 1
ATOM 4076 N N . PHE B 1 217 ? -12.688 22.344 9.539 1 83.69 217 PHE B N 1
ATOM 4077 C CA . PHE B 1 217 ? -11.68 21.328 9.82 1 83.69 217 PHE B CA 1
ATOM 4078 C C . PHE B 1 217 ? -10.289 21.953 9.875 1 83.69 217 PHE B C 1
ATOM 4080 O O . PHE B 1 217 ? -9.586 22.016 8.867 1 83.69 217 PHE B O 1
ATOM 4087 N N . PHE B 1 218 ? -9.898 22.422 11.125 1 82.44 218 PHE B N 1
ATOM 4088 C CA . PHE B 1 218 ? -8.609 23.047 11.367 1 82.44 218 PHE B CA 1
ATOM 4089 C C . PHE B 1 218 ? -7.891 22.359 12.531 1 82.44 218 PHE B C 1
ATOM 4091 O O . PHE B 1 218 ? -7.781 22.938 13.617 1 82.44 218 PHE B O 1
ATOM 4098 N N . PRO B 1 219 ? -7.371 21.203 12.25 1 87.62 219 PRO B N 1
ATOM 4099 C CA . PRO B 1 219 ? -6.699 20.484 13.344 1 87.62 219 PRO B CA 1
ATOM 4100 C C . PRO B 1 219 ? -5.398 21.172 13.773 1 87.62 219 PRO B C 1
ATOM 4102 O O . PRO B 1 219 ? -4.672 21.703 12.938 1 87.62 219 PRO B O 1
ATOM 4105 N N . ARG B 1 220 ? -5.148 21.156 15.031 1 83.12 220 ARG B N 1
ATOM 4106 C CA . ARG B 1 220 ? -3.912 21.703 15.578 1 83.12 220 ARG B CA 1
ATOM 4107 C C . ARG B 1 220 ? -2.697 20.938 15.062 1 83.12 220 ARG B C 1
ATOM 4109 O O . ARG B 1 220 ? -1.673 21.547 14.734 1 83.12 220 ARG B O 1
ATOM 4116 N N . GLN B 1 221 ? -2.787 19.609 15.125 1 89 221 GLN B N 1
ATOM 4117 C CA . GLN B 1 221 ? -1.731 18.719 14.664 1 89 221 GLN B CA 1
ATOM 4118 C C . GLN B 1 221 ? -2.297 17.609 13.773 1 89 221 GLN B C 1
ATOM 4120 O O . GLN B 1 221 ? -3.381 17.094 14.047 1 89 221 GLN B O 1
ATOM 4125 N N . CYS B 1 222 ? -1.455 17.297 12.711 1 91.25 222 CYS B N 1
ATOM 4126 C CA . CYS B 1 222 ? -1.922 16.219 11.836 1 91.25 222 CYS B CA 1
ATOM 4127 C C . CYS B 1 222 ? -0.749 15.43 11.273 1 91.25 222 CYS B C 1
ATOM 4129 O O . CYS B 1 222 ? 0.323 15.984 11.023 1 91.25 222 CYS B O 1
ATOM 4131 N N . TRP B 1 223 ? -0.937 14.188 11.195 1 94.25 223 TRP B N 1
ATOM 4132 C CA . TRP B 1 223 ? -0.171 13.328 10.289 1 94.25 223 TRP B CA 1
ATOM 4133 C C . TRP B 1 223 ? -0.987 12.977 9.047 1 94.25 223 TRP B C 1
ATOM 4135 O O . TRP B 1 223 ? -2.172 12.648 9.148 1 94.25 223 TRP B O 1
ATOM 4145 N N . ARG B 1 224 ? -0.338 13.148 7.941 1 93.81 224 ARG B N 1
ATOM 4146 C CA . ARG B 1 224 ? -1.031 12.867 6.688 1 93.81 224 ARG B CA 1
ATOM 4147 C C . ARG B 1 224 ? -0.337 11.75 5.914 1 93.81 224 ARG B C 1
ATOM 4149 O O . ARG B 1 224 ? 0.888 11.625 5.965 1 93.81 224 ARG B O 1
ATOM 4156 N N . ALA B 1 225 ? -1.124 10.977 5.285 1 95.31 225 ALA B N 1
ATOM 4157 C CA . ALA B 1 225 ? -0.593 9.945 4.398 1 95.31 225 ALA B CA 1
ATOM 4158 C C . ALA B 1 225 ? -1.604 9.578 3.314 1 95.31 225 ALA B C 1
ATOM 4160 O O . ALA B 1 225 ? -2.814 9.625 3.545 1 95.31 225 ALA B O 1
ATOM 4161 N N . ASN B 1 226 ? -1.12 9.195 2.166 1 92.44 226 ASN B N 1
ATOM 4162 C CA . ASN B 1 226 ? -1.991 8.695 1.107 1 92.44 226 ASN B CA 1
ATOM 4163 C C . ASN B 1 226 ? -2.15 7.18 1.179 1 92.44 226 ASN B C 1
ATOM 4165 O O . ASN B 1 226 ? -2.316 6.52 0.152 1 92.44 226 ASN B O 1
ATOM 4169 N N . ASN B 1 227 ? -1.974 6.691 2.277 1 94.69 227 ASN B N 1
ATOM 4170 C CA . ASN B 1 227 ? -2.029 5.262 2.551 1 94.69 227 ASN B CA 1
ATOM 4171 C C . ASN B 1 227 ? -2.719 4.973 3.881 1 94.69 227 ASN B C 1
ATOM 4173 O O . ASN B 1 227 ? -2.152 5.219 4.945 1 94.69 227 ASN B O 1
ATOM 4177 N N . TYR B 1 228 ? -3.869 4.348 3.818 1 95.31 228 TYR B N 1
ATOM 4178 C CA . TYR B 1 228 ? -4.695 4.172 5.008 1 95.31 228 TYR B CA 1
ATOM 4179 C C . TYR B 1 228 ? -4.07 3.162 5.961 1 95.31 228 TYR B C 1
ATOM 4181 O O . TYR B 1 228 ? -4.098 3.352 7.18 1 95.31 228 TYR B O 1
ATOM 4189 N N . PRO B 1 229 ? -3.492 2.047 5.469 1 96.56 229 PRO B N 1
ATOM 4190 C CA . PRO B 1 229 ? -2.838 1.113 6.391 1 96.56 229 PRO B CA 1
ATOM 4191 C C . PRO B 1 229 ? -1.772 1.785 7.254 1 96.56 229 PRO B C 1
ATOM 4193 O O . PRO B 1 229 ? -1.647 1.474 8.438 1 96.56 229 PRO B O 1
ATOM 4196 N N . PHE B 1 230 ? -1.064 2.699 6.688 1 96.5 230 PHE B N 1
ATOM 4197 C CA . PHE B 1 230 ? -0.073 3.434 7.465 1 96.5 230 PHE B CA 1
ATOM 4198 C C . PHE B 1 230 ? -0.737 4.203 8.602 1 96.5 230 PHE B C 1
ATOM 4200 O O . PHE B 1 230 ? -0.237 4.211 9.727 1 96.5 230 PHE B O 1
ATOM 4207 N N . LEU B 1 231 ? -1.804 4.828 8.328 1 97.81 231 LEU B N 1
ATOM 4208 C CA . LEU B 1 231 ? -2.512 5.617 9.328 1 97.81 231 LEU B CA 1
ATOM 4209 C C . LEU B 1 231 ? -3.066 4.723 10.438 1 97.81 231 LEU B C 1
ATOM 4211 O O . LEU B 1 231 ? -3.061 5.102 11.609 1 97.81 231 LEU B O 1
ATOM 4215 N N . VAL B 1 232 ? -3.568 3.555 10.062 1 98.25 232 VAL B N 1
ATOM 4216 C CA . VAL B 1 232 ? -4.066 2.611 11.055 1 98.25 232 VAL B CA 1
ATOM 4217 C C . VAL B 1 232 ? -2.93 2.191 11.984 1 98.25 232 VAL B C 1
ATOM 4219 O O . VAL B 1 232 ? -3.1 2.156 13.203 1 98.25 232 VAL B O 1
ATOM 4222 N N . GLN B 1 233 ? -1.796 1.923 11.406 1 97.25 233 GLN B N 1
ATOM 4223 C CA . GLN B 1 233 ? -0.644 1.544 12.219 1 97.25 233 GLN B CA 1
ATOM 4224 C C . GLN B 1 233 ? -0.245 2.67 13.164 1 97.25 233 GLN B C 1
ATOM 4226 O O . GLN B 1 233 ? 0.054 2.426 14.336 1 97.25 233 GLN B O 1
ATOM 4231 N N . ALA B 1 234 ? -0.238 3.846 12.664 1 97.5 234 ALA B N 1
ATOM 4232 C CA . ALA B 1 234 ? 0.094 5.008 13.492 1 97.5 234 ALA B CA 1
ATOM 4233 C C . ALA B 1 234 ? -0.865 5.137 14.672 1 97.5 234 ALA B C 1
ATOM 4235 O O . ALA B 1 234 ? -0.443 5.422 15.789 1 97.5 234 ALA B O 1
ATOM 4236 N N . ALA B 1 235 ? -2.141 4.914 14.43 1 98.31 235 ALA B N 1
ATOM 4237 C CA . ALA B 1 235 ? -3.148 5.004 15.484 1 98.31 235 ALA B CA 1
ATOM 4238 C C . ALA B 1 235 ? -2.922 3.936 16.547 1 98.31 235 ALA B C 1
ATOM 4240 O O . ALA B 1 235 ? -2.969 4.223 17.75 1 98.31 235 ALA B O 1
ATOM 4241 N N . VAL B 1 236 ? -2.662 2.74 16.078 1 97.81 236 VAL B N 1
ATOM 4242 C CA . VAL B 1 236 ? -2.445 1.613 16.984 1 97.81 236 VAL B CA 1
ATOM 4243 C C . VAL B 1 236 ? -1.223 1.881 17.859 1 97.81 236 VAL B C 1
ATOM 4245 O O . VAL B 1 236 ? -1.2 1.507 19.031 1 97.81 236 VAL B O 1
ATOM 4248 N N . GLN B 1 237 ? -0.263 2.555 17.297 1 96.44 237 GLN B N 1
ATOM 4249 C CA . GLN B 1 237 ? 0.982 2.836 18 1 96.44 237 GLN B CA 1
ATOM 4250 C C . GLN B 1 237 ? 0.831 4.043 18.922 1 96.44 237 GLN B C 1
ATOM 4252 O O . GLN B 1 237 ? 1.763 4.398 19.656 1 96.44 237 GLN B O 1
ATOM 4257 N N . GLY B 1 238 ? -0.287 4.684 18.844 1 96.38 238 GLY B N 1
ATOM 4258 C CA . GLY B 1 238 ? -0.563 5.793 19.734 1 96.38 238 GLY B CA 1
ATOM 4259 C C . GLY B 1 238 ? -0.063 7.125 19.219 1 96.38 238 GLY B C 1
ATOM 4260 O O . GLY B 1 238 ? 0.318 8 19.984 1 96.38 238 GLY B O 1
ATOM 4261 N N . ASP B 1 239 ? -0.071 7.262 17.922 1 96.06 239 ASP B N 1
ATOM 4262 C CA . ASP B 1 239 ? 0.499 8.477 17.359 1 96.06 239 ASP B CA 1
ATOM 4263 C C . ASP B 1 239 ? -0.587 9.516 17.078 1 96.06 239 ASP B C 1
ATOM 4265 O O . ASP B 1 239 ? -0.287 10.648 16.703 1 96.06 239 ASP B O 1
ATOM 4269 N N . GLY B 1 240 ? -1.821 9.141 17.234 1 97.44 240 GLY B N 1
ATOM 4270 C CA . GLY B 1 240 ? -2.914 10.07 17 1 97.44 240 GLY B CA 1
ATOM 4271 C C . GLY B 1 240 ? -4.27 9.391 16.922 1 97.44 240 GLY B C 1
ATOM 4272 O O . GLY B 1 240 ? -4.406 8.227 17.297 1 97.44 240 GLY B O 1
ATOM 4273 N N . ILE B 1 241 ? -5.266 10.234 16.5 1 98.38 241 ILE B N 1
ATOM 4274 C CA . ILE B 1 241 ? -6.645 9.773 16.359 1 98.38 241 ILE B CA 1
ATOM 4275 C C . ILE B 1 241 ? -6.949 9.484 14.891 1 98.38 241 ILE B C 1
ATOM 4277 O O . ILE B 1 241 ? -6.742 10.336 14.023 1 98.38 241 ILE B O 1
ATOM 4281 N N . LEU B 1 242 ? -7.422 8.281 14.664 1 98.56 242 LEU B N 1
ATOM 4282 C CA . LEU B 1 242 ? -7.773 7.793 13.328 1 98.56 242 LEU B CA 1
ATOM 4283 C C . LEU B 1 242 ? -9.258 7.996 13.047 1 98.56 242 LEU B C 1
ATOM 4285 O O . LEU B 1 242 ? -10.094 7.789 13.93 1 98.56 242 LEU B O 1
ATOM 4289 N N . LEU B 1 243 ? -9.555 8.5 11.828 1 97.88 243 LEU B N 1
ATOM 4290 C CA . LEU B 1 243 ? -10.922 8.258 11.391 1 97.88 243 LEU B CA 1
ATOM 4291 C C . LEU B 1 243 ? -11.094 6.816 10.93 1 97.88 243 LEU B C 1
ATOM 4293 O O . LEU B 1 243 ? -10.805 6.488 9.781 1 97.88 243 LEU B O 1
ATOM 4297 N N . GLY B 1 244 ? -11.578 6.066 11.836 1 97.62 244 GLY B N 1
ATOM 4298 C CA . GLY B 1 244 ? -11.672 4.637 11.594 1 97.62 244 GLY B CA 1
ATOM 4299 C C . GLY B 1 244 ? -12.836 4.258 10.695 1 97.62 244 GLY B C 1
ATOM 4300 O O . GLY B 1 244 ? -13.945 4.77 10.867 1 97.62 244 GLY B O 1
ATOM 4301 N N . TRP B 1 245 ? -12.555 3.469 9.75 1 95.31 245 TRP B N 1
ATOM 4302 C CA . TRP B 1 245 ? -13.586 2.76 8.992 1 95.31 245 TRP B CA 1
ATOM 4303 C C . TRP B 1 245 ? -13.883 1.405 9.625 1 95.31 245 TRP B C 1
ATOM 4305 O O . TRP B 1 245 ? -13.109 0.46 9.484 1 95.31 245 TRP B O 1
ATOM 4315 N N . GLU B 1 246 ? -14.992 1.326 10.211 1 95.56 246 GLU B N 1
ATOM 4316 C CA . GLU B 1 246 ? -15.32 0.22 11.102 1 95.56 246 GLU B CA 1
ATOM 4317 C C . GLU B 1 246 ? -15.133 -1.126 10.406 1 95.56 246 GLU B C 1
ATOM 4319 O O . GLU B 1 246 ? -14.523 -2.041 10.969 1 95.56 246 GLU B O 1
ATOM 4324 N N . GLY B 1 247 ? -15.625 -1.269 9.227 1 94.12 247 GLY B N 1
ATOM 4325 C CA . GLY B 1 247 ? -15.531 -2.521 8.492 1 94.12 247 GLY B CA 1
ATOM 4326 C C . GLY B 1 247 ? -14.102 -2.939 8.219 1 94.12 247 GLY B C 1
ATOM 4327 O O . GLY B 1 247 ? -13.781 -4.129 8.242 1 94.12 247 GLY B O 1
ATOM 4328 N N . LEU B 1 248 ? -13.203 -2.004 8.023 1 94.69 248 LEU B N 1
ATOM 4329 C CA . LEU B 1 248 ? -11.82 -2.273 7.645 1 94.69 248 LEU B CA 1
ATOM 4330 C C . LEU B 1 248 ? -10.977 -2.625 8.867 1 94.69 248 LEU B C 1
ATOM 4332 O O . LEU B 1 248 ? -10.031 -3.408 8.773 1 94.69 248 LEU B O 1
ATOM 4336 N N . VAL B 1 249 ? -11.336 -2.014 10.023 1 97.25 249 VAL B N 1
ATOM 4337 C CA . VAL B 1 249 ? -10.453 -2.156 11.18 1 97.25 249 VAL B CA 1
ATOM 4338 C C . VAL B 1 249 ? -11.133 -3.012 12.242 1 97.25 249 VAL B C 1
ATOM 4340 O O . VAL B 1 249 ? -10.867 -2.85 13.438 1 97.25 249 VAL B O 1
ATOM 4343 N N . GLN B 1 250 ? -11.961 -3.904 11.852 1 95.12 250 GLN B N 1
ATOM 4344 C CA . GLN B 1 250 ? -12.711 -4.754 12.773 1 95.12 250 GLN B CA 1
ATOM 4345 C C . GLN B 1 250 ? -11.766 -5.562 13.656 1 95.12 250 GLN B C 1
ATOM 4347 O O . GLN B 1 250 ? -12.016 -5.727 14.852 1 95.12 250 GLN B O 1
ATOM 4352 N N . ASP B 1 251 ? -10.727 -6.07 13.109 1 95.56 251 ASP B N 1
ATOM 4353 C CA . ASP B 1 251 ? -9.805 -6.91 13.859 1 95.56 251 ASP B CA 1
ATOM 4354 C C . ASP B 1 251 ? -9.094 -6.105 14.945 1 95.56 251 ASP B C 1
ATOM 4356 O O . ASP B 1 251 ? -8.898 -6.594 16.062 1 95.56 251 ASP B O 1
ATOM 4360 N N . GLN B 1 252 ? -8.68 -4.895 14.617 1 97.5 252 GLN B N 1
ATOM 4361 C CA . GLN B 1 252 ? -8.023 -4.027 15.586 1 97.5 252 GLN B CA 1
ATOM 4362 C C . GLN B 1 252 ? -8.977 -3.652 16.719 1 97.5 252 GLN B C 1
ATOM 4364 O O . GLN B 1 252 ? -8.555 -3.523 17.875 1 97.5 252 GLN B O 1
ATOM 4369 N N . ILE B 1 253 ? -10.266 -3.502 16.359 1 97.38 253 ILE B N 1
ATOM 4370 C CA . ILE B 1 253 ? -11.289 -3.201 17.359 1 97.38 253 ILE B CA 1
ATOM 4371 C C . ILE B 1 253 ? -11.477 -4.406 18.281 1 97.38 253 ILE B C 1
ATOM 4373 O O . ILE B 1 253 ? -11.461 -4.27 19.5 1 97.38 253 ILE B O 1
ATOM 4377 N N . THR B 1 254 ? -11.586 -5.562 17.703 1 96.56 254 THR B N 1
ATOM 4378 C CA . THR B 1 254 ? -11.844 -6.793 18.453 1 96.56 254 THR B CA 1
ATOM 4379 C C . THR B 1 254 ? -10.688 -7.117 19.391 1 96.56 254 THR B C 1
ATOM 4381 O O . THR B 1 254 ? -10.898 -7.59 20.5 1 96.56 254 THR B O 1
ATOM 4384 N N . ARG B 1 255 ? -9.469 -6.809 19 1 96.88 255 ARG B N 1
ATOM 4385 C CA . ARG B 1 255 ? -8.289 -7.09 19.797 1 96.88 255 ARG B CA 1
ATOM 4386 C C . ARG B 1 255 ? -8.047 -5.988 20.828 1 96.88 255 ARG B C 1
ATOM 4388 O O . ARG B 1 255 ? -7.098 -6.055 21.609 1 96.88 255 ARG B O 1
ATOM 4395 N N . GLY B 1 256 ? -8.812 -4.945 20.734 1 97.62 256 GLY B N 1
ATOM 4396 C CA . GLY B 1 256 ? -8.711 -3.857 21.703 1 97.62 256 GLY B CA 1
ATOM 4397 C C . GLY B 1 256 ? -7.582 -2.893 21.391 1 97.62 256 GLY B C 1
ATOM 4398 O O . GLY B 1 256 ? -7.188 -2.094 22.234 1 97.62 256 GLY B O 1
ATOM 4399 N N . GLU B 1 257 ? -7.078 -2.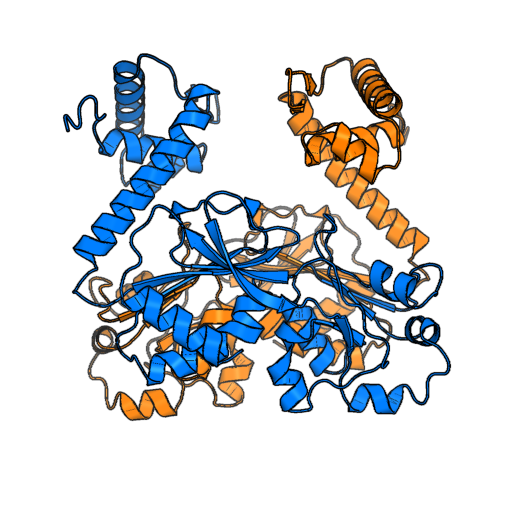963 20.234 1 98.12 257 GLU B N 1
ATOM 4400 C CA . GLU B 1 257 ? -5.988 -2.084 19.812 1 98.12 257 GLU B CA 1
ATOM 4401 C C . GLU B 1 257 ? -6.504 -0.692 19.469 1 98.12 257 GLU B C 1
ATOM 4403 O O . GLU B 1 257 ? -5.777 0.296 19.594 1 98.12 257 GLU B O 1
ATOM 4408 N N . LEU B 1 258 ? -7.723 -0.685 18.969 1 98.5 258 LEU B N 1
ATOM 4409 C CA . LEU B 1 258 ? -8.414 0.564 18.672 1 98.5 258 LEU B CA 1
ATOM 4410 C C . LEU B 1 258 ? -9.719 0.665 19.453 1 98.5 258 LEU B C 1
ATOM 4412 O O . LEU B 1 258 ? -10.492 -0.298 19.516 1 98.5 258 LEU B O 1
ATOM 4416 N N . VAL B 1 259 ? -9.914 1.802 20.047 1 98.25 259 VAL B N 1
ATOM 4417 C CA . VAL B 1 259 ? -11.141 2.094 20.781 1 98.25 259 VAL B CA 1
ATOM 4418 C C . VAL B 1 259 ? -11.719 3.428 20.312 1 98.25 259 VAL B C 1
ATOM 4420 O O . VAL B 1 259 ? -10.992 4.277 19.797 1 98.25 259 VAL B O 1
ATOM 4423 N N . PRO B 1 260 ? -13.062 3.58 20.453 1 97.81 260 PRO B N 1
ATOM 4424 C CA . PRO B 1 260 ? -13.648 4.855 20.047 1 97.81 260 PRO B CA 1
ATOM 4425 C C . PRO B 1 260 ? -13.109 6.039 20.844 1 97.81 260 PRO B C 1
ATOM 4427 O O . PRO B 1 260 ? -13.086 6.004 22.078 1 97.81 260 PRO B O 1
ATOM 4430 N N . ALA B 1 261 ? -12.625 7.008 20.109 1 97.94 261 ALA B N 1
ATOM 4431 C CA . ALA B 1 261 ? -12.227 8.266 20.75 1 97.94 261 ALA B CA 1
ATOM 4432 C C . ALA B 1 261 ? -13.43 9.172 20.969 1 97.94 261 ALA B C 1
ATOM 4434 O O . ALA B 1 261 ? -13.391 10.055 21.828 1 97.94 261 ALA B O 1
ATOM 4435 N N . TRP B 1 262 ? -14.375 8.992 20.172 1 96.38 262 TRP B N 1
ATOM 4436 C CA . TRP B 1 262 ? -15.656 9.688 20.203 1 96.38 262 TRP B CA 1
ATOM 4437 C C . TRP B 1 262 ? -16.781 8.789 19.688 1 96.38 262 TRP B C 1
ATOM 4439 O O . TRP B 1 262 ? -16.578 8.047 18.719 1 96.38 262 TRP B O 1
ATOM 4449 N N . PRO B 1 263 ? -17.969 8.844 20.25 1 93.69 263 PRO B N 1
ATOM 4450 C CA . PRO B 1 263 ? -19 7.875 19.891 1 93.69 263 PRO B CA 1
ATOM 4451 C C . PRO B 1 263 ? -19.75 8.25 18.609 1 93.69 263 PRO B C 1
ATOM 4453 O O . PRO B 1 263 ? -20.391 7.406 18 1 93.69 263 PRO B O 1
ATOM 4456 N N . GLY B 1 264 ? -19.734 9.477 18.172 1 95.38 264 GLY B N 1
ATOM 4457 C CA . GLY B 1 264 ? -20.484 9.898 17 1 95.38 264 GLY B CA 1
ATOM 4458 C C . GLY B 1 264 ? -20.047 9.203 15.727 1 95.38 264 GLY B C 1
ATOM 4459 O O . GLY B 1 264 ? -18.938 9.445 15.242 1 95.38 264 GLY B O 1
ATOM 4460 N N . LYS B 1 265 ? -20.969 8.406 15.141 1 96.81 265 LYS B N 1
ATOM 4461 C CA . LYS B 1 265 ? -20.688 7.676 13.914 1 96.81 265 LYS B CA 1
ATOM 4462 C C . LYS B 1 265 ? -21.25 8.406 12.695 1 96.81 265 LYS B C 1
ATOM 4464 O O . LYS B 1 265 ? -22.25 9.102 12.797 1 96.81 265 LYS B O 1
ATOM 4469 N N . LEU B 1 266 ? -20.516 8.297 11.648 1 96.12 266 LEU B N 1
ATOM 4470 C CA . LEU B 1 266 ? -21 8.758 10.352 1 96.12 266 LEU B CA 1
ATOM 4471 C C . LEU B 1 266 ? -21.234 7.582 9.406 1 96.12 266 LEU B C 1
ATOM 4473 O O . LEU B 1 266 ? -20.312 6.82 9.125 1 96.12 266 LEU B O 1
ATOM 4477 N N . GLY B 1 267 ? -22.484 7.375 9 1 93.62 267 GLY B N 1
ATOM 4478 C CA . GLY B 1 267 ? -22.781 6.484 7.891 1 93.62 267 GLY B CA 1
ATOM 4479 C C . GLY B 1 267 ? -22.641 7.145 6.535 1 93.62 267 GLY B C 1
ATOM 4480 O O . GLY B 1 267 ? -23.5 7.91 6.109 1 93.62 267 GLY B O 1
ATOM 4481 N N . ALA B 1 268 ? -21.531 6.836 5.926 1 86.81 268 ALA B N 1
ATOM 4482 C CA . ALA B 1 268 ? -21.266 7.469 4.637 1 86.81 268 ALA B CA 1
ATOM 4483 C C . ALA B 1 268 ? -22.078 6.809 3.525 1 86.81 268 ALA B C 1
ATOM 4485 O O . ALA B 1 268 ? -22.766 5.805 3.756 1 86.81 268 ALA B O 1
ATOM 4486 N N . ALA B 1 269 ? -22.062 7.441 2.369 1 84.25 269 ALA B N 1
ATOM 4487 C CA . ALA B 1 269 ? -22.891 6.992 1.254 1 84.25 269 ALA B CA 1
ATOM 4488 C C . ALA B 1 269 ? -22.25 5.805 0.539 1 84.25 269 ALA B C 1
ATOM 4490 O O . ALA B 1 269 ? -22.953 4.996 -0.076 1 84.25 269 ALA B O 1
ATOM 4491 N N . GLY B 1 270 ? -21.078 5.699 0.742 1 89.06 270 GLY B N 1
ATOM 4492 C CA . GLY B 1 270 ? -20.391 4.602 0.075 1 89.06 270 GLY B CA 1
ATOM 4493 C C . GLY B 1 270 ? -20.594 3.268 0.77 1 89.06 270 GLY B C 1
ATOM 4494 O O . GLY B 1 270 ? -21.141 3.209 1.87 1 89.06 270 GLY B O 1
ATOM 4495 N N . LYS B 1 271 ? -20.297 2.191 0.037 1 92.88 271 LYS B N 1
ATOM 4496 C CA . LYS B 1 271 ? -20.312 0.822 0.544 1 92.88 271 LYS B CA 1
ATOM 4497 C C . LYS B 1 271 ? -19.109 0.034 0.035 1 92.88 271 LYS B C 1
ATOM 4499 O O . LYS B 1 271 ? -18.484 0.414 -0.959 1 92.88 271 LYS B O 1
ATOM 4504 N N . CYS B 1 272 ? -18.844 -0.958 0.846 1 94.38 272 CYS B N 1
ATOM 4505 C CA . CYS B 1 272 ? -17.859 -1.913 0.364 1 94.38 272 CYS B CA 1
ATOM 4506 C C . CYS B 1 272 ? -18.516 -3 -0.479 1 94.38 272 CYS B C 1
ATOM 4508 O O . CYS B 1 272 ? -19.328 -3.773 0.024 1 94.38 272 CYS B O 1
ATOM 4510 N N . PHE B 1 273 ? -18.047 -3.047 -1.739 1 94.75 273 PHE B N 1
ATOM 4511 C CA . PHE B 1 273 ? -18.672 -3.992 -2.662 1 94.75 273 PHE B CA 1
ATOM 4512 C C . PHE B 1 273 ? -17.719 -5.133 -2.988 1 94.75 273 PHE B C 1
ATOM 4514 O O . PHE B 1 273 ? -16.516 -4.914 -3.16 1 94.75 273 PHE B O 1
ATOM 4521 N N . LEU B 1 274 ? -18.234 -6.312 -2.922 1 95.75 274 LEU B N 1
ATOM 4522 C CA . LEU B 1 274 ? -17.625 -7.461 -3.59 1 95.75 274 LEU B CA 1
ATOM 4523 C C . LEU B 1 274 ? -18.203 -7.637 -4.992 1 95.75 274 LEU B C 1
ATOM 4525 O O . LEU B 1 274 ? -19.406 -7.805 -5.16 1 95.75 274 LEU B O 1
ATOM 4529 N N . MET B 1 275 ? -17.281 -7.566 -5.969 1 95.44 275 MET B N 1
ATOM 4530 C CA . MET B 1 275 ? -17.781 -7.496 -7.34 1 95.44 275 MET B CA 1
ATOM 4531 C C . MET B 1 275 ? -17.125 -8.57 -8.211 1 95.44 275 MET B C 1
ATOM 4533 O O . MET B 1 275 ? -15.945 -8.875 -8.039 1 95.44 275 MET B O 1
ATOM 4537 N N . THR B 1 276 ? -17.906 -9.109 -9.125 1 93.12 276 THR B N 1
ATOM 4538 C CA . THR B 1 276 ? -17.422 -10.047 -10.141 1 93.12 276 THR B CA 1
ATOM 4539 C C . THR B 1 276 ? -17.922 -9.633 -11.531 1 93.12 276 THR B C 1
ATOM 4541 O O . THR B 1 276 ? -19 -9.055 -11.664 1 93.12 276 THR B O 1
ATOM 4544 N N . PRO B 1 277 ? -17.094 -9.906 -12.5 1 86.12 277 PRO B N 1
ATOM 4545 C CA . PRO B 1 277 ? -17.562 -9.602 -13.852 1 86.12 277 PRO B CA 1
ATOM 4546 C C . PRO B 1 277 ? -18.812 -10.414 -14.234 1 86.12 277 PRO B C 1
ATOM 4548 O O . PRO B 1 277 ? -18.844 -11.625 -14.031 1 86.12 277 PRO B O 1
ATOM 4551 N N . LYS B 1 278 ? -19.828 -9.742 -14.742 1 79.88 278 LYS B N 1
ATOM 4552 C CA . LYS B 1 278 ? -21.109 -10.375 -15.055 1 79.88 278 LYS B CA 1
ATOM 4553 C C . LYS B 1 278 ? -20.953 -11.406 -16.156 1 79.88 278 LYS B C 1
ATOM 4555 O O . LYS B 1 278 ? -21.547 -12.492 -16.094 1 79.88 278 LYS B O 1
ATOM 4560 N N . GLU B 1 279 ? -20.328 -11.078 -17.203 1 66.81 279 GLU B N 1
ATOM 4561 C CA . GLU B 1 279 ? -20.359 -11.898 -18.406 1 66.81 279 GLU B CA 1
ATOM 4562 C C . GLU B 1 279 ? -19.328 -13.023 -18.344 1 66.81 279 GLU B C 1
ATOM 4564 O O . GLU B 1 279 ? -19.125 -13.75 -19.312 1 66.81 279 GLU B O 1
ATOM 4569 N N . ARG B 1 280 ? -18.828 -13.258 -17.188 1 67.44 280 ARG B N 1
ATOM 4570 C CA . ARG B 1 280 ? -17.797 -14.273 -17.094 1 67.44 280 ARG B CA 1
ATOM 4571 C C . ARG B 1 280 ? -18.25 -15.445 -16.234 1 67.44 280 ARG B C 1
ATOM 4573 O O . ARG B 1 280 ? -18.953 -15.258 -15.25 1 67.44 280 ARG B O 1
ATOM 4580 N N . TYR B 1 281 ? -18.109 -16.641 -16.766 1 67.38 281 TYR B N 1
ATOM 4581 C CA . TYR B 1 281 ? -18.297 -17.844 -15.945 1 67.38 281 TYR B CA 1
ATOM 4582 C C . TYR B 1 281 ? -17.438 -17.781 -14.688 1 67.38 281 TYR B C 1
ATOM 4584 O O . TYR B 1 281 ? -16.25 -17.453 -14.75 1 67.38 281 TYR B O 1
ATOM 4592 N N . LEU B 1 282 ? -18.219 -17.984 -13.617 1 76.81 282 LEU B N 1
ATOM 4593 C CA . LEU B 1 282 ? -17.5 -18.016 -12.344 1 76.81 282 LEU B CA 1
ATOM 4594 C C . LEU B 1 282 ? -16.984 -19.422 -12.047 1 76.81 282 LEU B C 1
ATOM 4596 O O . LEU B 1 282 ? -17.781 -20.328 -11.773 1 76.81 282 LEU B O 1
ATOM 4600 N N . LYS B 1 283 ? -15.719 -19.578 -12.102 1 78.5 283 LYS B N 1
ATOM 4601 C CA . LYS B 1 283 ? -15.125 -20.859 -11.711 1 78.5 283 LYS B CA 1
ATOM 4602 C C . LYS B 1 283 ? -15.531 -21.25 -10.297 1 78.5 283 LYS B C 1
ATOM 4604 O O . LYS B 1 283 ? -15.758 -20.375 -9.445 1 78.5 283 LYS B O 1
ATOM 4609 N N . PRO B 1 284 ? -15.695 -22.5 -10.047 1 81.88 284 PRO B N 1
ATOM 4610 C CA . PRO B 1 284 ? -16.109 -22.984 -8.727 1 81.88 284 PRO B CA 1
ATOM 4611 C C . PRO B 1 284 ? -15.227 -22.438 -7.605 1 81.88 284 PRO B C 1
ATOM 4613 O O . PRO B 1 284 ? -15.727 -22.094 -6.531 1 81.88 284 PRO B O 1
ATOM 4616 N N . VAL B 1 285 ? -14.008 -22.328 -7.871 1 85.88 285 VAL B N 1
ATOM 4617 C CA . VAL B 1 285 ? -13.086 -21.875 -6.832 1 85.88 285 VAL B CA 1
ATOM 4618 C C . VAL B 1 285 ? -13.383 -20.422 -6.477 1 85.88 285 VAL B C 1
ATOM 4620 O O . VAL B 1 285 ? -13.266 -20.031 -5.312 1 85.88 285 VAL B O 1
ATOM 4623 N N . ILE B 1 286 ? -13.789 -19.656 -7.406 1 88.69 286 ILE B N 1
ATOM 4624 C CA . ILE B 1 286 ? -14.133 -18.266 -7.172 1 88.69 286 ILE B CA 1
ATOM 4625 C C . ILE B 1 286 ? -15.367 -18.172 -6.285 1 88.69 286 ILE B C 1
ATOM 4627 O O . ILE B 1 286 ? -15.414 -17.391 -5.344 1 88.69 286 ILE B O 1
ATOM 4631 N N . ARG B 1 287 ? -16.312 -19.016 -6.562 1 87.94 287 ARG B N 1
ATOM 4632 C CA . ARG B 1 287 ? -17.531 -19.062 -5.746 1 87.94 287 ARG B CA 1
ATOM 4633 C C . ARG B 1 287 ? -17.203 -19.469 -4.312 1 87.94 287 ARG B C 1
ATOM 4635 O O . ARG B 1 287 ? -17.797 -18.953 -3.363 1 87.94 287 ARG B O 1
ATOM 4642 N N . GLN B 1 288 ? -16.359 -20.375 -4.227 1 89.44 288 GLN B N 1
ATOM 4643 C CA . GLN B 1 288 ? -15.945 -20.828 -2.9 1 89.44 288 GLN B CA 1
ATOM 4644 C C . GLN B 1 288 ? -15.281 -19.688 -2.125 1 89.44 288 GLN B C 1
ATOM 4646 O O . GLN B 1 288 ? -15.547 -19.5 -0.937 1 89.44 288 GLN B O 1
ATOM 4651 N N . VAL B 1 289 ? -14.43 -18.984 -2.791 1 93.12 289 VAL B N 1
ATOM 4652 C CA . VAL B 1 289 ? -13.727 -17.875 -2.164 1 93.12 289 VAL B CA 1
ATOM 4653 C C . VAL B 1 289 ? -14.734 -16.797 -1.761 1 93.12 289 VAL B C 1
ATOM 4655 O O . VAL B 1 289 ? -14.688 -16.281 -0.639 1 93.12 289 VAL B O 1
ATOM 4658 N N . ILE B 1 290 ? -15.656 -16.531 -2.623 1 92.88 290 ILE B N 1
ATOM 4659 C CA . ILE B 1 290 ? -16.672 -15.523 -2.363 1 92.88 290 ILE B CA 1
ATOM 4660 C C . ILE B 1 290 ? -17.5 -15.922 -1.142 1 92.88 290 ILE B C 1
ATOM 4662 O O . ILE B 1 290 ? -17.719 -15.109 -0.241 1 92.88 290 ILE B O 1
ATOM 4666 N N . ASN B 1 291 ? -17.891 -17.125 -1.101 1 91.25 291 ASN B N 1
ATOM 4667 C CA . ASN B 1 291 ? -18.703 -17.609 0.01 1 91.25 291 ASN B CA 1
ATOM 4668 C C . ASN B 1 291 ? -17.938 -17.547 1.33 1 91.25 291 ASN B C 1
ATOM 4670 O O . ASN B 1 291 ? -18.5 -17.141 2.354 1 91.25 291 ASN B O 1
ATOM 4674 N N . ALA B 1 292 ? -16.766 -17.906 1.301 1 92.62 292 ALA B N 1
ATOM 4675 C CA . ALA B 1 292 ? -15.938 -17.875 2.508 1 92.62 292 ALA B CA 1
ATOM 4676 C C . ALA B 1 292 ? -15.766 -16.453 3.021 1 92.62 292 ALA B C 1
ATOM 4678 O O . ALA B 1 292 ? -15.852 -16.203 4.227 1 92.62 292 ALA B O 1
ATOM 4679 N N . LEU B 1 293 ? -15.516 -15.531 2.111 1 92.25 293 LEU B N 1
ATOM 4680 C CA . LEU B 1 293 ? -15.32 -14.133 2.488 1 92.25 293 LEU B CA 1
ATOM 4681 C C . LEU B 1 293 ? -16.625 -13.531 3.021 1 92.25 293 LEU B C 1
ATOM 4683 O O . LEU B 1 293 ? -16.594 -12.758 3.984 1 92.25 293 LEU B O 1
ATOM 4687 N N . TYR B 1 294 ? -17.625 -13.898 2.42 1 89.5 294 TYR B N 1
ATOM 4688 C CA . TYR B 1 294 ? -18.922 -13.383 2.848 1 89.5 294 TYR B CA 1
ATOM 4689 C C . TYR B 1 294 ? -19.266 -13.852 4.254 1 89.5 294 TYR B C 1
ATOM 4691 O O . TYR B 1 294 ? -19.828 -13.102 5.051 1 89.5 294 TYR B O 1
ATOM 4699 N N . GLN B 1 295 ? -18.891 -15.039 4.598 1 87 295 GLN B N 1
ATOM 4700 C CA . GLN B 1 295 ? -19.188 -15.609 5.91 1 87 295 GLN B CA 1
ATOM 4701 C C . GLN B 1 295 ? -18.281 -15.008 6.98 1 87 295 GLN B C 1
ATOM 4703 O O . GLN B 1 295 ? -18.609 -15.039 8.172 1 87 295 GLN B O 1
ATOM 4708 N N . SER B 1 296 ? -17.219 -14.508 6.566 1 84.38 296 SER B N 1
ATOM 4709 C CA . SER B 1 296 ? -16.25 -13.992 7.523 1 84.38 296 SER B CA 1
ATOM 4710 C C . SER B 1 296 ? -16.453 -12.5 7.77 1 84.38 296 SER B C 1
ATOM 4712 O O . SER B 1 296 ? -15.711 -11.891 8.555 1 84.38 296 SER B O 1
ATOM 4714 N N . ARG B 1 297 ? -17.438 -11.859 7.211 1 79.5 297 ARG B N 1
ATOM 4715 C CA . ARG B 1 297 ? -17.625 -10.414 7.312 1 79.5 297 ARG B CA 1
ATOM 4716 C C . ARG B 1 297 ? -18.047 -10.016 8.719 1 79.5 297 ARG B C 1
ATOM 4718 O O . ARG B 1 297 ? -18.641 -10.812 9.445 1 79.5 297 ARG B O 1
#

Nearest PDB structures (foldseek):
  3szp-assembly1_B-2  TM=5.379E-01  e=1.245E-18  Vibrio cholerae
  3t1b-assembly1_D  TM=5.077E-01  e=3.467E-18  Vibrio cholerae
  3t1b-assembly1_A  TM=5.080E-01  e=8.060E-18  Vibrio cholerae
  6g1b-assembly1_J-2  TM=4.432E-01  e=1.062E-15  Corynebacterium glutamicum
  4x6g-assembly2_E  TM=4.645E-01  e=6.393E-14  Pseudomonas aeruginosa PAO1

pLDDT: mean 84.42, std 14.27, range [27.38, 98.69]

Foldseek 3Di:
DPPPPDQDLVLLLLLLLCAVVQHLVRSCVVVVHDSVVSVVSQVSVCVVVVHHQWDDDPGGTHGDPVNVVVSVVSVLVVLLVCVVVCCVVVCCPFAEFEEEEEPLCCPQPVVVLVVVVCVVVVRYHYHYHYDLDPVVDDQSRGQKYKYKALDDDPQKDKDFQDFFKWAKKAFPVLLVVLPDDDAPVSLLAWEEEWADDPVPRDDTPQNQCVVRVNPDRRRPHYHYDNHVVVSVVCRLVNNGMYGDGCNSNVVCVVVRSMDGSDDDMDGDSITIIMIGRDVDDNDPVNVVSVVSSSVVD/DPPPPDQDLVLLLLLLLCAVVQHLVRSCVVVVHDSVVSVVSQVSVCVVVVHHQWDDDPGGTDGDPVNVVVSVVSVLVVVLVCVVVCCVVPCCVQAEFEEEEEPLCCPQPVVVLVVVVCVVPVSYHYHYHYDLDPVVDDQSRGQKYKYKALDDDPQKDKDFLDFFKWAKKAFPVLLVVLPDDDAPCSLLAWEEEWADDPVPRDDTPQNQCVVRVNPDRRRPHYDYDNHVVVSVVCRLVNNGMYGDGCNSNVVCVVVRSMDGSDDDMDGDSITIIMIGRDVDDNDPVNVVSVVSSSVVD

Organism: NCBI:txid2582917